Protein AF-A0ABD6SUE3-F1 (afdb_monomer)

Organism: Bacillus thuringiensis (NCBI:txid1428)

Sequence (486 aa):
MTHPQEFLNETQSTTYQSIGAGEVFKVENDGVVKVLKDMLFDKDTLKSIASLGGDTLKQVYKDAYHSNDFSGTLRTVVLGAVALIPYGGAFISQILGAVCPNNVEDNQMKYVQDQINHLDKKIEDLSAATLKSHYETLLKELESFERSVNSLDTTDVYYSTGNVYENRRWHARHINQKFKELIRDCNKEILQAKELPMYTTVATAYLLFLKFIEKNGKGPKIKFDNASFNEEFMHDIQTAAKEYKIHIEYTYNAEAHRLREEMIAIAQKARSVTHAYLTGNESSFDDAVVRALKKMEDKYNELLKNFMRDGAASVLSGQNTIMNNLGKDIDNYRNKLNEQNKYYNRTWGNQAFRVIARIDTWVQESGKWYYYDHDMLLVNHIFYSGGKWYYLSPEKTDKLEKGQMATGWLSLPSNKMGVVMMFMYSKNVGGKYSNELPKIMELMKKSANTKFWLYFSPNGELVHNTKKTIGGKEYEFDKYGICLNP

Solvent-accessible surface area (backbone atoms only — not comparable to full-atom values): 27174 Å² total; per-residue (Å²): 144,81,85,85,83,83,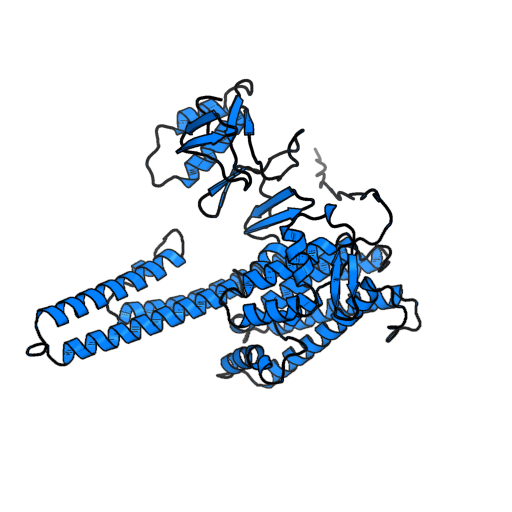79,83,81,78,78,77,77,76,77,75,77,81,83,67,98,62,77,54,57,48,70,46,99,71,46,34,52,46,70,68,50,56,92,83,49,56,76,66,55,50,53,18,33,49,36,70,14,42,68,51,28,55,48,50,44,53,50,25,70,78,41,98,44,40,28,62,46,47,25,36,40,48,52,16,30,59,70,31,29,92,78,53,40,61,59,45,40,58,56,49,31,70,72,58,57,94,83,57,67,88,79,62,54,47,58,54,47,46,55,50,56,68,50,48,85,78,54,67,74,68,58,57,57,51,51,52,51,54,49,56,50,44,41,54,51,39,49,53,43,25,48,46,60,60,63,75,53,80,80,83,68,85,85,54,103,59,55,75,37,55,46,43,45,49,42,53,52,51,50,54,51,46,47,53,52,49,51,52,62,37,54,41,84,95,38,33,66,82,31,34,46,58,37,39,42,52,51,33,28,45,52,49,45,42,53,39,41,73,71,32,32,66,31,95,77,28,56,42,54,73,65,66,43,46,75,76,40,46,65,54,67,74,41,44,55,60,54,50,47,54,52,42,47,54,42,45,53,56,48,52,49,55,55,47,54,55,46,51,53,44,39,42,72,62,74,56,54,62,73,71,70,75,70,50,98,61,98,51,72,69,58,45,57,52,50,51,53,50,46,45,50,52,50,50,52,50,54,52,51,52,53,68,71,68,39,95,85,72,70,54,75,65,58,61,50,51,51,55,52,44,52,53,45,50,52,53,42,52,52,51,52,49,51,50,52,52,51,35,33,43,33,70,56,16,46,31,36,24,52,76,55,31,34,67,29,74,46,77,56,95,93,40,44,33,39,20,36,81,86,52,42,77,41,32,48,67,47,78,54,98,94,38,42,37,42,18,29,74,48,68,55,103,88,37,50,57,24,27,54,43,52,43,80,45,77,34,31,29,31,59,44,17,51,48,48,50,54,56,50,67,75,63,64,83,80,82,63,86,82,48,54,65,58,36,55,49,30,46,70,42,69,64,83,48,70,44,42,34,42,19,39,94,88,21,41,54,46,44,62,43,74,48,73,58,96,88,44,78,36,43,21,39,83,83,14,44,44,79,62,123

Radius of gyration: 27.29 Å; Cα contacts (8 Å, |Δi|>4): 609; chains: 1; bounding box: 72×65×83 Å

InterPro domains:
  IPR005639 Pesticidal crystal protein, domain I [PF03945] (77-260)
  IPR036716 Pesticidal crystal protein, N-terminal domain superfamily [G3DSA:1.20.190.10] (60-275)
  IPR036716 Pesticidal crystal protein, N-terminal domain superfamily [SSF56849] (71-260)
  IPR038979 Pesticidal crystal protein [PTHR37003] (66-262)

Foldseek 3Di:
DDDDDDDDPPPPPPPPDPPDPDQQWAQDPQRAIGGPCCVQDDPLLVQLLRCLGHVSVVVLLVCLVPDLCVLVSLQSVLSNQVSCLLRQQQRLLSLLCSQPPPDDPPVVCVVLVVLVVVVVPDDDPVLSVVLVVLSVVLSVLSVLLRCLRRVVDQPSPDDDPDGSLVVNLVSLLVNLVSLVVNLVSLCPPSRVLSSQLVNLSSLLSNLSSLSSCVNPCCHPRRNDDPVSSCVRRVVCNPPSLVVQLVSLVVSLVVVLVVLLVVLVVLLVVLVQDDPCQQVDPDPDNVVSLVVSLVSLVVVLVVLVVVDVVVDPPPDPPVSVVSSVSSVVSSVVSVVSVSVSSSSCCSTVVNLSSCASSQEQDWYADSNWIWHAYNVRDTDAAWDDDPNFIWHAHCDDDPVHHRRTTDAFKDKFFLLNLLVLVVNVVVVPPPPDPPPCNVVSVVSNVDDRPDIWMWHAHPVRTTDEPDWDQDPNDIWHHYRSRTTPPD

Mean predicted aligned error: 11.0 Å

pLDDT: mean 79.01, std 18.77, range [23.45, 98.38]

Nearest PDB structures (foldseek):
  7ear-assembly1_A  TM=6.941E-01  e=1.439E-02  Bacillus thuringiensis
  6lfp-assembly1_A  TM=6.863E-01  e=1.319E-02  Bacillus thuringiensis
  1ji6-assembly1_A  TM=7.637E-01  e=3.443E-02  Bacillus thuringiensis
  6owk-assembly1_A  TM=7.141E-01  e=7.549E-02  Bacillus thuringiensis

Secondary structure (DSSP, 8-state):
------------------S--S-SEEE-TTS-EEES-GGGS-HHHHHHHHTTSHHHHHHHHHHHHHSTTHHHHHHHHHHHHHHHGGGT----HHHHHTTS-TTS-TTSTHHHHHHHHHHTTSS-HHHHHHHHHHHHHHHHHHHHHHHHHHH--TT---S-SS-HHHHHHHHHHHHHHHHHHHHHHTT-TTTHHHHHHHHHHHHHHHHHHHHHHHHHTTSTTT---HHHHIIIIIHHHHHHHHHHHHHHHHHHHHHHHHHHHHHHHHHHHTT---HHHHSS--S-HHHHHHHHHHHHHHHHHHHHHHHHHH-TTS--HHHHHHHHHHHHHHHHHHHHHHHHHHHHHHTTT-HHHHHHHTSSEEEEETTEEEEE-TTSPBP-SEEEETTEEEEB-SS--SS--TTPBP-EEEEEEHHHHHHHHHHHHHHT-SS--TTTHHHHHHHHHS-TTSEEEEEE-TT-PBP-SEEEEETTEEEEE-TT--BS--

Structure (mmCIF, N/CA/C/O backbone):
data_AF-A0ABD6SUE3-F1
#
_entry.id   AF-A0ABD6SUE3-F1
#
loop_
_atom_site.group_PDB
_atom_site.id
_atom_site.type_symbol
_atom_site.label_atom_id
_atom_site.label_alt_id
_atom_site.label_comp_id
_atom_site.label_asym_id
_atom_site.label_entity_id
_atom_site.label_seq_id
_atom_site.pdbx_PDB_ins_code
_atom_site.Cartn_x
_atom_site.Cartn_y
_atom_site.Cartn_z
_atom_site.occupancy
_atom_site.B_iso_or_equiv
_atom_site.auth_seq_id
_atom_site.auth_comp_id
_atom_site.auth_asym_id
_atom_site.auth_atom_id
_atom_site.pdbx_PDB_model_num
ATOM 1 N N . MET A 1 1 ? -20.257 44.514 4.979 1.00 36.84 1 MET A N 1
ATOM 2 C CA . MET A 1 1 ? -19.131 43.847 4.295 1.00 36.84 1 MET A CA 1
ATOM 3 C C . MET A 1 1 ? -18.197 43.317 5.359 1.00 36.84 1 MET A C 1
ATOM 5 O O . MET A 1 1 ? -17.418 44.095 5.882 1.00 36.84 1 MET A O 1
ATOM 9 N N . THR A 1 2 ? -18.339 42.040 5.698 1.00 25.61 2 THR A N 1
ATOM 10 C CA . THR A 1 2 ? -17.380 41.231 6.468 1.00 25.61 2 THR A CA 1
ATOM 11 C C . THR A 1 2 ? -17.921 39.802 6.426 1.00 25.61 2 THR A C 1
ATOM 13 O O . THR A 1 2 ? -18.958 39.503 7.010 1.00 25.61 2 THR A O 1
ATOM 16 N N . HIS A 1 3 ? -17.281 38.959 5.620 1.00 23.61 3 HIS A N 1
ATOM 17 C CA . HIS A 1 3 ? -17.587 37.536 5.487 1.00 23.61 3 HIS A CA 1
ATOM 18 C C . HIS A 1 3 ? -17.015 36.760 6.684 1.00 23.61 3 HIS A C 1
ATOM 20 O O . HIS A 1 3 ? -15.846 36.973 7.007 1.00 23.61 3 HIS A O 1
ATOM 26 N N . PRO A 1 4 ? -17.755 35.819 7.292 1.00 25.62 4 PRO A N 1
ATOM 27 C CA . PRO A 1 4 ? -17.166 34.758 8.097 1.00 25.62 4 PRO A CA 1
ATOM 28 C C . PRO A 1 4 ? -16.775 33.582 7.188 1.00 25.62 4 PRO A C 1
ATOM 30 O O . PRO A 1 4 ? -17.612 33.039 6.468 1.00 25.62 4 PRO A O 1
ATOM 33 N N . GLN A 1 5 ? -15.496 33.203 7.210 1.00 26.00 5 GLN A N 1
ATOM 34 C CA . GLN A 1 5 ? -15.019 31.921 6.691 1.00 26.00 5 GLN A CA 1
ATOM 35 C C . GLN A 1 5 ? -15.351 30.828 7.714 1.00 26.00 5 GLN A C 1
ATOM 37 O O . GLN A 1 5 ? -14.713 30.735 8.762 1.00 26.00 5 GLN A O 1
ATOM 42 N N . GLU A 1 6 ? -16.352 30.007 7.410 1.00 23.50 6 GLU A N 1
ATOM 43 C CA . GLU A 1 6 ? -16.596 28.738 8.094 1.00 23.50 6 GLU A CA 1
ATOM 44 C C . GLU A 1 6 ? -15.540 27.718 7.645 1.00 23.50 6 GLU A C 1
ATOM 46 O O . GLU A 1 6 ? -15.581 27.196 6.531 1.00 23.50 6 GLU A O 1
ATOM 51 N N . PHE A 1 7 ? -14.573 27.432 8.517 1.00 25.19 7 PHE A N 1
ATOM 52 C CA . PHE A 1 7 ? -13.779 26.213 8.422 1.00 25.19 7 PHE A CA 1
ATOM 53 C C . PHE A 1 7 ? -14.638 25.049 8.926 1.00 25.19 7 PHE A C 1
ATOM 55 O O . PHE A 1 7 ? -14.961 24.963 10.111 1.00 25.19 7 PHE A O 1
ATOM 62 N N . LEU A 1 8 ? -15.026 24.166 8.006 1.00 25.22 8 LEU A N 1
ATOM 63 C CA . LEU A 1 8 ? -15.705 22.904 8.289 1.00 25.22 8 LEU A CA 1
ATOM 64 C C . LEU A 1 8 ? -14.786 21.988 9.113 1.00 25.22 8 LEU A C 1
ATOM 66 O O . LEU A 1 8 ? -13.951 21.263 8.578 1.00 25.22 8 LEU A O 1
ATOM 70 N N . ASN A 1 9 ? -14.972 22.020 10.432 1.00 25.52 9 ASN A N 1
ATOM 71 C CA . ASN A 1 9 ? -14.599 20.943 11.342 1.00 25.52 9 ASN A CA 1
ATOM 72 C C . ASN A 1 9 ? -15.571 19.769 11.130 1.00 25.52 9 ASN A C 1
ATOM 74 O O . ASN A 1 9 ? -16.585 19.667 11.816 1.00 25.52 9 ASN A O 1
ATOM 78 N N . GLU A 1 10 ? -15.266 18.861 10.205 1.00 24.80 10 GLU A N 1
ATOM 79 C CA . GLU A 1 10 ? -15.857 17.517 10.214 1.00 24.80 10 GLU A CA 1
ATOM 80 C C . GLU A 1 10 ? -14.955 16.568 11.015 1.00 24.80 10 GLU A C 1
ATOM 82 O O . GLU A 1 10 ? -14.333 15.648 10.490 1.00 24.80 10 GLU A O 1
ATOM 87 N N . THR A 1 11 ? -14.907 16.759 12.334 1.00 27.31 11 THR A N 1
ATOM 88 C CA . THR A 1 11 ? -14.618 15.655 13.251 1.00 27.31 11 THR A CA 1
ATOM 89 C C . THR A 1 11 ? -15.831 14.728 13.246 1.00 27.31 11 THR A C 1
ATOM 91 O O . THR A 1 11 ? -16.710 14.809 14.105 1.00 27.31 11 THR A O 1
ATOM 94 N N . GLN A 1 12 ? -15.900 13.821 12.267 1.00 26.08 12 GLN A N 1
ATOM 95 C CA . GLN A 1 12 ? -16.783 12.664 12.370 1.00 26.08 12 GLN A CA 1
ATOM 96 C C . GLN A 1 12 ? -16.265 11.763 13.494 1.00 26.08 12 GLN A C 1
ATOM 98 O O . GLN A 1 12 ? -15.496 10.825 13.296 1.00 26.08 12 GLN A O 1
ATOM 103 N N . SER A 1 13 ? -16.719 12.065 14.709 1.00 27.89 13 SER A N 1
ATOM 104 C CA . SER A 1 13 ? -16.814 11.107 15.798 1.00 27.89 13 SER A CA 1
ATOM 105 C C . SER A 1 13 ? -17.780 10.012 15.350 1.00 27.89 13 SER A C 1
ATOM 107 O O . SER A 1 13 ? -18.985 10.075 15.589 1.00 27.89 13 SER A O 1
ATOM 109 N N . THR A 1 14 ? -17.270 9.008 14.634 1.00 25.92 14 THR A N 1
ATOM 110 C CA . THR A 1 14 ? -17.989 7.749 14.456 1.00 25.92 14 THR A CA 1
ATOM 111 C C . THR A 1 14 ? -18.058 7.095 15.827 1.00 25.92 14 THR A C 1
ATOM 113 O O . THR A 1 14 ? -17.123 6.424 16.270 1.00 25.92 14 THR A O 1
ATOM 116 N N . THR A 1 15 ? -19.161 7.338 16.522 1.00 23.45 15 THR A N 1
ATOM 117 C CA . THR A 1 15 ? -19.600 6.537 17.655 1.00 23.45 15 THR A CA 1
ATOM 118 C C . THR A 1 15 ? -19.884 5.147 17.097 1.00 23.45 15 THR A C 1
ATOM 120 O O . THR A 1 15 ? -20.938 4.889 16.522 1.00 23.45 15 THR A O 1
ATOM 123 N N . TYR A 1 16 ? -18.901 4.252 17.195 1.00 33.72 16 TYR A N 1
ATOM 124 C CA . TYR A 1 16 ? -19.132 2.836 16.955 1.00 33.72 16 TYR A CA 1
ATOM 125 C C . TYR A 1 16 ? -20.057 2.354 18.068 1.00 33.72 16 TYR A C 1
ATOM 127 O O . TYR A 1 16 ? -19.640 2.208 19.217 1.00 33.72 16 TYR A O 1
ATOM 135 N N . GLN A 1 17 ? -21.331 2.157 17.731 1.00 27.08 17 GLN A N 1
ATOM 136 C CA . GLN A 1 17 ? -22.236 1.374 18.558 1.00 27.08 17 GLN A CA 1
ATOM 137 C C . GLN A 1 17 ? -21.578 0.016 18.815 1.00 27.08 17 GLN A C 1
ATOM 139 O O . GLN A 1 17 ? -21.188 -0.690 17.883 1.00 27.08 17 GLN A O 1
ATOM 144 N N . SER A 1 18 ? -21.421 -0.322 20.094 1.00 32.59 18 SER A N 1
ATOM 145 C CA . SER A 1 18 ? -20.913 -1.608 20.548 1.00 32.59 18 SER A CA 1
ATOM 146 C C . SER A 1 18 ? -21.906 -2.710 20.181 1.00 32.59 18 SER A C 1
ATOM 148 O O . SER A 1 18 ? -22.800 -3.070 20.944 1.00 32.59 18 SER A O 1
ATOM 150 N N . ILE A 1 19 ? -21.751 -3.292 18.995 1.00 30.81 19 ILE A N 1
ATOM 151 C CA . ILE A 1 19 ? -22.424 -4.548 18.674 1.00 30.81 19 ILE A CA 1
ATOM 152 C C . ILE A 1 19 ? -21.622 -5.669 19.355 1.00 30.81 19 ILE A C 1
ATOM 154 O O . ILE A 1 19 ? -20.614 -6.146 18.839 1.00 30.81 19 ILE A O 1
ATOM 158 N N . GLY A 1 20 ? -22.060 -6.045 20.562 1.00 32.91 20 GLY A N 1
ATOM 159 C CA . GLY A 1 20 ? -21.667 -7.266 21.278 1.00 32.91 20 GLY A CA 1
ATOM 160 C C . GLY A 1 20 ? -20.274 -7.238 21.913 1.00 32.91 20 GLY A C 1
ATOM 161 O O . GLY A 1 20 ? -19.293 -7.662 21.299 1.00 32.91 20 GLY A O 1
ATOM 162 N N . ALA A 1 21 ? -20.213 -6.802 23.173 1.00 38.44 21 ALA A N 1
ATOM 163 C CA . ALA A 1 21 ? -19.044 -6.794 24.054 1.00 38.44 21 ALA A CA 1
ATOM 164 C C . ALA A 1 21 ? -18.431 -8.198 24.253 1.00 38.44 21 ALA A C 1
ATOM 166 O O . ALA A 1 21 ? -18.716 -8.896 25.219 1.00 38.44 21 ALA A O 1
ATOM 167 N N . GLY A 1 22 ? -17.583 -8.612 23.317 1.00 60.19 22 GLY A N 1
ATOM 168 C CA . GLY A 1 22 ? -16.773 -9.821 23.400 1.00 60.19 22 GLY A CA 1
ATOM 169 C C . GLY A 1 22 ? -15.509 -9.644 22.570 1.00 60.19 22 GLY A C 1
ATOM 170 O O . GLY A 1 22 ? -15.545 -8.924 21.565 1.00 60.19 22 GLY A O 1
ATOM 171 N N . GLU A 1 23 ? -14.418 -10.275 23.002 1.00 78.94 23 GLU A N 1
ATOM 172 C CA . GLU A 1 23 ? -13.126 -10.251 22.312 1.00 78.94 23 GLU A CA 1
ATOM 173 C C . GLU A 1 23 ? -13.285 -10.633 20.830 1.00 78.94 23 GLU A C 1
ATOM 175 O O . GLU A 1 23 ? -14.013 -11.562 20.480 1.00 78.94 23 GLU A O 1
ATOM 180 N N . VAL A 1 24 ? -12.649 -9.862 19.942 1.00 86.69 24 VAL A N 1
ATOM 181 C CA . VAL A 1 24 ? -12.699 -10.073 18.480 1.00 86.69 24 VAL A CA 1
ATOM 182 C C . VAL A 1 24 ? -11.587 -11.007 18.018 1.00 86.69 24 VAL A C 1
ATOM 184 O O . VAL A 1 24 ? -11.763 -11.764 17.064 1.00 86.69 24 VAL A O 1
ATOM 187 N N . PHE A 1 25 ? -10.456 -10.978 18.713 1.00 90.38 25 PHE A N 1
ATOM 188 C CA . PHE A 1 25 ? -9.297 -11.818 18.468 1.00 90.38 25 PHE A CA 1
ATOM 189 C C . PHE A 1 25 ? -8.641 -12.178 19.804 1.00 90.38 25 PHE A C 1
ATOM 191 O O . PHE A 1 25 ? -8.851 -11.492 20.804 1.00 90.38 25 PHE A O 1
ATOM 198 N N . LYS A 1 26 ? -7.824 -13.229 19.792 1.00 88.00 26 LYS A N 1
ATOM 199 C CA . LYS A 1 26 ? -6.935 -13.627 20.884 1.00 88.00 26 LYS A CA 1
ATOM 200 C C . LYS A 1 26 ? -5.528 -13.842 20.331 1.00 88.00 26 LYS A C 1
ATOM 202 O O . LYS A 1 26 ? -5.383 -14.327 19.212 1.00 88.00 26 LYS A O 1
ATOM 207 N N . VAL A 1 27 ? -4.514 -13.494 21.117 1.00 84.75 27 VAL A N 1
ATOM 208 C CA . VAL A 1 27 ? -3.111 -13.818 20.826 1.00 84.75 27 VAL A CA 1
ATOM 209 C C . VAL A 1 27 ? -2.715 -15.024 21.674 1.00 84.75 27 VAL A C 1
ATOM 211 O O . VAL A 1 27 ? -2.949 -15.030 22.884 1.00 84.75 27 VAL A O 1
ATOM 214 N N . GLU A 1 28 ? -2.197 -16.069 21.038 1.00 83.38 28 GLU A N 1
ATOM 215 C CA . GLU A 1 28 ? -1.688 -17.265 21.713 1.00 83.38 28 GLU A CA 1
ATOM 216 C C . GLU A 1 28 ? -0.237 -17.059 22.183 1.00 83.38 28 GLU A C 1
ATOM 218 O O . GLU A 1 28 ? 0.421 -16.085 21.817 1.00 83.38 28 GLU A O 1
ATOM 223 N N . ASN A 1 29 ? 0.269 -17.954 23.037 1.00 75.31 29 ASN A N 1
ATOM 224 C CA . ASN A 1 29 ? 1.594 -17.804 23.660 1.00 75.31 29 ASN A CA 1
ATOM 225 C C . ASN A 1 29 ? 2.750 -17.815 22.644 1.00 75.31 29 ASN A C 1
ATOM 227 O O . ASN A 1 29 ? 3.823 -17.289 22.924 1.00 75.31 29 ASN A O 1
ATOM 231 N N . ASP A 1 30 ? 2.536 -18.417 21.477 1.00 71.31 30 ASP A N 1
ATOM 232 C CA . ASP A 1 30 ? 3.466 -18.454 20.345 1.00 71.31 30 ASP A CA 1
ATOM 233 C C . ASP A 1 30 ? 3.318 -17.238 19.401 1.00 71.31 30 ASP A C 1
ATOM 235 O O . ASP A 1 30 ? 3.968 -17.165 18.356 1.00 71.31 30 ASP A O 1
ATOM 239 N N . GLY A 1 31 ? 2.461 -16.278 19.763 1.00 76.69 31 GLY A N 1
ATOM 240 C CA . GLY A 1 31 ? 2.162 -15.074 18.997 1.00 76.69 31 GLY A CA 1
ATOM 241 C C . GLY A 1 31 ? 1.092 -15.255 17.919 1.00 76.69 31 GLY A C 1
ATOM 242 O O . GLY A 1 31 ? 0.761 -14.275 17.253 1.00 76.69 31 GLY A O 1
ATOM 243 N N . VAL A 1 32 ? 0.534 -16.458 17.723 1.00 84.50 32 VAL A N 1
ATOM 244 C CA . VAL A 1 32 ? -0.517 -16.697 16.721 1.00 84.50 32 VAL A CA 1
ATOM 245 C C . VAL A 1 32 ? -1.768 -15.883 17.047 1.00 84.50 32 VAL A C 1
ATOM 247 O O . VAL A 1 32 ? -2.253 -15.861 18.179 1.00 84.50 32 VAL A O 1
ATOM 250 N N . VAL A 1 33 ? -2.319 -15.217 16.028 1.00 88.56 33 VAL A N 1
ATOM 251 C CA . VAL A 1 33 ? -3.540 -14.416 16.154 1.00 88.56 33 VAL A CA 1
ATOM 252 C C . VAL A 1 33 ? -4.750 -15.241 15.730 1.00 88.56 33 VAL A C 1
ATOM 254 O O . VAL A 1 33 ? -4.948 -15.529 14.549 1.00 88.56 33 VAL A O 1
ATOM 257 N N . LYS A 1 34 ? -5.599 -15.588 16.697 1.00 89.12 34 LYS A N 1
ATOM 258 C CA . LYS A 1 34 ? -6.854 -16.305 16.469 1.00 89.12 34 LYS A CA 1
ATOM 259 C C . LYS A 1 34 ? -8.022 -15.330 16.400 1.00 89.12 34 LYS A C 1
ATOM 261 O O . LYS A 1 34 ? -8.345 -14.668 17.385 1.00 89.12 34 LYS A O 1
ATOM 266 N N . VAL A 1 35 ? -8.690 -15.270 15.251 1.00 90.06 35 VAL A N 1
ATOM 267 C CA . VAL A 1 35 ? -9.914 -14.475 15.079 1.00 90.06 35 VAL A CA 1
ATOM 268 C C . VAL A 1 35 ? -11.095 -15.219 15.705 1.00 90.06 35 VAL A C 1
ATOM 270 O O . VAL A 1 35 ? -11.355 -16.372 15.374 1.00 90.06 35 VAL A O 1
ATOM 273 N N . LEU A 1 36 ? -11.800 -14.562 16.626 1.00 90.31 36 LEU A N 1
ATOM 274 C CA . LEU A 1 36 ? -12.956 -15.116 17.343 1.00 90.31 36 LEU A CA 1
ATOM 275 C C . LEU A 1 36 ? -14.289 -14.750 16.673 1.00 90.31 36 LEU A C 1
ATOM 277 O O . LEU A 1 36 ? -15.295 -15.416 16.900 1.00 90.31 36 LEU A O 1
ATOM 281 N N . LYS A 1 37 ? -14.297 -13.687 15.860 1.00 88.56 37 LYS A N 1
ATOM 282 C CA . LYS A 1 37 ? -15.464 -13.190 15.115 1.00 88.56 37 LYS A CA 1
ATOM 283 C C . LYS A 1 37 ? -15.102 -12.991 13.643 1.00 88.56 37 LYS A C 1
ATOM 285 O O . LYS A 1 37 ? -14.932 -11.865 13.180 1.00 88.56 37 LYS A O 1
ATOM 290 N N . ASP A 1 38 ? -14.945 -14.095 12.925 1.00 85.69 38 ASP A N 1
ATOM 291 C CA . ASP A 1 38 ? -14.528 -14.127 11.518 1.00 85.69 38 ASP A CA 1
ATOM 292 C C . ASP A 1 38 ? -15.489 -13.383 10.580 1.00 85.69 38 ASP A C 1
ATOM 294 O O . ASP A 1 38 ? -15.036 -12.696 9.674 1.00 85.69 38 ASP A O 1
ATOM 298 N N . MET A 1 39 ? -16.794 -13.415 10.862 1.00 83.75 39 MET A N 1
ATOM 299 C CA . MET A 1 39 ? -17.847 -12.707 10.120 1.00 83.75 39 MET A CA 1
ATOM 300 C C . MET A 1 39 ? -17.665 -11.181 10.022 1.00 83.75 39 MET A C 1
ATOM 302 O O . MET A 1 39 ? -18.360 -10.535 9.240 1.00 83.75 39 MET A O 1
ATOM 306 N N . LEU A 1 40 ? -16.771 -10.591 10.825 1.00 83.69 40 LEU A N 1
ATOM 307 C CA . LEU A 1 40 ? -16.424 -9.168 10.750 1.00 83.69 40 LEU A CA 1
ATOM 308 C C . LEU A 1 40 ? -15.428 -8.852 9.627 1.00 83.69 40 LEU A C 1
ATOM 310 O O . LEU A 1 40 ? -15.246 -7.684 9.286 1.00 83.69 40 LEU A O 1
ATOM 314 N N . PHE A 1 41 ? -14.781 -9.873 9.068 1.00 86.44 41 PHE A N 1
ATOM 315 C CA . PHE A 1 41 ? -13.684 -9.739 8.125 1.00 86.44 41 PHE A CA 1
ATOM 316 C C . PHE A 1 41 ? -13.982 -10.526 6.851 1.00 86.44 41 PHE A C 1
ATOM 318 O O . PHE A 1 41 ? -14.541 -11.621 6.879 1.00 86.44 41 PHE A O 1
ATOM 325 N N . ASP A 1 42 ? -13.575 -9.986 5.707 1.00 85.25 42 ASP A N 1
ATOM 326 C CA . ASP A 1 42 ? -13.559 -10.776 4.482 1.00 85.25 42 ASP A CA 1
ATOM 327 C C . ASP A 1 42 ? -12.390 -11.775 4.471 1.00 85.25 42 ASP A C 1
ATOM 329 O O . ASP A 1 42 ? -11.466 -11.738 5.289 1.00 85.25 42 ASP A O 1
ATOM 333 N N . LYS A 1 43 ? -12.432 -12.685 3.496 1.00 86.75 43 LYS A N 1
ATOM 334 C CA . LYS A 1 43 ? -11.460 -13.770 3.347 1.00 86.75 43 LYS A CA 1
ATOM 335 C C . LYS A 1 43 ? -10.017 -13.280 3.208 1.00 86.75 43 LYS A C 1
ATOM 337 O O . LYS A 1 43 ? -9.114 -13.957 3.694 1.00 86.75 43 LYS A O 1
ATOM 342 N N . ASP A 1 44 ? -9.781 -12.171 2.517 1.00 85.62 44 ASP A N 1
ATOM 343 C CA . ASP A 1 44 ? -8.421 -11.690 2.278 1.00 85.62 44 ASP A CA 1
ATOM 344 C C . ASP A 1 44 ? -7.879 -10.978 3.516 1.00 85.62 44 ASP A C 1
ATOM 346 O O . ASP A 1 44 ? -6.750 -11.245 3.925 1.00 85.62 44 ASP A O 1
ATOM 350 N N . THR A 1 45 ? -8.725 -10.215 4.207 1.00 87.38 45 THR A N 1
ATOM 351 C CA . THR A 1 45 ? -8.414 -9.646 5.520 1.00 87.38 45 THR A CA 1
ATOM 352 C C . THR A 1 45 ? -8.086 -10.737 6.546 1.00 87.38 45 THR A C 1
ATOM 354 O O . THR A 1 45 ? -7.105 -10.612 7.278 1.00 87.38 45 THR A O 1
ATOM 357 N N . LEU A 1 46 ? -8.830 -11.851 6.570 1.00 88.62 46 LEU A N 1
ATOM 358 C CA . LEU A 1 46 ? -8.534 -12.988 7.453 1.00 88.62 46 LEU A CA 1
ATOM 359 C C . LEU A 1 46 ? -7.164 -13.620 7.165 1.00 88.62 46 LEU A C 1
ATOM 361 O O . LEU A 1 46 ? -6.436 -13.945 8.103 1.00 88.62 46 LEU A O 1
ATOM 365 N N . LYS A 1 47 ? -6.776 -13.764 5.889 1.00 88.88 47 LYS A N 1
ATOM 366 C CA . LYS A 1 47 ? -5.427 -14.240 5.528 1.00 88.88 47 LYS A CA 1
ATOM 367 C C . LYS A 1 47 ? -4.350 -13.266 5.996 1.00 88.88 47 LYS A C 1
ATOM 369 O O . LYS A 1 47 ? -3.327 -13.697 6.518 1.00 88.88 47 LYS A O 1
ATOM 374 N N . SER A 1 48 ? -4.584 -11.965 5.825 1.00 89.62 48 SER A N 1
ATOM 375 C CA . SER A 1 48 ? -3.665 -10.934 6.303 1.00 89.62 48 SER A CA 1
ATOM 376 C C . SER A 1 48 ? -3.510 -10.974 7.824 1.00 89.62 48 SER A C 1
ATOM 378 O O . SER A 1 48 ? -2.389 -10.926 8.317 1.00 89.62 48 SER A O 1
ATOM 380 N N . ILE A 1 49 ? -4.596 -11.150 8.581 1.00 89.81 49 ILE A N 1
ATOM 381 C CA . ILE A 1 49 ? -4.533 -11.323 10.042 1.00 89.81 49 ILE A CA 1
ATOM 382 C C . ILE A 1 49 ? -3.750 -12.585 10.426 1.00 89.81 49 ILE A C 1
ATOM 384 O O . ILE A 1 49 ? -2.893 -12.526 11.305 1.00 89.81 49 ILE A O 1
ATOM 388 N N . ALA A 1 50 ? -3.986 -13.710 9.745 1.00 87.81 50 ALA A N 1
ATOM 389 C CA . ALA A 1 50 ? -3.265 -14.957 10.004 1.00 87.81 50 ALA A CA 1
ATOM 390 C C . ALA A 1 50 ? -1.747 -14.830 9.773 1.00 87.81 50 ALA A C 1
ATOM 392 O O . ALA A 1 50 ? -0.971 -15.598 10.340 1.00 87.81 50 ALA A O 1
ATOM 393 N N . SER A 1 51 ? -1.315 -13.852 8.968 1.00 87.31 51 SER A N 1
ATOM 394 C CA . SER A 1 51 ? 0.105 -13.594 8.721 1.00 87.31 51 SER A CA 1
ATOM 395 C C . SER A 1 51 ? 0.840 -12.952 9.899 1.00 87.31 51 SER A C 1
ATOM 397 O O . SER A 1 51 ? 2.060 -12.984 9.896 1.00 87.31 51 SER A O 1
ATOM 399 N N . LEU A 1 52 ? 0.139 -12.408 10.905 1.00 86.62 52 LEU A N 1
ATOM 400 C CA . LEU A 1 52 ? 0.718 -11.593 11.986 1.00 86.62 52 LEU A CA 1
ATOM 401 C C . LEU A 1 52 ? 1.469 -12.364 13.083 1.00 86.62 52 LEU A C 1
ATOM 403 O O . LEU A 1 52 ? 2.047 -11.725 13.960 1.00 86.62 52 LEU A O 1
ATOM 407 N N . GLY A 1 53 ? 1.444 -13.699 13.089 1.00 78.94 53 GLY A N 1
ATOM 408 C CA . GLY A 1 53 ? 1.962 -14.477 14.215 1.00 78.94 53 GLY A CA 1
ATOM 409 C C . GLY A 1 53 ? 2.471 -15.872 13.870 1.00 78.94 53 GLY A C 1
ATOM 410 O O . GLY A 1 53 ? 2.214 -16.402 12.786 1.00 78.94 53 GLY A O 1
ATO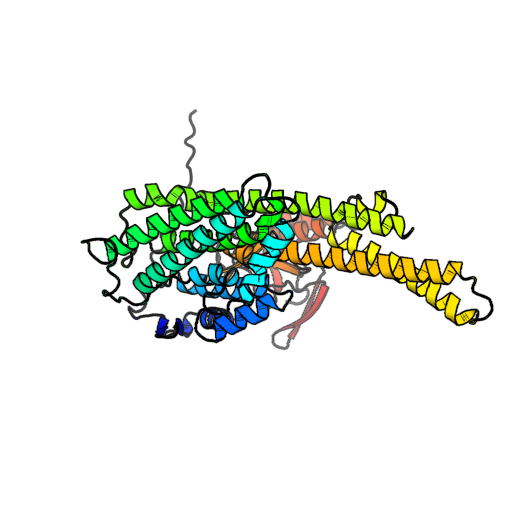M 411 N N . GLY A 1 54 ? 3.189 -16.468 14.826 1.00 74.44 54 GLY A N 1
ATOM 412 C CA . GLY A 1 54 ? 3.690 -17.840 14.762 1.00 74.44 54 GLY A CA 1
ATOM 413 C C . GLY A 1 54 ? 4.642 -18.117 13.595 1.00 74.44 54 GLY A C 1
ATOM 414 O O . GLY A 1 54 ? 5.390 -17.252 13.134 1.00 74.44 54 GLY A O 1
ATOM 415 N N . ASP A 1 55 ? 4.619 -19.357 13.106 1.00 75.19 55 ASP A N 1
ATOM 416 C CA . ASP A 1 55 ? 5.479 -19.797 12.002 1.00 75.19 55 ASP A CA 1
ATOM 417 C C . ASP A 1 55 ? 5.073 -19.208 10.647 1.00 75.19 55 ASP A C 1
ATOM 419 O O . ASP A 1 55 ? 5.933 -19.029 9.783 1.00 75.19 55 ASP A O 1
ATOM 423 N N . THR A 1 56 ? 3.802 -18.829 10.474 1.00 76.56 56 THR A N 1
ATOM 424 C CA . THR A 1 56 ? 3.329 -18.131 9.270 1.00 76.56 56 THR A CA 1
ATOM 425 C C . THR A 1 56 ? 4.097 -16.832 9.075 1.00 76.56 56 THR A C 1
ATOM 427 O O . THR A 1 56 ? 4.622 -16.596 7.993 1.00 76.56 56 THR A O 1
ATOM 430 N N . LEU A 1 57 ? 4.234 -16.022 10.128 1.00 78.06 57 LEU A N 1
ATOM 431 C CA . LEU A 1 57 ? 4.988 -14.771 10.078 1.00 78.06 57 LEU A CA 1
ATOM 432 C C . LEU A 1 57 ? 6.466 -15.002 9.722 1.00 78.06 57 LEU A C 1
ATOM 434 O O . LEU A 1 57 ? 7.026 -14.313 8.869 1.00 78.06 57 LEU A O 1
ATOM 438 N N . LYS A 1 58 ? 7.097 -16.012 10.336 1.00 74.75 58 LYS A N 1
ATOM 439 C CA . LYS A 1 58 ? 8.490 -16.377 10.027 1.00 74.75 58 LYS A CA 1
ATOM 440 C C . LYS A 1 58 ? 8.650 -16.781 8.564 1.00 74.75 58 LYS A C 1
ATOM 442 O O . LYS A 1 58 ? 9.622 -16.386 7.926 1.00 74.75 58 LYS A O 1
ATOM 447 N N . GLN A 1 59 ? 7.714 -17.566 8.034 1.00 73.00 59 GLN A N 1
ATOM 448 C CA . GLN A 1 59 ? 7.732 -17.998 6.639 1.00 73.00 59 GLN A CA 1
ATOM 449 C C . GLN A 1 59 ? 7.525 -16.819 5.683 1.00 73.00 59 GLN A C 1
ATOM 451 O O . GLN A 1 59 ? 8.295 -16.652 4.744 1.00 73.00 59 GLN A O 1
ATOM 456 N N . VAL A 1 60 ? 6.563 -15.949 5.993 1.00 71.00 60 VAL A N 1
ATOM 457 C CA . VAL A 1 60 ? 6.290 -14.692 5.287 1.00 71.00 60 VAL A CA 1
ATOM 458 C C . VAL A 1 60 ? 7.569 -13.841 5.186 1.00 71.00 60 VAL A C 1
ATOM 460 O O . VAL A 1 60 ? 7.915 -13.381 4.097 1.00 71.00 60 VAL A O 1
ATOM 463 N N . TYR A 1 61 ? 8.354 -13.713 6.261 1.00 72.06 61 TYR A N 1
ATOM 464 C CA . TYR A 1 61 ? 9.644 -13.009 6.208 1.00 72.06 61 TYR A CA 1
ATOM 465 C C . TYR A 1 61 ? 10.737 -13.734 5.425 1.00 72.06 61 TYR A C 1
ATOM 467 O O . TYR A 1 61 ? 11.462 -13.088 4.667 1.00 72.06 61 TYR A O 1
ATOM 475 N N . LYS A 1 62 ? 10.846 -15.061 5.545 1.00 70.12 62 LYS A N 1
ATOM 476 C CA . LYS A 1 62 ? 11.791 -15.845 4.730 1.00 70.12 62 LYS A CA 1
ATOM 477 C C . LYS A 1 62 ? 11.502 -15.685 3.237 1.00 70.12 62 LYS A C 1
ATOM 479 O O . LYS A 1 62 ? 12.422 -15.450 2.453 1.00 70.12 62 LYS A O 1
ATOM 484 N N . ASP A 1 63 ? 10.233 -15.737 2.852 1.00 66.19 63 ASP A N 1
ATOM 485 C CA . ASP A 1 63 ? 9.810 -15.584 1.461 1.00 66.19 63 ASP A CA 1
ATOM 486 C C . ASP A 1 63 ? 10.066 -14.160 0.955 1.00 66.19 63 ASP A C 1
ATOM 488 O O . ASP A 1 63 ? 10.557 -13.977 -0.159 1.00 66.19 63 ASP A O 1
ATOM 492 N N . ALA A 1 64 ? 9.831 -13.138 1.782 1.00 65.50 64 ALA A N 1
ATOM 493 C CA . ALA A 1 64 ? 10.150 -11.743 1.465 1.00 65.50 64 ALA A CA 1
ATOM 494 C C . ALA A 1 64 ? 11.651 -11.492 1.250 1.00 65.50 64 ALA A C 1
ATOM 496 O O . ALA A 1 64 ? 12.025 -10.641 0.442 1.00 65.50 64 ALA A O 1
ATOM 497 N N . TYR A 1 65 ? 12.506 -12.218 1.972 1.00 60.94 65 TYR A N 1
ATOM 498 C CA . TYR A 1 65 ? 13.958 -12.102 1.865 1.00 60.94 65 TYR A CA 1
ATOM 499 C C . TYR A 1 65 ? 14.498 -12.719 0.567 1.00 60.94 65 TYR A C 1
ATOM 501 O O . TYR A 1 65 ? 15.357 -12.132 -0.094 1.00 60.94 65 TYR A O 1
ATOM 509 N N . HIS A 1 66 ? 13.979 -13.886 0.179 1.00 60.22 66 HIS A N 1
ATOM 510 C CA . HIS A 1 66 ? 14.450 -14.616 -1.000 1.00 60.22 66 HIS A CA 1
ATOM 511 C C . HIS A 1 66 ? 13.740 -14.230 -2.306 1.00 60.22 66 HIS A C 1
ATOM 513 O O . HIS A 1 66 ? 14.239 -14.546 -3.388 1.00 60.22 66 HIS A O 1
ATOM 519 N N . SER A 1 67 ? 12.602 -13.539 -2.229 1.00 57.38 67 SER A N 1
ATOM 520 C CA . SER A 1 67 ? 11.824 -13.115 -3.395 1.00 57.38 67 SER A CA 1
ATOM 521 C C . SER A 1 67 ? 11.994 -11.626 -3.714 1.00 57.38 67 SER A C 1
ATOM 523 O O . SER A 1 67 ? 12.414 -10.808 -2.896 1.00 57.38 67 SER A O 1
ATOM 525 N N . ASN A 1 68 ? 11.610 -11.241 -4.932 1.00 62.28 68 ASN A N 1
ATOM 526 C CA . ASN A 1 68 ? 11.475 -9.832 -5.311 1.00 62.28 68 ASN A CA 1
ATOM 527 C C . ASN A 1 68 ? 10.195 -9.177 -4.733 1.00 62.28 68 ASN A C 1
ATOM 529 O O . ASN A 1 68 ? 9.919 -8.025 -5.065 1.00 62.28 68 ASN A O 1
ATOM 533 N N . ASP A 1 69 ? 9.430 -9.877 -3.879 1.00 70.81 69 ASP A N 1
ATOM 534 C CA . ASP A 1 69 ? 8.098 -9.475 -3.394 1.00 70.81 69 ASP A CA 1
ATOM 535 C C . ASP A 1 69 ? 8.079 -8.984 -1.930 1.00 70.81 69 ASP A C 1
ATOM 537 O O . ASP A 1 69 ? 7.045 -8.975 -1.265 1.00 70.81 69 ASP A O 1
ATOM 541 N N . PHE A 1 70 ? 9.221 -8.516 -1.409 1.00 75.56 70 PHE A N 1
ATOM 542 C CA . PHE A 1 70 ? 9.320 -7.929 -0.060 1.00 75.56 70 PHE A CA 1
ATOM 543 C C . PHE A 1 70 ? 8.181 -6.938 0.249 1.00 75.56 70 PHE A C 1
ATOM 545 O O . PHE A 1 70 ? 7.582 -6.963 1.324 1.00 75.56 70 PHE A O 1
ATOM 552 N N . SER A 1 71 ? 7.853 -6.086 -0.723 1.00 79.81 71 SER A N 1
ATOM 553 C CA . SER A 1 71 ? 6.786 -5.096 -0.602 1.00 79.81 71 SER A CA 1
ATOM 554 C C . SER A 1 71 ? 5.387 -5.708 -0.478 1.00 79.81 71 SER A C 1
ATOM 556 O O . SER A 1 71 ? 4.573 -5.179 0.282 1.00 79.81 71 SER A O 1
ATOM 558 N N . GLY A 1 72 ? 5.069 -6.753 -1.248 1.00 84.06 72 GLY A N 1
ATOM 559 C CA . GLY A 1 72 ? 3.757 -7.405 -1.219 1.00 84.06 72 GLY A CA 1
ATOM 560 C C . GLY A 1 72 ? 3.546 -8.179 0.080 1.00 84.06 72 GLY A C 1
ATOM 561 O O . GLY A 1 72 ? 2.481 -8.099 0.704 1.00 84.06 72 GLY A O 1
ATOM 562 N N . THR A 1 73 ? 4.604 -8.828 0.563 1.00 82.25 73 THR A N 1
ATOM 563 C CA . THR A 1 73 ? 4.634 -9.445 1.888 1.00 82.25 73 THR A CA 1
ATOM 564 C C . THR A 1 73 ? 4.371 -8.418 2.988 1.00 82.25 73 THR A C 1
ATOM 566 O O . THR A 1 73 ? 3.436 -8.586 3.774 1.00 82.25 73 THR A O 1
ATOM 569 N N . LEU A 1 74 ? 5.139 -7.325 3.034 1.00 85.44 74 LEU A N 1
ATOM 570 C CA . LEU A 1 74 ? 4.987 -6.319 4.085 1.00 85.44 74 LEU A CA 1
ATOM 571 C C . LEU A 1 74 ? 3.597 -5.668 4.053 1.00 85.44 74 LEU A C 1
ATOM 573 O O . LEU A 1 74 ? 3.002 -5.414 5.100 1.00 85.44 74 LEU A O 1
ATOM 577 N N . ARG A 1 75 ? 3.033 -5.464 2.854 1.00 89.62 75 ARG A N 1
ATOM 578 C CA . ARG A 1 75 ? 1.650 -5.002 2.680 1.00 89.62 75 ARG A CA 1
ATOM 579 C C . ARG A 1 75 ? 0.659 -5.943 3.361 1.00 89.62 75 ARG A C 1
ATOM 581 O O . ARG A 1 75 ? -0.259 -5.467 4.021 1.00 89.62 75 ARG A O 1
ATOM 588 N N . THR A 1 76 ? 0.833 -7.253 3.212 1.00 89.25 76 THR A N 1
ATOM 589 C CA . THR A 1 76 ? -0.051 -8.259 3.822 1.00 89.25 76 THR A CA 1
ATOM 590 C C . THR A 1 76 ? -0.037 -8.157 5.348 1.00 89.25 76 THR A C 1
ATOM 592 O O . THR A 1 76 ? -1.106 -8.149 5.959 1.00 89.25 76 THR A O 1
ATOM 595 N N . VAL A 1 77 ? 1.145 -7.974 5.946 1.00 89.44 77 VAL A N 1
ATOM 596 C CA . VAL A 1 77 ? 1.299 -7.766 7.396 1.00 89.44 77 VAL A CA 1
ATOM 597 C C . VAL A 1 77 ? 0.641 -6.447 7.831 1.00 89.44 77 VAL A C 1
ATOM 599 O O . VAL A 1 77 ? -0.157 -6.442 8.768 1.00 89.44 77 VAL A O 1
ATOM 602 N N . VAL A 1 78 ? 0.874 -5.335 7.115 1.00 92.12 78 VAL A N 1
ATOM 603 C CA . VAL A 1 78 ? 0.235 -4.033 7.413 1.00 92.12 78 VAL A CA 1
ATOM 604 C C . VAL A 1 78 ? -1.289 -4.122 7.346 1.00 92.12 78 VAL A C 1
ATOM 606 O O . VAL A 1 78 ? -1.964 -3.598 8.229 1.00 92.12 78 VAL A O 1
ATOM 609 N N . LEU A 1 79 ? -1.848 -4.784 6.331 1.00 90.56 79 LEU A N 1
ATOM 610 C CA . LEU A 1 79 ? -3.298 -4.951 6.196 1.00 90.56 79 LEU A CA 1
ATOM 611 C C . LEU A 1 79 ? -3.888 -5.726 7.377 1.00 90.56 79 LEU A C 1
ATOM 613 O O . LEU A 1 79 ? -4.913 -5.316 7.922 1.00 90.56 79 LEU A O 1
ATOM 617 N N . GLY A 1 80 ? -3.214 -6.796 7.807 1.00 90.25 80 GLY A N 1
ATOM 618 C CA . GLY A 1 80 ? -3.615 -7.564 8.982 1.00 90.25 80 GLY A CA 1
ATOM 619 C C . GLY A 1 80 ? -3.616 -6.697 10.239 1.00 90.25 80 GLY A C 1
ATOM 620 O O . GLY A 1 80 ? -4.601 -6.672 10.976 1.00 90.25 80 GLY A O 1
ATOM 621 N N . ALA A 1 81 ? -2.539 -5.939 10.460 1.00 92.19 81 ALA A N 1
ATOM 622 C CA . ALA A 1 81 ? -2.412 -5.070 11.624 1.00 92.19 81 ALA A CA 1
ATOM 623 C C . ALA A 1 81 ? -3.488 -3.971 11.625 1.00 92.19 81 ALA A C 1
ATOM 625 O O . ALA A 1 81 ? -4.169 -3.772 12.631 1.00 92.19 81 ALA A O 1
ATOM 626 N N . VAL A 1 82 ? -3.707 -3.304 10.484 1.00 92.19 82 VAL A N 1
ATOM 627 C CA . VAL A 1 82 ? -4.732 -2.258 10.327 1.00 92.19 82 VAL A CA 1
ATOM 628 C C . VAL A 1 82 ? -6.136 -2.787 10.614 1.00 92.19 82 VAL A C 1
ATOM 630 O O . VAL A 1 82 ? -6.915 -2.087 11.263 1.00 92.19 82 VAL A O 1
ATOM 633 N N . ALA A 1 83 ? -6.458 -4.009 10.184 1.00 90.12 83 ALA A N 1
ATOM 634 C CA . ALA A 1 83 ? -7.765 -4.619 10.424 1.00 90.12 83 ALA A CA 1
ATOM 635 C C . ALA A 1 83 ? -8.070 -4.814 11.920 1.00 90.12 83 ALA A C 1
ATOM 637 O O . ALA A 1 83 ? -9.232 -4.759 12.327 1.00 90.12 83 ALA A O 1
ATOM 638 N N . LEU A 1 84 ? -7.040 -4.995 12.753 1.00 91.00 84 LEU A N 1
ATOM 639 C CA . LEU A 1 84 ? -7.188 -5.211 14.193 1.00 91.00 84 LEU A CA 1
ATOM 640 C C . LEU A 1 84 ? -7.135 -3.920 15.025 1.00 91.00 84 LEU A C 1
ATOM 642 O O . LEU A 1 84 ? -7.572 -3.932 16.180 1.00 91.00 84 LEU A O 1
ATOM 646 N N . ILE A 1 85 ? -6.692 -2.794 14.449 1.00 92.19 85 ILE A N 1
ATOM 647 C CA . ILE A 1 85 ? -6.624 -1.493 15.140 1.00 92.19 85 ILE A CA 1
ATOM 648 C C . ILE A 1 85 ? -7.965 -1.093 15.783 1.00 92.19 85 ILE A C 1
ATOM 650 O O . ILE A 1 85 ? -7.949 -0.744 16.965 1.00 92.19 85 ILE A O 1
ATOM 654 N N . PRO A 1 86 ? -9.134 -1.153 15.106 1.00 89.88 86 PRO A N 1
ATOM 655 C CA . PRO A 1 86 ? -10.412 -0.767 15.717 1.00 89.88 86 PRO A CA 1
ATOM 656 C C . PRO A 1 86 ? -10.802 -1.597 16.946 1.00 89.88 86 PRO A C 1
ATOM 658 O O . PRO A 1 86 ? -11.610 -1.148 17.755 1.00 89.88 86 PRO A O 1
ATOM 661 N N . TYR A 1 87 ? -10.224 -2.789 17.086 1.00 87.94 87 TYR A N 1
ATOM 662 C CA . TYR A 1 87 ? -10.474 -3.726 18.180 1.00 87.94 87 TYR A CA 1
ATOM 663 C C . TYR A 1 87 ? -9.366 -3.687 19.243 1.00 87.94 87 TYR A C 1
ATOM 665 O O . TYR A 1 87 ? -9.309 -4.533 20.136 1.00 87.94 87 TYR A O 1
ATOM 673 N N . GLY A 1 88 ? -8.483 -2.687 19.161 1.00 85.31 88 GLY A N 1
ATOM 674 C CA . GLY A 1 88 ? -7.382 -2.484 20.089 1.00 85.31 88 GLY A CA 1
ATOM 675 C C . GLY A 1 88 ? -6.253 -3.498 19.931 1.00 85.31 88 GLY A C 1
ATOM 676 O O . GLY A 1 88 ? -5.602 -3.785 20.934 1.00 85.31 88 GLY A O 1
ATOM 677 N N . GLY A 1 89 ? -6.066 -4.060 18.731 1.00 88.25 89 GLY A N 1
ATOM 678 C CA . GLY A 1 89 ? -4.900 -4.866 18.374 1.00 88.25 89 GLY A CA 1
ATOM 679 C C . GLY A 1 89 ? -3.732 -3.995 17.926 1.00 88.25 89 GLY A C 1
ATOM 680 O O . GLY A 1 89 ? -3.862 -3.247 16.957 1.00 88.25 89 GLY A O 1
ATOM 681 N N . ALA A 1 90 ? -2.608 -4.096 18.633 1.00 89.50 90 ALA A N 1
ATOM 682 C CA . ALA A 1 90 ? -1.342 -3.462 18.268 1.00 89.50 90 ALA A CA 1
ATOM 683 C C . ALA A 1 90 ? -0.365 -4.541 17.767 1.00 89.50 90 ALA A C 1
ATOM 685 O O . ALA A 1 90 ? -0.000 -5.423 18.535 1.00 89.50 90 ALA A O 1
ATOM 686 N N . PHE A 1 91 ? 0.007 -4.500 16.484 1.00 88.88 91 PHE A N 1
ATOM 687 C CA . PHE A 1 91 ? 0.902 -5.473 15.825 1.00 88.88 91 PHE A CA 1
ATOM 688 C C . PHE A 1 91 ? 1.899 -4.745 14.908 1.00 88.88 91 PHE A C 1
ATOM 690 O O . PHE A 1 91 ? 1.956 -4.962 13.700 1.00 88.88 91 PHE A O 1
ATOM 697 N N . ILE A 1 92 ? 2.616 -3.785 15.477 1.00 90.69 92 ILE A N 1
ATOM 698 C CA . ILE A 1 92 ? 3.529 -2.858 14.804 1.00 90.69 92 ILE A CA 1
ATOM 699 C C . ILE A 1 92 ? 4.952 -3.428 14.763 1.00 90.69 92 ILE A C 1
ATOM 701 O O . ILE A 1 92 ? 5.632 -3.277 13.748 1.00 90.69 92 ILE A O 1
ATOM 705 N N . SER A 1 93 ? 5.379 -4.114 15.828 1.00 85.88 93 SER A N 1
ATOM 706 C CA . SER A 1 93 ? 6.674 -4.790 15.972 1.00 85.88 93 SER A CA 1
ATOM 707 C C . SER A 1 93 ? 6.968 -5.700 14.784 1.00 85.88 93 SER A C 1
ATOM 709 O O . SER A 1 93 ? 8.100 -5.754 14.312 1.00 85.88 93 SER A O 1
ATOM 711 N N . GLN A 1 94 ? 5.926 -6.312 14.218 1.00 83.31 94 GLN A N 1
ATOM 712 C CA . GLN A 1 94 ? 6.029 -7.161 13.041 1.00 83.31 94 GLN A CA 1
ATOM 713 C C . GLN A 1 94 ? 6.581 -6.389 11.834 1.00 83.31 94 GLN A C 1
ATOM 715 O O . GLN A 1 94 ? 7.553 -6.812 11.219 1.00 83.31 94 GLN A O 1
ATOM 720 N N . ILE A 1 95 ? 6.080 -5.187 11.552 1.00 81.88 95 ILE A N 1
ATOM 721 C CA . ILE A 1 95 ? 6.582 -4.378 10.429 1.00 81.88 95 ILE A CA 1
ATOM 722 C C . ILE A 1 95 ? 8.067 -4.069 10.576 1.00 81.88 95 ILE A C 1
ATOM 724 O O . ILE A 1 95 ? 8.803 -4.119 9.590 1.00 81.88 95 ILE A O 1
ATOM 728 N N . LEU A 1 96 ? 8.514 -3.787 11.802 1.00 77.50 96 LEU A N 1
ATOM 729 C CA . LEU A 1 96 ? 9.934 -3.629 12.052 1.00 77.50 96 LEU A CA 1
ATOM 730 C C . LEU A 1 96 ? 10.648 -4.959 11.851 1.00 77.50 96 LEU A C 1
ATOM 732 O O . LEU A 1 96 ? 11.551 -4.974 11.024 1.00 77.50 96 LEU A O 1
ATOM 736 N N . GLY A 1 97 ? 10.233 -6.055 12.489 1.00 67.50 97 GLY A N 1
ATOM 737 C CA . GLY A 1 97 ? 10.885 -7.370 12.427 1.00 67.50 97 GLY A CA 1
ATOM 738 C C . GLY A 1 97 ? 11.151 -7.922 11.016 1.00 67.50 97 GLY A C 1
ATOM 739 O O . GLY A 1 97 ? 12.031 -8.759 10.845 1.00 67.50 97 GLY A O 1
ATOM 740 N N . ALA A 1 98 ? 10.476 -7.412 9.981 1.00 65.19 98 ALA A N 1
ATOM 741 C CA . ALA A 1 98 ? 10.816 -7.676 8.579 1.00 65.19 98 ALA A CA 1
ATOM 742 C C . ALA A 1 98 ? 12.216 -7.164 8.157 1.00 65.19 98 ALA A C 1
ATOM 744 O O . ALA A 1 98 ? 12.812 -7.686 7.216 1.00 65.19 98 ALA A O 1
ATOM 745 N N . VAL A 1 99 ? 12.729 -6.125 8.823 1.00 59.91 99 VAL A N 1
ATOM 746 C CA . VAL A 1 99 ? 14.059 -5.525 8.612 1.00 59.91 99 VAL A CA 1
ATOM 747 C C . VAL A 1 99 ? 15.131 -6.253 9.428 1.00 59.91 99 VAL A C 1
ATOM 749 O O . VAL A 1 99 ? 16.213 -6.495 8.902 1.00 59.91 99 VAL A O 1
ATOM 752 N N . CYS A 1 100 ? 14.818 -6.651 10.667 1.00 55.03 100 CYS A N 1
ATOM 753 C CA . CYS A 1 100 ? 15.676 -7.453 11.548 1.00 55.03 100 CYS A CA 1
ATOM 754 C C . CYS A 1 100 ? 14.827 -8.536 12.240 1.00 55.03 100 CYS A C 1
ATOM 756 O O . CYS A 1 100 ? 14.189 -8.250 13.257 1.00 55.03 100 CYS A O 1
ATOM 758 N N . PRO A 1 101 ? 14.778 -9.773 11.728 1.00 51.25 101 PRO A N 1
ATOM 759 C CA . PRO A 1 101 ? 13.950 -10.803 12.338 1.00 51.25 101 PRO A CA 1
ATOM 760 C C . PRO A 1 101 ? 14.571 -11.277 13.659 1.00 51.25 101 PRO A C 1
ATOM 762 O O . PRO A 1 101 ? 15.679 -11.805 13.682 1.00 51.25 101 PRO A O 1
ATOM 765 N N . ASN A 1 102 ? 13.825 -11.143 14.759 1.00 40.53 102 ASN A N 1
ATOM 766 C CA . ASN A 1 102 ? 14.281 -11.415 16.132 1.00 40.53 102 ASN A CA 1
ATOM 767 C C . ASN A 1 102 ? 14.647 -12.878 16.452 1.00 40.53 102 ASN A C 1
ATOM 769 O O . ASN A 1 102 ? 14.945 -13.173 17.601 1.00 40.53 102 ASN A O 1
ATOM 773 N N . ASN A 1 103 ? 14.614 -13.809 15.492 1.00 43.69 103 ASN A N 1
ATOM 774 C CA . ASN A 1 103 ? 14.812 -15.243 15.748 1.00 43.69 103 ASN A CA 1
ATOM 775 C C . ASN A 1 103 ? 15.338 -16.019 14.531 1.00 43.69 103 ASN A C 1
ATOM 777 O O . ASN A 1 103 ? 14.890 -17.134 14.252 1.00 43.69 103 ASN A O 1
ATOM 781 N N . VAL A 1 104 ? 16.280 -15.451 13.784 1.00 40.09 104 VAL A N 1
ATOM 782 C CA . VAL A 1 104 ? 17.044 -16.251 12.824 1.00 40.09 104 VAL A CA 1
ATOM 783 C C . VAL A 1 104 ? 18.518 -16.074 13.137 1.00 40.09 104 VAL A C 1
ATOM 785 O O . VAL A 1 104 ? 18.950 -14.956 13.399 1.00 40.09 104 VAL A O 1
ATOM 788 N N . GLU A 1 105 ? 19.228 -17.201 13.215 1.00 38.00 105 GLU A N 1
ATOM 789 C CA . GLU A 1 105 ? 20.646 -17.320 13.568 1.00 38.00 105 GLU A CA 1
ATOM 790 C C . GLU A 1 105 ? 21.491 -16.173 12.984 1.00 38.00 105 GLU A C 1
ATOM 792 O O . GLU A 1 105 ? 21.177 -15.657 11.912 1.00 38.00 105 GLU A O 1
ATOM 797 N N . ASP A 1 106 ? 22.583 -15.808 13.671 1.00 41.50 106 ASP A N 1
ATOM 798 C CA . ASP A 1 106 ? 23.520 -14.696 13.386 1.00 41.50 106 ASP A CA 1
ATOM 799 C C . ASP A 1 106 ? 23.873 -14.453 11.896 1.00 41.50 106 ASP A C 1
ATOM 801 O O . ASP A 1 106 ? 24.310 -13.368 11.511 1.00 41.50 106 ASP A O 1
ATOM 805 N N . ASN A 1 107 ? 23.654 -15.438 11.026 1.00 40.94 107 ASN A N 1
ATOM 806 C CA . ASN A 1 107 ? 23.822 -15.382 9.578 1.00 40.94 107 ASN A CA 1
ATOM 807 C C . ASN A 1 107 ? 22.702 -14.645 8.795 1.00 40.94 107 ASN A C 1
ATOM 809 O O . ASN A 1 107 ? 22.891 -14.399 7.603 1.00 40.94 107 ASN A O 1
ATOM 813 N N . GLN A 1 108 ? 21.580 -14.247 9.414 1.00 41.41 108 GLN A N 1
ATOM 814 C CA . GLN A 1 108 ? 20.457 -13.544 8.750 1.00 41.41 108 GLN A CA 1
ATOM 815 C C . GLN A 1 108 ? 20.408 -12.032 8.981 1.00 41.41 108 GLN A C 1
ATOM 817 O O . GLN A 1 108 ? 19.747 -11.310 8.232 1.00 41.41 108 GLN A O 1
ATOM 822 N N . MET A 1 109 ? 21.228 -11.522 9.903 1.00 38.78 109 MET A N 1
ATOM 823 C CA . MET A 1 109 ? 21.557 -10.094 9.970 1.00 38.78 109 MET A CA 1
ATOM 824 C C . MET A 1 109 ? 22.299 -9.617 8.721 1.00 38.78 109 MET A C 1
ATOM 826 O O . MET A 1 109 ? 22.453 -8.417 8.530 1.00 38.78 109 MET A O 1
ATOM 830 N N . LYS A 1 110 ? 22.696 -10.538 7.833 1.00 43.28 110 LYS A N 1
ATOM 831 C CA . LYS A 1 110 ? 23.388 -10.267 6.579 1.00 43.28 110 LYS A CA 1
ATOM 832 C C . LYS A 1 110 ? 22.642 -9.315 5.648 1.00 43.28 110 LYS A C 1
ATOM 834 O O . LYS A 1 110 ? 23.293 -8.729 4.821 1.00 43.28 110 LYS A O 1
ATOM 839 N N . TYR A 1 111 ? 21.329 -9.090 5.757 1.00 44.44 111 TYR A N 1
ATOM 840 C CA . TYR A 1 111 ? 20.660 -8.059 4.941 1.00 44.44 111 TYR A CA 1
ATOM 841 C C . TYR A 1 111 ? 20.932 -6.640 5.438 1.00 44.44 111 TYR A C 1
ATOM 843 O O . TYR A 1 111 ? 21.313 -5.776 4.658 1.00 44.44 111 TYR A O 1
ATOM 851 N N . VAL A 1 112 ? 20.752 -6.410 6.739 1.00 45.41 112 VAL A N 1
ATOM 852 C CA . VAL A 1 112 ? 21.100 -5.141 7.384 1.00 45.41 112 VAL A CA 1
ATOM 853 C C . VAL A 1 112 ? 22.605 -4.954 7.301 1.00 45.41 112 VAL A C 1
ATOM 855 O O . VAL A 1 112 ? 23.047 -3.911 6.845 1.00 45.41 112 VAL A O 1
ATOM 858 N N . GLN A 1 113 ? 23.376 -6.007 7.576 1.00 43.59 113 GLN A N 1
ATOM 859 C CA . GLN A 1 113 ? 24.818 -6.048 7.391 1.00 43.59 113 GLN A CA 1
ATOM 860 C C . GLN A 1 113 ? 25.221 -5.869 5.922 1.00 43.59 113 GLN A C 1
ATOM 862 O O . GLN A 1 113 ? 26.173 -5.167 5.712 1.00 43.59 113 GLN A O 1
ATOM 867 N N . ASP A 1 114 ? 24.543 -6.401 4.899 1.00 50.91 114 ASP A N 1
ATOM 868 C CA . ASP A 1 114 ? 24.911 -6.221 3.476 1.00 50.91 114 ASP A CA 1
ATOM 869 C C . ASP A 1 114 ? 24.469 -4.854 2.946 1.00 50.91 114 ASP A C 1
ATOM 871 O O . ASP A 1 114 ? 25.157 -4.291 2.102 1.00 50.91 114 ASP A O 1
ATOM 875 N N . GLN A 1 115 ? 23.371 -4.278 3.447 1.00 49.69 115 GLN A N 1
ATOM 876 C CA . GLN A 1 115 ? 23.023 -2.876 3.197 1.00 49.69 115 GLN A CA 1
ATOM 877 C C . GLN A 1 115 ? 24.080 -1.958 3.834 1.00 49.69 115 GLN A C 1
ATOM 879 O O . GLN A 1 115 ? 24.611 -1.082 3.153 1.00 49.69 115 GLN A O 1
ATOM 884 N N . ILE A 1 116 ? 24.467 -2.233 5.087 1.00 43.56 116 ILE A N 1
ATOM 885 C CA . ILE A 1 116 ? 25.573 -1.596 5.828 1.00 43.56 116 ILE A CA 1
ATOM 886 C C . ILE A 1 116 ? 26.947 -1.860 5.162 1.00 43.56 116 ILE A C 1
ATOM 888 O O . ILE A 1 116 ? 27.779 -0.964 5.084 1.00 43.56 116 ILE A O 1
ATOM 892 N N . ASN A 1 117 ? 27.176 -3.039 4.585 1.00 42.59 117 ASN A N 1
ATOM 893 C CA . ASN A 1 117 ? 28.439 -3.437 3.954 1.00 42.59 117 ASN A CA 1
ATOM 894 C C . ASN A 1 117 ? 28.522 -2.923 2.493 1.00 42.59 117 ASN A C 1
ATOM 896 O O . ASN A 1 117 ? 29.601 -2.781 1.923 1.00 42.59 117 ASN A O 1
ATOM 900 N N . HIS A 1 118 ? 27.394 -2.616 1.835 1.00 44.34 118 HIS A N 1
ATOM 901 C CA . HIS A 1 118 ? 27.370 -1.852 0.576 1.00 44.34 118 HIS A CA 1
ATOM 902 C C . HIS A 1 118 ? 27.520 -0.340 0.818 1.00 44.34 118 HIS A C 1
ATOM 904 O O . HIS A 1 118 ? 28.025 0.395 -0.040 1.00 44.34 118 HIS A O 1
ATOM 910 N N . LEU A 1 119 ? 27.106 0.125 1.996 1.00 43.41 119 LEU A N 1
ATOM 911 C CA . LEU A 1 119 ? 27.363 1.454 2.551 1.00 43.41 119 LEU A CA 1
ATOM 912 C C . LEU A 1 119 ? 28.867 1.692 2.837 1.00 43.41 119 LEU A C 1
ATOM 914 O O . LEU A 1 119 ? 29.358 2.805 2.621 1.00 43.41 119 LEU A O 1
ATOM 918 N N . ASP A 1 120 ? 29.579 0.615 3.169 1.00 37.56 120 ASP A N 1
ATOM 919 C CA . ASP A 1 120 ? 30.972 0.462 3.638 1.00 37.56 120 ASP A CA 1
ATOM 920 C C . ASP A 1 120 ? 32.077 1.012 2.730 1.00 37.56 120 ASP A C 1
ATOM 922 O O . ASP A 1 120 ? 33.185 1.313 3.163 1.00 37.56 120 ASP A O 1
ATOM 926 N N . LYS A 1 121 ? 31.810 1.244 1.439 1.00 46.53 121 LYS A N 1
ATOM 927 C CA . LYS A 1 121 ? 32.867 1.787 0.571 1.00 46.53 121 LYS A CA 1
ATOM 928 C C . LYS A 1 121 ? 33.230 3.250 0.850 1.00 46.53 121 LYS A C 1
ATOM 930 O O . LYS A 1 121 ? 34.103 3.744 0.135 1.00 46.53 121 LYS A O 1
ATOM 935 N N . LYS A 1 122 ? 32.600 3.942 1.826 1.00 44.47 122 LYS A N 1
ATOM 936 C CA . LYS A 1 122 ? 33.025 5.293 2.273 1.00 44.47 122 LYS A CA 1
ATOM 937 C C . LYS A 1 122 ? 32.388 5.906 3.549 1.00 44.47 122 LYS A C 1
ATOM 939 O O . LYS A 1 122 ? 32.571 7.107 3.728 1.00 44.47 122 LYS A O 1
ATOM 944 N N . ILE A 1 123 ? 31.655 5.187 4.414 1.00 45.28 123 ILE A N 1
ATOM 945 C CA . ILE A 1 123 ? 31.028 5.789 5.622 1.00 45.28 123 ILE A CA 1
ATOM 946 C C . ILE A 1 123 ? 31.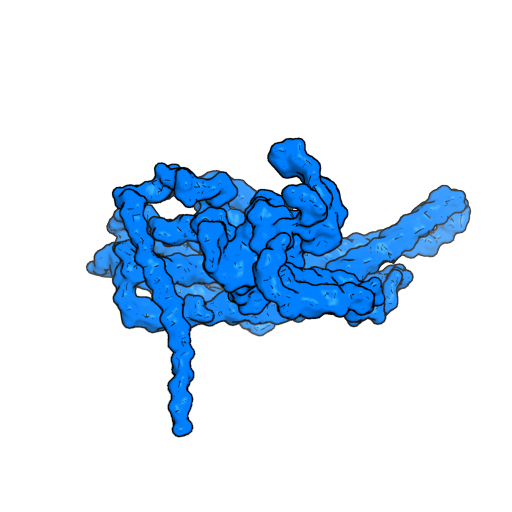295 4.926 6.866 1.00 45.28 123 ILE A C 1
ATOM 948 O O . ILE A 1 123 ? 31.110 3.720 6.817 1.00 45.28 123 ILE A O 1
ATOM 952 N N . GLU A 1 124 ? 31.754 5.568 7.947 1.00 55.22 124 GLU A N 1
ATOM 953 C CA . GLU A 1 124 ? 32.294 4.986 9.187 1.00 55.22 124 GLU A CA 1
ATOM 954 C C . GLU A 1 124 ? 31.354 3.979 9.888 1.00 55.22 124 GLU A C 1
ATOM 956 O O . GLU A 1 124 ? 30.210 4.310 10.229 1.00 55.22 124 GLU A O 1
ATOM 961 N N . ASP A 1 125 ? 31.896 2.791 10.195 1.00 54.09 125 ASP A N 1
ATOM 962 C CA . ASP A 1 125 ? 31.304 1.649 10.926 1.00 54.09 125 ASP A CA 1
ATOM 963 C C . ASP A 1 125 ? 30.461 2.015 12.169 1.00 54.09 125 ASP A C 1
ATOM 965 O O . ASP A 1 125 ? 29.548 1.289 12.572 1.00 54.09 125 ASP A O 1
ATOM 969 N N . LEU A 1 126 ? 30.737 3.166 12.789 1.00 48.62 126 LEU A N 1
ATOM 970 C CA . LEU A 1 126 ? 30.076 3.652 14.002 1.00 48.62 126 LEU A CA 1
ATOM 971 C C . LEU A 1 126 ? 28.596 4.034 13.787 1.00 48.62 126 LEU A C 1
ATOM 973 O O . LEU A 1 126 ? 27.765 3.870 14.687 1.00 48.62 126 LEU A O 1
ATOM 977 N N . SER A 1 127 ? 28.252 4.535 12.598 1.00 60.41 127 SER A N 1
ATOM 978 C CA . SER A 1 127 ? 26.887 4.976 12.263 1.00 60.41 127 SER A CA 1
ATOM 979 C C . SER A 1 127 ? 25.907 3.799 12.181 1.00 60.41 127 SER A C 1
ATOM 981 O O . SER A 1 127 ? 24.823 3.836 12.767 1.00 60.41 127 SER A O 1
ATOM 983 N N . ALA A 1 128 ? 26.345 2.708 11.557 1.00 60.75 128 ALA A N 1
ATOM 984 C CA . ALA A 1 128 ? 25.588 1.480 11.382 1.00 60.75 128 ALA A CA 1
ATOM 985 C C . ALA A 1 128 ? 25.302 0.747 12.706 1.00 60.75 128 ALA A C 1
ATOM 987 O O . ALA A 1 128 ? 24.175 0.311 12.950 1.00 60.75 128 ALA A O 1
ATOM 988 N N . ALA A 1 129 ? 26.297 0.660 13.597 1.00 66.06 129 ALA A N 1
ATOM 989 C CA . ALA A 1 129 ? 26.125 0.060 14.922 1.00 66.06 129 ALA A CA 1
ATOM 990 C C . ALA A 1 129 ? 25.121 0.845 15.790 1.00 66.06 129 ALA A C 1
ATOM 992 O O . ALA A 1 129 ? 24.302 0.253 16.496 1.00 66.06 129 ALA A O 1
ATOM 993 N N . THR A 1 130 ? 25.146 2.178 15.694 1.00 71.25 130 THR A N 1
ATOM 994 C CA . THR A 1 130 ? 24.211 3.060 16.411 1.00 71.25 130 THR A CA 1
ATOM 995 C C . THR A 1 130 ? 22.777 2.877 15.911 1.00 71.25 130 THR A C 1
ATOM 997 O O . THR A 1 130 ? 21.863 2.692 16.715 1.00 71.25 130 THR A O 1
ATOM 1000 N N . LEU A 1 131 ? 22.579 2.850 14.588 1.00 72.25 131 LEU A N 1
ATOM 1001 C CA . LEU A 1 131 ? 21.272 2.610 13.966 1.00 72.25 131 LEU A CA 1
ATOM 1002 C C . LEU A 1 131 ? 20.689 1.251 14.363 1.00 72.25 131 LEU A C 1
ATOM 1004 O O . LEU A 1 131 ? 19.522 1.177 14.749 1.00 72.25 131 LEU A O 1
ATOM 1008 N N . LYS A 1 132 ? 21.513 0.196 14.346 1.00 73.88 132 LYS A N 1
ATOM 1009 C CA . LYS A 1 132 ? 21.116 -1.142 14.802 1.00 73.88 132 LYS A CA 1
ATOM 1010 C C . LYS A 1 132 ? 20.652 -1.125 16.263 1.00 73.88 132 LYS A C 1
ATOM 1012 O O . LYS A 1 132 ? 19.585 -1.646 16.566 1.00 73.88 132 LYS A O 1
ATOM 1017 N N . SER A 1 133 ? 21.408 -0.478 17.149 1.00 77.00 133 SER A N 1
ATOM 1018 C CA . SER A 1 133 ? 21.062 -0.368 18.573 1.00 77.00 133 SER A CA 1
ATOM 1019 C C . SER A 1 133 ? 19.739 0.379 18.813 1.00 77.00 133 SER A C 1
ATOM 1021 O O . SER A 1 133 ? 18.871 -0.099 19.552 1.00 77.00 133 SER A O 1
ATOM 1023 N N . HIS A 1 134 ? 19.536 1.529 18.156 1.00 81.06 134 HIS A N 1
ATOM 1024 C CA . HIS A 1 134 ? 18.279 2.286 18.242 1.00 81.06 134 HIS A CA 1
ATOM 1025 C C . HIS A 1 134 ? 17.086 1.472 17.741 1.00 81.06 134 HIS A C 1
ATOM 1027 O O . HIS A 1 134 ? 16.024 1.469 18.367 1.00 81.06 134 HIS A O 1
ATOM 1033 N N . TYR A 1 135 ? 17.281 0.745 16.646 1.00 80.62 135 TYR A N 1
ATOM 1034 C CA . TYR A 1 135 ? 16.272 -0.123 16.071 1.00 80.62 135 TYR A CA 1
ATOM 1035 C C . TYR A 1 135 ? 15.901 -1.289 17.014 1.00 80.62 135 TYR A C 1
ATOM 1037 O O . TYR A 1 135 ? 14.720 -1.504 17.280 1.00 80.62 135 TYR A O 1
ATOM 1045 N N . GLU A 1 136 ? 16.881 -2.017 17.566 1.00 79.31 136 GLU A N 1
ATOM 1046 C CA . GLU A 1 136 ? 16.633 -3.146 18.483 1.00 79.31 136 GLU A CA 1
ATOM 1047 C C . GLU A 1 136 ? 15.917 -2.688 19.757 1.00 79.31 136 GLU A C 1
ATOM 1049 O O . GLU A 1 136 ? 15.035 -3.377 20.273 1.00 79.31 136 GLU A O 1
ATOM 1054 N N . THR A 1 137 ? 16.278 -1.500 20.246 1.00 85.38 137 THR A N 1
ATOM 1055 C CA . THR A 1 137 ? 15.621 -0.866 21.391 1.00 85.38 137 THR A CA 1
ATOM 1056 C C . THR A 1 137 ? 14.153 -0.584 21.082 1.00 85.38 137 THR A C 1
ATOM 1058 O O . THR A 1 137 ? 13.276 -0.994 21.838 1.00 85.38 137 THR A O 1
ATOM 1061 N N . LEU A 1 138 ? 13.867 0.060 19.947 1.00 88.94 138 LEU A N 1
ATOM 1062 C CA . LEU A 1 138 ? 12.499 0.360 19.522 1.00 88.94 138 LEU A CA 1
ATOM 1063 C C . LEU A 1 138 ? 11.651 -0.910 19.355 1.00 88.94 138 LEU A C 1
ATOM 1065 O O . LEU A 1 138 ? 10.489 -0.930 19.756 1.00 88.94 138 LEU A O 1
ATOM 1069 N N . LEU A 1 139 ? 12.225 -1.973 18.789 1.00 85.62 139 LEU A N 1
ATOM 1070 C CA . LEU A 1 139 ? 11.525 -3.237 18.587 1.00 85.62 139 LEU A CA 1
ATOM 1071 C C . LEU A 1 139 ? 11.114 -3.884 19.919 1.00 85.62 139 LEU A C 1
ATOM 1073 O O . LEU A 1 139 ? 9.952 -4.249 20.078 1.00 85.62 139 LEU A O 1
ATOM 1077 N N . LYS A 1 140 ? 12.020 -3.945 20.903 1.00 84.75 140 LYS A N 1
ATOM 1078 C CA . LYS A 1 140 ? 11.716 -4.474 22.248 1.00 84.75 140 LYS A CA 1
ATOM 1079 C C . LYS A 1 140 ? 10.648 -3.656 22.978 1.00 84.75 140 LYS A C 1
ATOM 1081 O O . LYS A 1 140 ? 9.782 -4.220 23.652 1.00 84.75 140 LYS A O 1
ATOM 1086 N N . GLU A 1 141 ? 10.695 -2.333 22.839 1.00 89.19 141 GLU A N 1
ATOM 1087 C CA . GLU A 1 141 ? 9.688 -1.434 23.413 1.00 89.19 141 GLU A CA 1
ATOM 1088 C C . GLU A 1 141 ? 8.305 -1.667 22.795 1.00 89.19 141 GLU A C 1
ATOM 1090 O O . GLU A 1 141 ? 7.312 -1.768 23.518 1.00 89.19 141 GLU A O 1
ATOM 1095 N N . LEU A 1 142 ? 8.234 -1.829 21.470 1.00 91.25 142 LEU A N 1
ATOM 1096 C CA . LEU A 1 142 ? 6.995 -2.172 20.773 1.00 91.25 142 LEU A CA 1
ATOM 1097 C C . LEU A 1 142 ? 6.452 -3.532 21.207 1.00 91.25 142 LEU A C 1
ATOM 1099 O O . LEU A 1 142 ? 5.276 -3.622 21.538 1.00 91.25 142 LEU A O 1
ATOM 1103 N N . GLU A 1 143 ? 7.282 -4.574 21.259 1.00 86.75 143 GLU A N 1
ATOM 1104 C CA . GLU A 1 143 ? 6.855 -5.909 21.703 1.00 86.75 143 GLU A CA 1
ATOM 1105 C C . GLU A 1 143 ? 6.268 -5.877 23.122 1.00 86.75 143 GLU A C 1
ATOM 1107 O O . GLU A 1 143 ? 5.222 -6.477 23.386 1.00 86.75 143 GLU A O 1
ATOM 1112 N N . SER A 1 144 ? 6.902 -5.127 24.027 1.00 86.06 144 SER A N 1
ATOM 1113 C CA . SER A 1 144 ? 6.439 -4.959 25.411 1.00 86.06 144 SER A CA 1
ATOM 1114 C C . SER A 1 144 ? 5.107 -4.204 25.472 1.00 86.06 144 SER A C 1
ATOM 1116 O O . SER A 1 144 ? 4.161 -4.627 26.145 1.00 86.06 144 SER A O 1
ATOM 1118 N N . PHE A 1 145 ? 4.990 -3.113 24.711 1.00 90.25 145 PHE A N 1
ATOM 1119 C CA . PHE A 1 145 ? 3.754 -2.347 24.587 1.00 90.25 145 PHE A CA 1
ATOM 1120 C C . PHE A 1 145 ? 2.605 -3.184 24.019 1.00 90.25 145 PHE A C 1
ATOM 1122 O O . PHE A 1 145 ? 1.498 -3.176 24.561 1.00 90.25 145 PHE A O 1
ATOM 1129 N N . GLU A 1 146 ? 2.862 -3.928 22.948 1.00 89.44 146 GLU A N 1
ATOM 1130 C CA . GLU A 1 146 ? 1.881 -4.765 22.264 1.00 89.44 146 GLU A CA 1
ATOM 1131 C C . GLU A 1 146 ? 1.402 -5.901 23.145 1.00 89.44 146 GLU A C 1
ATOM 1133 O O . GLU A 1 146 ? 0.193 -6.116 23.237 1.00 89.44 146 GLU A O 1
ATOM 1138 N N . ARG A 1 147 ? 2.315 -6.583 23.849 1.00 84.31 147 ARG A N 1
ATOM 1139 C CA . ARG A 1 147 ? 1.937 -7.605 24.826 1.00 84.31 147 ARG A CA 1
ATOM 1140 C C . ARG A 1 147 ? 1.027 -6.993 25.884 1.00 84.31 147 ARG A C 1
ATOM 1142 O O . ARG A 1 147 ? -0.100 -7.453 26.049 1.00 84.31 147 ARG A O 1
ATOM 1149 N N . SER A 1 148 ? 1.440 -5.876 26.489 1.00 85.25 148 SER A N 1
ATOM 1150 C CA . SER A 1 148 ? 0.626 -5.180 27.488 1.00 85.25 148 SER A CA 1
ATOM 1151 C C . SER A 1 148 ? -0.766 -4.824 26.956 1.00 85.25 148 SER A C 1
ATOM 1153 O O . SER A 1 148 ? -1.762 -5.060 27.636 1.00 85.25 148 SER A O 1
ATOM 1155 N N . VAL A 1 149 ? -0.877 -4.266 25.749 1.00 87.12 149 VAL A N 1
ATOM 1156 C CA . VAL A 1 149 ? -2.149 -3.837 25.138 1.00 87.12 149 VAL A CA 1
ATOM 1157 C C . VAL A 1 149 ? -3.038 -5.017 24.719 1.00 87.12 149 VAL A C 1
ATOM 1159 O O . VAL A 1 149 ? -4.271 -4.929 24.828 1.00 87.12 149 VAL A O 1
ATOM 1162 N N . ASN A 1 150 ? -2.445 -6.105 24.225 1.00 85.06 150 ASN A N 1
ATOM 1163 C CA . ASN A 1 150 ? -3.168 -7.216 23.613 1.00 85.06 150 ASN A CA 1
ATOM 1164 C C . ASN A 1 150 ? -3.565 -8.313 24.608 1.00 85.06 150 ASN A C 1
ATOM 1166 O O . ASN A 1 150 ? -4.639 -8.879 24.427 1.00 85.06 150 ASN A O 1
ATOM 1170 N N . SER A 1 151 ? -2.769 -8.610 25.644 1.00 68.75 151 SER A N 1
ATOM 1171 C CA . SER A 1 151 ? -2.999 -9.791 26.497 1.00 68.75 151 SER A CA 1
ATOM 1172 C C . SER A 1 151 ? -3.645 -9.524 27.864 1.00 68.75 151 SER A C 1
ATOM 1174 O O . SER A 1 151 ? -3.869 -10.477 28.600 1.00 68.75 151 SER A O 1
ATOM 1176 N N . LEU A 1 152 ? -3.981 -8.276 28.231 1.00 53.34 152 LEU A N 1
ATOM 1177 C CA . LEU A 1 152 ? -4.459 -7.908 29.588 1.00 53.34 152 LEU A CA 1
ATOM 1178 C C . LEU A 1 152 ? -3.554 -8.410 30.736 1.00 53.34 152 LEU A C 1
ATOM 1180 O O . LEU A 1 152 ? -3.949 -8.325 31.898 1.00 53.34 152 LEU A O 1
ATOM 1184 N N . ASP A 1 153 ? -2.348 -8.891 30.433 1.00 53.00 153 ASP A N 1
ATOM 1185 C CA . ASP A 1 153 ? -1.455 -9.464 31.424 1.00 53.00 153 ASP A CA 1
ATOM 1186 C C . ASP A 1 153 ? -0.820 -8.331 32.237 1.00 53.00 153 ASP A C 1
ATOM 1188 O O . ASP A 1 153 ? -0.168 -7.427 31.707 1.00 53.00 153 ASP A O 1
ATOM 1192 N N . THR A 1 154 ? -1.097 -8.328 33.538 1.00 50.69 154 THR A N 1
ATOM 1193 C CA . THR A 1 154 ? -0.666 -7.292 34.484 1.00 50.69 154 THR A CA 1
ATOM 1194 C C . THR A 1 154 ? 0.728 -7.558 35.045 1.00 50.69 154 THR A C 1
ATOM 1196 O O . THR A 1 154 ? 1.144 -6.860 35.963 1.00 50.69 154 THR A O 1
ATOM 1199 N N . THR A 1 155 ? 1.425 -8.586 34.556 1.00 52.88 155 THR A N 1
ATOM 1200 C CA . THR A 1 155 ? 2.741 -9.003 35.060 1.00 52.88 155 THR A CA 1
ATOM 1201 C C . THR A 1 155 ? 3.904 -8.181 34.487 1.00 52.88 155 THR A C 1
ATOM 1203 O O . THR A 1 155 ? 4.921 -8.038 35.162 1.00 52.88 155 THR A O 1
ATOM 1206 N N . ASP A 1 156 ? 3.733 -7.538 33.324 1.00 49.72 156 ASP A N 1
ATOM 1207 C CA . ASP A 1 156 ? 4.725 -6.637 32.708 1.00 49.72 156 ASP A CA 1
ATOM 1208 C C . ASP A 1 156 ? 4.618 -5.198 33.276 1.00 49.72 156 ASP A C 1
ATOM 1210 O O . ASP A 1 156 ? 4.251 -4.240 32.588 1.00 49.72 156 ASP A O 1
ATOM 1214 N N . VAL A 1 157 ? 4.913 -5.023 34.570 1.00 49.97 157 VAL A N 1
ATOM 1215 C CA . VAL A 1 157 ? 5.075 -3.702 35.219 1.00 49.97 157 VAL A CA 1
ATOM 1216 C C . VAL A 1 157 ? 6.564 -3.455 35.441 1.00 49.97 157 VAL A C 1
ATOM 1218 O O . VAL A 1 157 ? 7.072 -3.668 36.536 1.00 49.97 157 VAL A O 1
ATOM 1221 N N . TYR A 1 158 ? 7.290 -3.051 34.396 1.00 51.69 158 TYR A N 1
ATOM 1222 C CA . TYR A 1 158 ? 8.749 -2.913 34.504 1.00 51.69 158 TYR A CA 1
ATOM 1223 C C . TYR A 1 158 ? 9.274 -1.495 34.754 1.00 51.69 158 TYR A C 1
ATOM 1225 O O . TYR A 1 158 ? 10.444 -1.367 35.102 1.00 51.69 158 TYR A O 1
ATOM 1233 N N . TYR A 1 159 ? 8.453 -0.437 34.669 1.00 49.78 159 TYR A N 1
ATOM 1234 C CA . TYR A 1 159 ? 9.015 0.926 34.699 1.00 49.78 159 TYR A CA 1
ATOM 1235 C C . TYR A 1 159 ? 8.273 1.984 35.524 1.00 49.78 159 TYR A C 1
ATOM 1237 O O . TYR A 1 159 ? 8.869 3.022 35.809 1.00 49.78 159 TYR A O 1
ATOM 1245 N N . SER A 1 160 ? 7.035 1.760 35.982 1.00 48.88 160 SER A N 1
ATOM 1246 C CA . SER A 1 160 ? 6.371 2.717 36.879 1.00 48.88 160 SER A CA 1
ATOM 1247 C C . SER A 1 160 ? 5.707 2.042 38.073 1.00 48.88 160 SER A C 1
ATOM 1249 O O . SER A 1 160 ? 5.137 0.961 37.971 1.00 48.88 160 SER A O 1
ATOM 1251 N N . THR A 1 161 ? 5.731 2.728 39.213 1.00 53.44 161 THR A N 1
ATOM 1252 C CA . THR A 1 161 ? 4.938 2.423 40.415 1.00 53.44 161 THR A CA 1
ATOM 1253 C C . THR A 1 161 ? 3.427 2.649 40.204 1.00 53.44 161 THR A C 1
ATOM 1255 O O . THR A 1 161 ? 2.661 2.655 41.167 1.00 53.44 161 THR A O 1
ATOM 1258 N N . GLY A 1 162 ? 2.997 2.869 38.955 1.00 60.28 162 GLY A N 1
ATOM 1259 C CA . GLY A 1 162 ? 1.638 3.198 38.549 1.00 60.28 162 GLY A CA 1
ATOM 1260 C C . GLY A 1 162 ? 0.829 1.996 38.060 1.00 60.28 162 GLY A C 1
ATOM 1261 O O . GLY A 1 162 ? 1.285 0.855 38.021 1.00 60.28 162 GLY A O 1
ATOM 1262 N N . ASN A 1 163 ? -0.421 2.250 37.672 1.00 78.81 163 ASN A N 1
ATOM 1263 C CA . ASN A 1 163 ? -1.288 1.207 37.118 1.00 78.81 163 ASN A CA 1
ATOM 1264 C C . ASN A 1 163 ? -0.924 0.871 35.656 1.00 78.81 163 ASN A C 1
ATOM 1266 O O . ASN A 1 163 ? -0.271 1.649 34.962 1.00 78.81 163 ASN A O 1
ATOM 1270 N N . VAL A 1 164 ? -1.420 -0.264 35.151 1.00 82.12 164 VAL A N 1
ATOM 1271 C CA . VAL A 1 164 ? -1.162 -0.751 33.778 1.00 82.12 164 VAL A CA 1
ATOM 1272 C C . VAL A 1 164 ? -1.395 0.303 32.681 1.00 82.12 164 VAL A C 1
ATOM 1274 O O . VAL A 1 164 ? -0.704 0.312 31.665 1.00 82.12 164 VAL A O 1
ATOM 1277 N N . TYR A 1 165 ? -2.340 1.229 32.875 1.00 87.12 165 TYR A N 1
ATOM 1278 C CA . TYR A 1 165 ? -2.626 2.284 31.902 1.00 87.12 165 TYR A CA 1
ATOM 1279 C C . TYR A 1 165 ? -1.521 3.340 31.870 1.00 87.12 165 TYR A C 1
ATOM 1281 O O . TYR A 1 165 ? -1.178 3.836 30.803 1.00 87.12 165 TYR A O 1
ATOM 1289 N N . GLU A 1 166 ? -0.969 3.692 33.030 1.00 86.19 166 GLU A N 1
ATOM 1290 C CA . GLU A 1 166 ? 0.169 4.601 33.121 1.00 86.19 166 GLU A CA 1
ATOM 1291 C C . GLU A 1 166 ? 1.402 4.018 32.438 1.00 86.19 166 GLU A C 1
ATOM 1293 O O . GLU A 1 166 ? 2.026 4.719 31.643 1.00 86.19 166 GLU A O 1
ATOM 1298 N N . ASN A 1 167 ? 1.667 2.724 32.641 1.00 85.69 167 ASN A N 1
ATOM 1299 C CA . ASN A 1 167 ? 2.750 2.037 31.945 1.00 85.69 167 ASN A CA 1
ATOM 1300 C C . ASN A 1 167 ? 2.550 2.060 30.414 1.00 85.69 167 ASN A C 1
ATOM 1302 O O . ASN A 1 167 ? 3.430 2.473 29.665 1.00 85.69 167 ASN A O 1
ATOM 1306 N N . ARG A 1 168 ? 1.344 1.736 29.922 1.00 89.88 168 ARG A N 1
ATOM 1307 C CA . ARG A 1 168 ? 1.032 1.804 28.478 1.00 89.88 168 ARG A CA 1
ATOM 1308 C C . ARG A 1 168 ? 1.195 3.210 27.897 1.00 89.88 168 ARG A C 1
ATOM 1310 O O . ARG A 1 168 ? 1.687 3.347 26.780 1.00 89.88 168 ARG A O 1
ATOM 1317 N N . ARG A 1 169 ? 0.794 4.258 28.628 1.00 92.62 169 ARG A N 1
ATOM 1318 C CA . ARG A 1 169 ? 1.024 5.650 28.201 1.00 92.62 169 ARG A CA 1
ATOM 1319 C C . ARG A 1 169 ? 2.511 5.981 28.162 1.00 92.62 169 ARG A C 1
ATOM 1321 O O . ARG A 1 169 ? 2.935 6.656 27.233 1.00 92.62 169 ARG A O 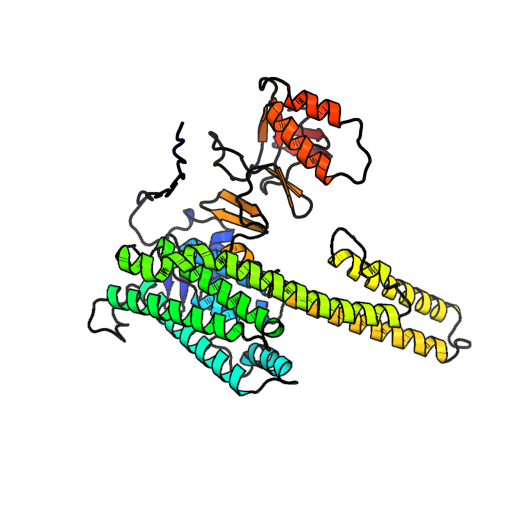1
ATOM 1328 N N . TRP A 1 170 ? 3.288 5.522 29.142 1.00 90.62 170 TRP A N 1
ATOM 1329 C CA . TRP A 1 170 ? 4.738 5.708 29.159 1.00 90.62 170 TRP A CA 1
ATOM 1330 C C . TRP A 1 170 ? 5.402 5.047 27.946 1.00 90.62 170 TRP A C 1
ATOM 1332 O O . TRP A 1 170 ? 6.079 5.743 27.193 1.00 90.62 170 TRP A O 1
ATOM 1342 N N . HIS A 1 171 ? 5.106 3.769 27.679 1.00 91.75 171 HIS A N 1
ATOM 1343 C CA . HIS A 1 171 ? 5.607 3.080 26.486 1.00 91.75 171 HIS A CA 1
ATOM 1344 C C . HIS A 1 171 ? 5.216 3.818 25.206 1.00 91.75 171 HIS A C 1
ATOM 1346 O O . HIS A 1 171 ? 6.066 4.045 24.356 1.00 91.75 171 HIS A O 1
ATOM 1352 N N . ALA A 1 172 ? 3.960 4.261 25.072 1.00 95.44 172 ALA A N 1
ATOM 1353 C CA . ALA A 1 172 ? 3.528 4.998 23.886 1.00 95.44 172 ALA A CA 1
ATOM 1354 C C . ALA A 1 172 ? 4.348 6.284 23.659 1.00 95.44 172 ALA A C 1
ATOM 1356 O O . ALA A 1 172 ? 4.764 6.540 22.532 1.00 95.44 172 ALA A O 1
ATOM 1357 N N . ARG A 1 173 ? 4.637 7.066 24.710 1.00 95.62 173 ARG A N 1
ATOM 1358 C CA . ARG A 1 173 ? 5.515 8.249 24.601 1.00 95.62 173 ARG A CA 1
ATOM 1359 C C . ARG A 1 173 ? 6.939 7.861 24.218 1.00 95.62 173 ARG A C 1
ATOM 1361 O O . ARG A 1 173 ? 7.533 8.455 23.323 1.00 95.62 173 ARG A O 1
ATOM 1368 N N . HIS A 1 174 ? 7.479 6.833 24.866 1.00 94.12 174 HIS A N 1
ATOM 1369 C CA . HIS A 1 174 ? 8.846 6.401 24.613 1.00 94.12 174 HIS A CA 1
ATOM 1370 C C . HIS A 1 174 ? 9.024 5.872 23.183 1.00 94.12 174 HIS A C 1
ATOM 1372 O O . HIS A 1 174 ? 9.958 6.263 22.488 1.00 94.12 174 HIS A O 1
ATOM 1378 N N . ILE A 1 175 ? 8.075 5.069 22.699 1.00 96.44 175 ILE A N 1
ATOM 1379 C CA . ILE A 1 175 ? 8.012 4.577 21.319 1.00 96.44 175 ILE A CA 1
ATOM 1380 C C . ILE A 1 175 ? 7.928 5.744 20.329 1.00 96.44 175 ILE A C 1
ATOM 1382 O O . ILE A 1 175 ? 8.677 5.763 19.354 1.00 96.44 175 ILE A O 1
ATOM 1386 N N . ASN A 1 176 ? 7.072 6.739 20.592 1.00 97.25 176 ASN A N 1
ATOM 1387 C CA . ASN A 1 176 ? 6.955 7.952 19.774 1.00 97.25 176 ASN A CA 1
ATOM 1388 C C . ASN A 1 176 ? 8.314 8.645 19.605 1.00 97.25 176 ASN A C 1
ATOM 1390 O O . ASN A 1 176 ? 8.755 8.930 18.492 1.00 97.25 176 ASN A O 1
ATOM 1394 N N . GLN A 1 177 ? 9.015 8.856 20.721 1.00 95.50 177 GLN A N 1
ATOM 1395 C CA . GLN A 1 177 ? 10.344 9.452 20.727 1.00 95.50 177 GLN A CA 1
ATOM 1396 C C . GLN A 1 177 ? 11.363 8.587 19.970 1.00 95.50 177 GLN A C 1
ATOM 1398 O O . GLN A 1 177 ? 12.122 9.108 19.154 1.00 95.50 177 GLN A O 1
ATOM 1403 N N . LYS A 1 178 ? 11.368 7.269 20.192 1.00 93.94 178 LYS A N 1
ATOM 1404 C CA . LYS A 1 178 ? 12.310 6.342 19.548 1.00 93.94 178 LYS A CA 1
ATOM 1405 C C . LYS A 1 178 ? 12.117 6.260 18.036 1.00 93.94 178 LYS A C 1
ATOM 1407 O O . LYS A 1 178 ? 13.105 6.223 17.304 1.00 93.94 178 LYS A O 1
ATOM 1412 N N . PHE A 1 179 ? 10.878 6.318 17.550 1.00 95.19 179 PHE A N 1
ATOM 1413 C CA . PHE A 1 179 ? 10.610 6.456 16.119 1.00 95.19 179 PHE A CA 1
ATOM 1414 C C . PHE A 1 179 ? 11.194 7.753 15.554 1.00 95.19 179 PHE A C 1
ATOM 1416 O O . PHE A 1 179 ? 11.884 7.711 14.536 1.00 95.19 179 PHE A O 1
ATOM 1423 N N . LYS A 1 180 ? 10.976 8.892 16.225 1.00 93.38 180 LYS A N 1
ATOM 1424 C CA . LYS A 1 180 ? 11.524 10.194 15.803 1.00 93.38 180 LYS A CA 1
ATOM 1425 C C . LYS A 1 180 ? 13.054 10.189 15.770 1.00 93.38 180 LYS A C 1
ATOM 1427 O O . LYS A 1 180 ? 13.646 10.683 14.812 1.00 93.38 180 LYS A O 1
ATOM 1432 N N . GLU A 1 181 ? 13.693 9.608 16.785 1.00 89.56 181 GLU A N 1
ATOM 1433 C CA . GLU A 1 181 ? 15.150 9.439 16.849 1.00 89.56 181 GLU A CA 1
ATOM 1434 C C . GLU A 1 181 ? 15.667 8.609 15.668 1.00 89.56 181 GLU A C 1
ATOM 1436 O O . GLU A 1 181 ? 16.567 9.057 14.956 1.00 89.56 181 GLU A O 1
ATOM 1441 N N . LEU A 1 182 ? 15.050 7.452 15.407 1.00 86.19 182 LEU A N 1
ATOM 1442 C CA . LEU A 1 182 ? 15.470 6.546 14.340 1.00 86.19 182 LEU A CA 1
ATOM 1443 C C . LEU A 1 182 ? 15.249 7.145 12.943 1.00 86.19 182 LEU A C 1
ATOM 1445 O O . LEU A 1 182 ? 16.146 7.078 12.107 1.00 86.19 182 LEU A O 1
ATOM 1449 N N . ILE A 1 183 ? 14.100 7.784 12.697 1.00 89.00 183 ILE A N 1
ATOM 1450 C CA . ILE A 1 183 ? 13.814 8.500 11.442 1.00 89.00 183 ILE A CA 1
ATOM 1451 C C . ILE A 1 183 ? 14.834 9.616 11.200 1.00 89.00 183 ILE A C 1
ATOM 1453 O O . ILE A 1 183 ? 15.321 9.774 10.080 1.00 89.00 183 ILE A O 1
ATOM 1457 N N . ARG A 1 184 ? 15.188 10.377 12.243 1.00 86.44 184 ARG A N 1
ATOM 1458 C CA . ARG A 1 184 ? 16.212 11.425 12.155 1.00 86.44 184 ARG A CA 1
ATOM 1459 C C . ARG A 1 184 ? 17.582 10.840 11.825 1.00 86.44 184 ARG A C 1
ATOM 1461 O O . ARG A 1 184 ? 18.290 11.404 10.995 1.00 86.44 184 ARG A O 1
ATOM 1468 N N . ASP A 1 185 ? 17.957 9.732 12.459 1.00 78.81 185 ASP A N 1
ATOM 1469 C CA . ASP A 1 185 ? 19.249 9.093 12.213 1.00 78.81 185 ASP A CA 1
ATOM 1470 C C . ASP A 1 185 ? 19.348 8.508 10.798 1.00 78.81 185 ASP A C 1
ATOM 1472 O O . ASP A 1 185 ? 20.397 8.671 10.180 1.00 78.81 185 ASP A O 1
ATOM 1476 N N . CYS A 1 186 ? 18.249 7.959 10.260 1.00 74.56 186 CYS A N 1
ATOM 1477 C CA . CYS A 1 186 ? 18.147 7.490 8.869 1.00 74.56 186 CYS A CA 1
ATOM 1478 C C . CYS A 1 186 ? 18.244 8.620 7.822 1.00 74.56 186 CYS A C 1
ATOM 1480 O O . CYS A 1 186 ? 18.400 8.369 6.629 1.00 74.56 186 CYS A O 1
ATOM 1482 N N . ASN A 1 187 ? 18.059 9.876 8.242 1.00 74.12 187 ASN A N 1
ATOM 1483 C CA . ASN A 1 187 ? 17.973 11.041 7.358 1.00 74.12 187 ASN A CA 1
ATOM 1484 C C . ASN A 1 187 ? 19.261 11.892 7.354 1.00 74.12 187 ASN A C 1
ATOM 1486 O O . ASN A 1 187 ? 19.270 13.029 6.875 1.00 74.12 187 ASN A O 1
ATOM 1490 N N . LYS A 1 188 ? 20.370 11.379 7.900 1.00 73.31 188 LYS A N 1
ATOM 1491 C CA . LYS A 1 188 ? 21.663 12.078 7.859 1.00 73.31 188 LYS A CA 1
ATOM 1492 C C . LYS A 1 188 ? 22.149 12.177 6.408 1.00 73.31 188 LYS A C 1
ATOM 1494 O O . LYS A 1 188 ? 22.185 11.181 5.696 1.00 73.31 188 LYS A O 1
ATOM 1499 N N . GLU A 1 189 ? 22.531 13.381 5.976 1.00 62.00 189 GLU A N 1
ATOM 1500 C CA . GLU A 1 189 ? 22.742 13.785 4.568 1.00 62.00 189 GLU A CA 1
ATOM 1501 C C . GLU A 1 189 ? 23.608 12.821 3.734 1.00 62.00 189 GLU A C 1
ATOM 1503 O O . GLU A 1 189 ? 23.308 12.543 2.577 1.00 62.00 189 GLU A O 1
ATOM 1508 N N . ILE A 1 190 ? 24.641 12.235 4.341 1.00 59.06 190 ILE A N 1
ATOM 1509 C CA . ILE A 1 190 ? 25.586 11.320 3.675 1.00 59.06 190 ILE A CA 1
ATOM 1510 C C . ILE A 1 190 ? 24.932 9.958 3.334 1.00 59.06 190 ILE A C 1
ATOM 1512 O O . ILE A 1 190 ? 25.407 9.220 2.469 1.00 59.06 190 ILE A O 1
ATOM 1516 N N . LEU A 1 191 ? 23.829 9.618 4.003 1.00 61.44 191 LEU A N 1
ATOM 1517 C CA . LEU A 1 191 ? 23.237 8.282 4.037 1.00 61.44 191 LEU A CA 1
ATOM 1518 C C . LEU A 1 191 ? 21.830 8.204 3.425 1.00 61.44 191 LEU A C 1
ATOM 1520 O O . LEU A 1 191 ? 21.384 7.104 3.104 1.00 61.44 191 LEU A O 1
ATOM 1524 N N . GLN A 1 192 ? 21.171 9.341 3.174 1.00 69.50 192 GLN A N 1
ATOM 1525 C CA . GLN A 1 192 ? 19.747 9.428 2.800 1.00 69.50 192 GLN A CA 1
ATOM 1526 C C . GLN A 1 192 ? 19.330 8.467 1.677 1.00 69.50 192 GLN A C 1
ATOM 1528 O O . GLN A 1 192 ? 18.368 7.718 1.827 1.00 69.50 192 GLN A O 1
ATOM 1533 N N . ALA A 1 193 ? 20.065 8.433 0.559 1.00 71.12 193 ALA A N 1
ATOM 1534 C CA . ALA A 1 193 ? 19.728 7.555 -0.565 1.00 71.12 193 ALA A CA 1
ATOM 1535 C C . ALA A 1 193 ? 19.892 6.065 -0.225 1.00 71.12 193 ALA A C 1
ATOM 1537 O O . ALA A 1 193 ? 19.061 5.240 -0.602 1.00 71.12 193 ALA A O 1
ATOM 1538 N N . LYS A 1 194 ? 20.949 5.712 0.506 1.00 72.62 194 LYS A N 1
ATOM 1539 C CA . LYS A 1 194 ? 21.283 4.320 0.827 1.00 72.62 194 LYS A CA 1
ATOM 1540 C C . LYS A 1 194 ? 20.410 3.762 1.953 1.00 72.62 194 LYS A C 1
ATOM 1542 O O . LYS A 1 194 ? 20.051 2.589 1.923 1.00 72.62 194 LYS A O 1
ATOM 1547 N N . GLU A 1 195 ? 20.023 4.604 2.905 1.00 75.06 195 GLU A N 1
ATOM 1548 C CA . GLU A 1 195 ? 19.179 4.238 4.046 1.00 75.06 195 GLU A CA 1
ATOM 1549 C C . GLU A 1 195 ? 17.682 4.382 3.761 1.00 75.06 195 GLU A C 1
ATOM 1551 O O . GLU A 1 195 ? 16.859 3.943 4.566 1.00 75.06 195 GLU A O 1
ATOM 1556 N N . LEU A 1 196 ? 17.304 4.903 2.587 1.00 83.12 196 LEU A N 1
ATOM 1557 C CA . LEU A 1 196 ? 15.906 5.090 2.201 1.00 83.12 196 LEU A CA 1
ATOM 1558 C C . LEU A 1 196 ? 15.021 3.837 2.364 1.00 83.12 196 LEU A C 1
ATOM 1560 O O . LEU A 1 196 ? 13.881 3.982 2.812 1.00 83.12 196 LEU A O 1
ATOM 1564 N N . PRO A 1 197 ? 15.478 2.603 2.052 1.00 83.50 197 PRO A N 1
ATOM 1565 C CA . PRO A 1 197 ? 14.686 1.396 2.309 1.00 83.50 197 PRO A CA 1
ATOM 1566 C C . PRO A 1 197 ? 14.366 1.181 3.797 1.00 83.50 197 PRO A C 1
ATOM 1568 O O . PRO A 1 197 ? 13.243 0.809 4.152 1.00 83.50 197 PRO A O 1
ATOM 1571 N N . MET A 1 198 ? 15.341 1.435 4.675 1.00 80.31 198 MET A N 1
ATOM 1572 C CA . MET A 1 198 ? 15.159 1.327 6.123 1.00 80.31 198 MET A CA 1
ATOM 1573 C C . MET A 1 198 ? 14.252 2.447 6.622 1.00 80.31 198 MET A C 1
ATOM 1575 O O . MET A 1 198 ? 13.259 2.163 7.288 1.00 80.31 198 MET A O 1
ATOM 1579 N N . TYR A 1 199 ? 14.520 3.687 6.201 1.00 87.12 199 TYR A N 1
ATOM 1580 C CA . TYR A 1 199 ? 13.672 4.845 6.470 1.00 87.12 199 TYR A CA 1
ATOM 1581 C C . TYR A 1 199 ? 12.210 4.556 6.116 1.00 87.12 199 TYR A C 1
ATOM 1583 O O . TYR A 1 199 ? 11.324 4.748 6.939 1.00 87.12 199 TYR A O 1
ATOM 1591 N N . THR A 1 200 ? 11.952 4.034 4.913 1.00 90.62 200 THR A N 1
ATOM 1592 C CA . THR A 1 200 ? 10.597 3.733 4.423 1.00 90.62 200 THR A CA 1
ATOM 1593 C C . THR A 1 200 ? 9.895 2.710 5.315 1.00 90.62 200 THR A C 1
ATOM 1595 O O . THR A 1 200 ? 8.706 2.843 5.609 1.00 90.62 200 THR A O 1
ATOM 1598 N N . THR A 1 201 ? 10.623 1.699 5.787 1.00 87.00 201 THR A N 1
ATOM 1599 C CA . THR A 1 201 ? 10.051 0.667 6.660 1.00 87.00 201 THR A CA 1
ATOM 1600 C C . THR A 1 201 ? 9.775 1.202 8.066 1.00 87.00 201 THR A C 1
ATOM 1602 O O . THR A 1 201 ? 8.692 0.971 8.604 1.00 87.00 201 THR A O 1
ATOM 1605 N N . VAL A 1 202 ? 10.694 1.991 8.631 1.00 90.19 202 VAL A N 1
ATOM 1606 C CA . VAL A 1 202 ? 10.503 2.664 9.927 1.00 90.19 202 VAL A CA 1
ATOM 1607 C C . VAL A 1 202 ? 9.340 3.656 9.855 1.00 90.19 202 VAL A C 1
ATOM 1609 O O . VAL A 1 202 ? 8.485 3.653 10.736 1.00 90.19 202 VAL A O 1
ATOM 1612 N N . ALA A 1 203 ? 9.243 4.439 8.778 1.00 94.94 203 ALA A N 1
ATOM 1613 C CA . ALA A 1 203 ? 8.136 5.358 8.528 1.00 94.94 203 ALA A CA 1
ATOM 1614 C C . ALA A 1 203 ? 6.802 4.606 8.434 1.00 94.94 203 ALA A C 1
ATOM 1616 O O . ALA A 1 203 ? 5.812 5.023 9.029 1.00 94.94 203 ALA A O 1
ATOM 1617 N N . THR A 1 204 ? 6.777 3.458 7.752 1.00 95.12 204 THR A N 1
ATOM 1618 C CA . THR A 1 204 ? 5.588 2.593 7.669 1.00 95.12 204 THR A CA 1
ATOM 1619 C C . THR A 1 204 ? 5.141 2.124 9.056 1.00 95.12 204 THR A C 1
ATOM 1621 O O . THR A 1 204 ? 3.963 2.246 9.395 1.00 95.12 204 THR A O 1
ATOM 1624 N N . ALA A 1 205 ? 6.072 1.624 9.875 1.00 95.00 205 ALA A N 1
ATOM 1625 C CA . ALA A 1 205 ? 5.785 1.184 11.239 1.00 95.00 205 ALA A CA 1
ATOM 1626 C C . ALA A 1 205 ? 5.325 2.345 12.134 1.00 95.00 205 ALA A C 1
ATOM 1628 O O . ALA A 1 205 ? 4.377 2.189 12.904 1.00 95.00 205 ALA A O 1
ATOM 1629 N N . TYR A 1 206 ? 5.933 3.524 11.997 1.00 97.75 206 TYR A N 1
ATOM 1630 C CA . TYR A 1 206 ? 5.553 4.693 12.779 1.00 97.75 206 TYR A CA 1
ATOM 1631 C C . TYR A 1 206 ? 4.160 5.208 12.408 1.00 97.75 206 TYR A C 1
ATOM 1633 O O . TYR A 1 206 ? 3.350 5.458 13.293 1.00 97.75 206 TYR A O 1
ATOM 1641 N N . LEU A 1 207 ? 3.819 5.281 11.117 1.00 97.88 207 LEU A N 1
ATOM 1642 C CA . LEU A 1 207 ? 2.462 5.637 10.686 1.00 97.88 207 LEU A CA 1
ATOM 1643 C C . LEU A 1 207 ? 1.423 4.627 11.188 1.00 97.88 207 LEU A C 1
ATOM 1645 O O . LEU A 1 207 ? 0.323 5.013 11.584 1.00 97.88 207 LEU A O 1
ATOM 1649 N N . LEU A 1 208 ? 1.772 3.338 11.222 1.00 96.56 208 LEU A N 1
ATOM 1650 C CA . LEU A 1 208 ? 0.916 2.305 11.802 1.00 96.56 208 LEU A CA 1
ATOM 1651 C C . LEU A 1 208 ? 0.729 2.506 13.315 1.00 96.56 208 LEU A C 1
ATOM 1653 O O . LEU A 1 208 ? -0.398 2.410 13.807 1.00 96.56 208 LEU A O 1
ATOM 1657 N N . PHE A 1 209 ? 1.802 2.837 14.036 1.00 98.06 209 PHE A N 1
ATOM 1658 C CA . PHE A 1 209 ? 1.755 3.200 15.452 1.00 98.06 209 PHE A CA 1
ATOM 1659 C C . PHE A 1 209 ? 0.884 4.437 15.698 1.00 98.06 209 PHE A C 1
ATOM 1661 O O . PHE A 1 209 ? -0.027 4.383 16.523 1.00 98.06 209 PHE A O 1
ATOM 1668 N N . LEU A 1 210 ? 1.091 5.522 14.949 1.00 98.38 210 LEU A N 1
ATOM 1669 C CA . LEU A 1 210 ? 0.298 6.748 15.060 1.00 98.38 210 LEU A CA 1
ATOM 1670 C C . LEU A 1 210 ? -1.181 6.481 14.783 1.00 98.38 210 LEU A C 1
ATOM 1672 O O . LEU A 1 210 ? -2.025 6.932 15.548 1.00 98.38 210 LEU A O 1
ATOM 1676 N N . LYS A 1 211 ? -1.510 5.672 13.768 1.00 96.69 211 LYS A N 1
ATOM 1677 C CA . LYS A 1 211 ? -2.892 5.261 13.478 1.00 96.69 211 LYS A CA 1
ATOM 1678 C C . LYS A 1 211 ? -3.504 4.443 14.617 1.00 96.69 211 LYS A C 1
ATOM 1680 O O . LYS A 1 211 ? -4.679 4.609 14.954 1.00 96.69 211 LYS A O 1
ATOM 1685 N N . PHE A 1 212 ? -2.722 3.557 15.233 1.00 96.69 212 PHE A N 1
ATOM 1686 C CA . PHE A 1 212 ? -3.160 2.814 16.410 1.00 96.69 212 PHE A CA 1
ATOM 1687 C C . PHE A 1 212 ? -3.436 3.751 17.597 1.00 96.69 212 PHE A C 1
ATOM 1689 O O . PHE A 1 212 ? -4.490 3.632 18.230 1.00 96.69 212 PHE A O 1
ATOM 1696 N N . ILE A 1 213 ? -2.533 4.698 17.873 1.00 97.75 213 ILE A N 1
ATOM 1697 C CA . ILE A 1 213 ? -2.679 5.691 18.944 1.00 97.75 213 ILE A CA 1
ATOM 1698 C C . ILE A 1 213 ? -3.847 6.638 18.672 1.00 97.75 213 ILE A C 1
ATOM 1700 O O . ILE A 1 213 ? -4.649 6.865 19.573 1.00 97.75 213 ILE A O 1
ATOM 1704 N N . GLU A 1 214 ? -4.020 7.127 17.447 1.00 97.12 214 GLU A N 1
ATOM 1705 C CA . GLU A 1 214 ? -5.161 7.954 17.048 1.00 97.12 214 GLU A CA 1
ATOM 1706 C C . GLU A 1 214 ? -6.486 7.264 17.384 1.00 97.12 214 GLU A C 1
ATOM 1708 O O . GLU A 1 214 ? -7.380 7.856 17.993 1.00 97.12 214 GLU A O 1
ATOM 1713 N N . LYS A 1 215 ? -6.585 5.973 17.052 1.00 95.38 215 LYS A N 1
ATOM 1714 C CA . LYS A 1 215 ? -7.802 5.194 17.266 1.00 95.38 215 LYS A CA 1
ATOM 1715 C C . LYS A 1 215 ? -8.023 4.789 18.726 1.00 95.38 215 LYS A C 1
ATOM 1717 O O . LYS A 1 215 ? -9.169 4.768 19.174 1.00 95.38 215 LYS A O 1
ATOM 1722 N N . ASN A 1 216 ? -6.964 4.430 19.455 1.00 94.88 216 ASN A N 1
ATOM 1723 C CA . ASN A 1 216 ? -7.067 3.733 20.747 1.00 94.88 216 ASN A CA 1
ATOM 1724 C C . ASN A 1 216 ? -6.432 4.467 21.935 1.00 94.88 216 ASN A C 1
ATOM 1726 O O . ASN A 1 216 ? -6.657 4.064 23.077 1.00 94.88 216 ASN A O 1
ATOM 1730 N N . GLY A 1 217 ? -5.671 5.537 21.709 1.00 94.62 217 GLY A N 1
ATOM 1731 C CA . GLY A 1 217 ? -4.911 6.265 22.731 1.00 94.62 217 GLY A CA 1
ATOM 1732 C C . GLY A 1 217 ? -5.790 6.805 23.857 1.00 94.62 217 GLY A C 1
ATOM 1733 O O . GLY A 1 217 ? -5.479 6.638 25.035 1.00 94.62 217 GLY A O 1
ATOM 1734 N N . LYS A 1 218 ? -6.948 7.371 23.507 1.00 94.44 218 LYS A N 1
ATOM 1735 C CA . LYS A 1 218 ? -7.972 7.829 24.468 1.00 94.44 218 LYS A CA 1
ATOM 1736 C C . LYS A 1 218 ? -8.942 6.717 24.888 1.00 94.44 218 LYS A C 1
ATOM 1738 O O . LYS A 1 218 ? -9.807 6.922 25.734 1.00 94.44 218 LYS A O 1
ATOM 1743 N N . GLY A 1 219 ? -8.818 5.539 24.279 1.00 90.19 219 GLY A N 1
ATOM 1744 C CA . GLY A 1 219 ? -9.670 4.384 24.522 1.00 90.19 219 GLY A CA 1
ATOM 1745 C C . GLY A 1 219 ? -9.388 3.696 25.863 1.00 90.19 219 GLY A C 1
ATOM 1746 O O . GLY A 1 219 ? -8.420 4.016 26.560 1.00 90.19 219 GLY A O 1
ATOM 1747 N N . PRO A 1 220 ? -10.202 2.688 26.224 1.00 87.25 220 PRO A N 1
ATOM 1748 C CA . PRO A 1 220 ? -10.173 2.061 27.546 1.00 87.25 220 PRO A CA 1
ATOM 1749 C C . PRO A 1 220 ? -8.860 1.332 27.858 1.00 87.25 220 PRO A C 1
ATOM 1751 O O . PRO A 1 220 ? -8.557 1.124 29.031 1.00 87.25 220 PRO A O 1
ATOM 1754 N N . LYS A 1 221 ? -8.075 0.957 26.838 1.00 86.25 221 LYS A N 1
ATOM 1755 C CA . LYS A 1 221 ? -6.799 0.254 27.009 1.00 86.25 221 LYS A CA 1
ATOM 1756 C C . LYS A 1 221 ? -5.630 1.177 27.377 1.00 86.25 221 LYS A C 1
ATOM 1758 O O . LYS A 1 221 ? -4.718 0.705 28.044 1.00 86.25 221 LYS A O 1
ATOM 1763 N N . ILE A 1 222 ? -5.637 2.454 26.985 1.00 90.81 222 ILE A N 1
ATOM 1764 C CA . ILE A 1 222 ? -4.473 3.356 27.142 1.00 90.81 222 ILE A CA 1
ATOM 1765 C C . ILE A 1 222 ? -4.822 4.578 28.005 1.00 90.81 222 ILE A C 1
ATOM 1767 O O . ILE A 1 222 ? -4.054 4.956 28.893 1.00 90.81 222 ILE A O 1
ATOM 1771 N N . LYS A 1 223 ? -6.029 5.131 27.831 1.00 92.25 223 LYS A N 1
ATOM 1772 C CA . LYS A 1 223 ? -6.591 6.206 28.662 1.00 92.25 223 LYS A CA 1
ATOM 1773 C C . LYS A 1 223 ? -5.726 7.473 28.723 1.00 92.25 223 LYS A C 1
ATOM 1775 O O . LYS A 1 223 ? -5.512 8.012 29.807 1.00 92.25 223 LYS A O 1
ATOM 1780 N N . PHE A 1 224 ? -5.204 7.946 27.593 1.00 95.06 224 PHE A N 1
ATOM 1781 C CA . PHE A 1 224 ? -4.702 9.320 27.525 1.00 95.06 224 PHE A CA 1
ATOM 1782 C C . PHE A 1 224 ? -5.844 10.318 27.745 1.00 95.06 224 PHE A C 1
ATOM 1784 O O . PHE A 1 224 ? -6.930 10.159 27.183 1.00 95.06 224 PHE A O 1
ATOM 1791 N N . ASP A 1 225 ? -5.587 11.362 28.531 1.00 95.75 225 ASP A N 1
ATOM 1792 C CA . ASP A 1 225 ? -6.428 12.553 28.541 1.00 95.75 225 ASP A CA 1
ATOM 1793 C C . ASP A 1 225 ? -6.220 13.374 27.254 1.00 95.75 225 ASP A C 1
ATOM 1795 O O . ASP A 1 225 ? -5.275 13.159 26.491 1.00 95.75 225 ASP A O 1
ATOM 1799 N N . ASN A 1 226 ? -7.123 14.321 26.996 1.00 95.81 226 ASN A N 1
ATOM 1800 C CA . ASN A 1 226 ? -7.078 15.122 25.775 1.00 95.81 226 ASN A CA 1
ATOM 1801 C C . ASN A 1 226 ? -5.821 15.993 25.663 1.00 95.81 226 ASN A C 1
ATOM 1803 O O . ASN A 1 226 ? -5.323 16.140 24.550 1.00 95.81 226 ASN A O 1
ATOM 1807 N N . ALA A 1 227 ? -5.332 16.569 26.765 1.00 96.75 227 ALA A N 1
ATOM 1808 C CA . ALA A 1 227 ? -4.192 17.478 26.732 1.00 96.75 227 ALA A CA 1
ATOM 1809 C C . ALA A 1 227 ? -2.906 16.701 26.435 1.00 96.75 227 ALA A C 1
ATOM 1811 O O . ALA A 1 227 ? -2.267 16.972 25.421 1.00 96.75 227 ALA A O 1
ATOM 1812 N N . SER A 1 228 ? -2.622 15.655 27.221 1.00 95.38 228 SER A N 1
ATOM 1813 C CA . SER A 1 228 ? -1.448 14.796 27.017 1.00 95.38 228 SER A CA 1
ATOM 1814 C C . SER A 1 228 ? -1.443 14.141 25.635 1.00 95.38 228 SER A C 1
ATOM 1816 O O . SER A 1 228 ? -0.400 14.034 25.003 1.00 95.38 228 SER A O 1
ATOM 1818 N N . PHE A 1 229 ? -2.604 13.681 25.149 1.00 97.44 229 PHE A N 1
ATOM 1819 C CA . PHE A 1 229 ? -2.703 13.100 23.809 1.00 97.44 229 PHE A CA 1
ATOM 1820 C C . PHE A 1 229 ? -2.351 14.119 22.723 1.00 97.44 229 PHE A C 1
ATOM 1822 O O . PHE A 1 229 ? -1.623 13.801 21.783 1.00 97.44 229 PHE A O 1
ATOM 1829 N N . ASN A 1 230 ? -2.920 15.324 22.823 1.00 96.50 230 ASN A N 1
ATOM 1830 C CA . ASN A 1 230 ? -2.758 16.331 21.787 1.00 96.50 230 ASN A CA 1
ATOM 1831 C C . ASN A 1 230 ? -1.317 16.850 21.738 1.00 96.50 230 ASN A C 1
ATOM 1833 O O . ASN A 1 230 ? -0.779 17.011 20.648 1.00 96.50 230 ASN A O 1
ATOM 1837 N N . GLU A 1 231 ? -0.711 17.079 22.904 1.00 96.06 231 GLU A N 1
ATOM 1838 C CA . GLU A 1 231 ? 0.682 17.509 23.039 1.00 96.06 231 GLU A CA 1
ATOM 1839 C C . GLU A 1 231 ? 1.656 16.491 22.434 1.00 96.06 231 GLU A C 1
ATOM 1841 O O . GLU A 1 231 ? 2.576 16.865 21.713 1.00 96.06 231 GLU A O 1
ATOM 1846 N N . GLU A 1 232 ? 1.423 15.203 22.681 1.00 96.38 232 GLU A N 1
ATOM 1847 C CA . GLU A 1 232 ? 2.378 14.153 22.333 1.00 96.38 232 GLU A CA 1
ATOM 1848 C C . GLU A 1 232 ? 2.274 13.673 20.874 1.00 96.38 232 GLU A C 1
ATOM 1850 O O . GLU A 1 232 ? 3.295 13.368 20.254 1.00 96.38 232 GLU A O 1
ATOM 1855 N N . PHE A 1 233 ? 1.054 13.569 20.325 1.00 98.00 233 PHE A N 1
ATOM 1856 C CA . PHE A 1 233 ? 0.817 12.836 19.070 1.00 98.00 233 PHE A CA 1
ATOM 1857 C C . PHE A 1 233 ? 0.117 13.634 17.970 1.00 98.00 233 PHE A C 1
ATOM 1859 O O . PHE A 1 233 ? 0.206 13.245 16.807 1.00 98.00 233 PHE A O 1
ATOM 1866 N N . MET A 1 234 ? -0.618 14.708 18.288 1.00 96.69 234 MET A N 1
ATOM 1867 C CA . MET A 1 234 ? -1.518 15.330 17.301 1.00 96.69 234 MET A CA 1
ATOM 1868 C C . MET A 1 234 ? -0.767 15.886 16.094 1.00 96.69 234 MET A C 1
ATOM 1870 O O . MET A 1 234 ? -1.240 15.746 14.970 1.00 96.69 234 MET A O 1
ATOM 1874 N N . HIS A 1 235 ? 0.396 16.496 16.324 1.00 97.19 235 HIS A N 1
ATOM 1875 C CA . HIS A 1 235 ? 1.222 17.018 15.243 1.00 97.19 235 HIS A CA 1
ATOM 1876 C C . HIS A 1 235 ? 1.634 15.900 14.279 1.00 97.19 235 HIS A C 1
ATOM 1878 O O . HIS A 1 235 ? 1.326 15.972 13.093 1.00 97.19 235 HIS A O 1
ATOM 1884 N N . ASP A 1 236 ? 2.225 14.824 14.803 1.00 97.94 236 ASP A N 1
ATOM 1885 C CA . ASP A 1 236 ? 2.696 13.703 13.991 1.00 97.94 236 ASP A CA 1
ATOM 1886 C C . ASP A 1 236 ? 1.551 12.992 13.257 1.00 97.94 236 ASP A C 1
ATOM 1888 O O . ASP A 1 236 ? 1.678 12.680 12.075 1.00 97.94 236 ASP A O 1
ATOM 1892 N N . ILE A 1 237 ? 0.404 12.785 13.918 1.00 97.56 237 ILE A N 1
ATOM 1893 C CA . ILE A 1 237 ? -0.800 12.210 13.291 1.00 97.56 237 ILE A CA 1
ATOM 1894 C C . ILE A 1 237 ? -1.227 13.038 12.068 1.00 97.56 237 ILE A C 1
ATOM 1896 O O . ILE A 1 237 ? -1.660 12.477 11.062 1.00 97.56 237 ILE A O 1
ATOM 1900 N N . GLN A 1 238 ? -1.095 14.365 12.135 1.00 96.00 238 GLN A N 1
ATOM 1901 C CA . GLN A 1 238 ? -1.523 15.271 11.070 1.00 96.00 238 GLN A CA 1
ATOM 1902 C C . GLN A 1 238 ? -0.495 15.434 9.947 1.00 96.00 238 GLN A C 1
ATOM 1904 O O . GLN A 1 238 ? -0.892 15.662 8.802 1.00 96.00 238 GLN A O 1
ATOM 1909 N N . THR A 1 239 ? 0.807 15.356 10.241 1.00 96.94 239 THR A N 1
ATOM 1910 C CA . THR A 1 239 ? 1.848 15.760 9.280 1.00 96.94 239 THR A CA 1
ATOM 1911 C C . THR A 1 239 ? 2.740 14.624 8.793 1.00 96.94 239 THR A C 1
ATOM 1913 O O . THR A 1 239 ? 3.159 14.660 7.631 1.00 96.94 239 THR A O 1
ATOM 1916 N N . ALA A 1 240 ? 2.974 13.582 9.600 1.00 97.50 240 ALA A N 1
ATOM 1917 C CA . ALA A 1 240 ? 4.024 12.594 9.344 1.00 97.50 240 ALA A CA 1
ATOM 1918 C C . ALA A 1 240 ? 3.881 11.903 7.980 1.00 97.50 240 ALA A C 1
ATOM 1920 O O . ALA A 1 240 ? 4.852 11.778 7.239 1.00 97.50 240 ALA A O 1
ATOM 1921 N N . ALA A 1 241 ? 2.664 11.509 7.586 1.00 97.19 241 ALA A N 1
ATOM 1922 C CA . ALA A 1 241 ? 2.446 10.823 6.309 1.00 97.19 241 ALA A CA 1
ATOM 1923 C C . ALA A 1 241 ? 2.858 11.688 5.104 1.00 97.19 241 ALA A C 1
ATOM 1925 O O . ALA A 1 241 ? 3.488 11.194 4.167 1.00 97.19 241 ALA A O 1
ATOM 1926 N N . LYS A 1 242 ? 2.551 12.989 5.151 1.00 96.88 242 LYS A N 1
ATOM 1927 C CA . LYS A 1 242 ? 2.904 13.943 4.096 1.00 96.88 242 LYS A CA 1
ATOM 1928 C C . LYS A 1 242 ? 4.405 14.228 4.083 1.00 96.88 242 LYS A C 1
ATOM 1930 O O . LYS A 1 242 ? 5.005 14.264 3.013 1.00 96.88 242 LYS A O 1
ATOM 1935 N N . GLU A 1 243 ? 5.009 14.412 5.252 1.00 96.25 243 GLU A N 1
ATOM 1936 C CA . GLU A 1 243 ? 6.453 14.633 5.385 1.00 96.25 243 GLU A CA 1
ATOM 1937 C C . GLU A 1 243 ? 7.251 13.438 4.852 1.00 96.25 243 GLU A C 1
ATOM 1939 O O . GLU A 1 243 ? 8.172 13.610 4.050 1.00 96.25 243 GLU A O 1
ATOM 1944 N N . TYR A 1 244 ? 6.843 12.219 5.211 1.00 96.62 244 TYR A N 1
ATOM 1945 C CA . TYR A 1 244 ? 7.488 10.992 4.748 1.00 96.62 244 TYR A CA 1
ATOM 1946 C C . TYR A 1 244 ? 7.272 10.754 3.264 1.00 96.62 244 TYR A C 1
ATOM 1948 O O . TYR A 1 244 ? 8.222 10.362 2.590 1.00 96.62 244 TYR A O 1
ATOM 1956 N N . LYS A 1 245 ? 6.080 11.051 2.725 1.00 96.25 245 LYS A N 1
ATOM 1957 C CA . LYS A 1 245 ? 5.853 11.038 1.274 1.00 96.25 245 LYS A CA 1
ATOM 1958 C C . LYS A 1 245 ? 6.891 11.911 0.571 1.00 96.25 245 LYS A C 1
ATOM 1960 O O . LYS A 1 245 ? 7.596 11.416 -0.302 1.00 96.25 245 LYS A O 1
ATOM 1965 N N . ILE A 1 246 ? 6.975 13.186 0.959 1.00 94.62 246 ILE A N 1
ATOM 1966 C CA . ILE A 1 246 ? 7.851 14.174 0.315 1.00 94.62 246 ILE A CA 1
ATOM 1967 C C . ILE A 1 246 ? 9.305 13.708 0.372 1.00 94.62 246 ILE A C 1
ATOM 1969 O O . ILE A 1 246 ? 9.988 13.710 -0.651 1.00 94.62 246 ILE A O 1
ATOM 1973 N N . HIS A 1 247 ? 9.770 13.279 1.547 1.00 94.06 247 HIS A N 1
ATOM 1974 C CA . HIS A 1 247 ? 11.142 12.815 1.709 1.00 94.06 247 HIS A CA 1
ATOM 1975 C C . HIS A 1 247 ? 11.432 11.560 0.874 1.00 94.06 247 HIS A C 1
ATOM 1977 O O . HIS A 1 247 ? 12.425 11.525 0.149 1.00 94.06 247 HIS A O 1
ATOM 1983 N N . ILE A 1 248 ? 10.565 10.543 0.933 1.00 94.31 248 ILE A N 1
ATOM 1984 C CA . ILE A 1 248 ? 10.774 9.276 0.220 1.00 94.31 248 ILE A CA 1
ATOM 1985 C C . ILE A 1 248 ? 10.755 9.486 -1.290 1.00 94.31 248 ILE A C 1
ATOM 1987 O O . ILE A 1 248 ? 11.624 8.971 -1.990 1.00 94.31 248 ILE A O 1
ATOM 1991 N N . GLU A 1 249 ? 9.800 10.263 -1.791 1.00 93.62 249 GLU A N 1
ATOM 1992 C CA . GLU A 1 249 ? 9.683 10.572 -3.212 1.00 93.62 249 GLU A CA 1
ATOM 1993 C C . GLU A 1 249 ? 10.903 11.340 -3.731 1.00 93.62 249 GLU A C 1
ATOM 1995 O O . GLU A 1 249 ? 11.496 10.958 -4.741 1.00 93.62 249 GLU A O 1
ATOM 2000 N N . TYR A 1 250 ? 11.306 12.401 -3.027 1.00 90.88 250 TYR A N 1
ATOM 2001 C CA . TYR A 1 250 ? 12.451 13.221 -3.413 1.00 90.88 250 TYR A CA 1
ATOM 2002 C C . TYR A 1 250 ? 13.746 12.401 -3.446 1.00 90.88 250 TYR A C 1
ATOM 2004 O O . TYR A 1 250 ? 14.442 12.373 -4.465 1.00 90.88 250 TYR A O 1
ATOM 2012 N N . THR A 1 251 ? 14.042 11.688 -2.357 1.00 89.88 251 THR A N 1
ATOM 2013 C CA . THR A 1 251 ? 15.268 10.895 -2.225 1.00 89.88 251 THR A CA 1
ATOM 2014 C C . THR A 1 251 ? 15.298 9.750 -3.241 1.00 89.88 251 THR A C 1
ATOM 2016 O O . THR A 1 251 ? 16.329 9.524 -3.880 1.00 89.88 251 THR A O 1
ATOM 2019 N N . TYR A 1 252 ? 14.161 9.080 -3.476 1.00 90.44 252 TYR A N 1
ATOM 2020 C CA . TYR A 1 252 ? 14.055 8.054 -4.515 1.00 90.44 252 TYR A CA 1
ATOM 2021 C C . TYR A 1 252 ? 14.348 8.627 -5.902 1.00 90.44 252 TYR A C 1
ATOM 2023 O O . TYR A 1 252 ? 15.129 8.046 -6.651 1.00 90.44 252 TYR A O 1
ATOM 2031 N N . ASN A 1 253 ? 13.746 9.767 -6.253 1.00 87.25 253 ASN A N 1
ATOM 2032 C CA . ASN A 1 253 ? 13.907 10.363 -7.577 1.00 87.25 253 ASN A CA 1
ATOM 2033 C C . ASN A 1 253 ? 15.361 10.771 -7.860 1.00 87.25 253 ASN A C 1
ATOM 2035 O O . ASN A 1 253 ? 15.829 10.596 -8.991 1.00 87.25 253 ASN A O 1
ATOM 2039 N N . ALA A 1 254 ? 16.082 11.256 -6.844 1.00 85.12 254 ALA A N 1
ATOM 2040 C CA . ALA A 1 254 ? 17.504 11.576 -6.942 1.00 85.12 254 ALA A CA 1
ATOM 2041 C C . ALA A 1 254 ? 18.361 10.324 -7.217 1.00 85.12 254 ALA A C 1
ATOM 2043 O O . ALA A 1 254 ? 19.154 10.310 -8.161 1.00 85.12 254 ALA A O 1
ATOM 2044 N N . GLU A 1 255 ? 18.163 9.240 -6.462 1.00 82.88 255 GLU A N 1
ATOM 2045 C CA . GLU A 1 255 ? 18.923 7.997 -6.656 1.00 82.88 255 GLU A CA 1
ATOM 2046 C C . GLU A 1 255 ? 18.533 7.271 -7.953 1.00 82.88 255 GLU A C 1
ATOM 2048 O O . GLU A 1 255 ? 19.391 6.792 -8.697 1.00 82.88 255 GLU A O 1
ATOM 2053 N N . ALA A 1 256 ? 17.244 7.267 -8.302 1.00 83.19 256 ALA A N 1
ATOM 2054 C CA . ALA A 1 256 ? 16.759 6.749 -9.576 1.00 83.19 256 ALA A CA 1
ATOM 2055 C C . ALA A 1 256 ? 17.379 7.505 -10.760 1.00 83.19 256 ALA A C 1
ATOM 2057 O O . ALA A 1 256 ? 17.706 6.891 -11.773 1.00 83.19 256 ALA A O 1
ATOM 2058 N N . HIS A 1 257 ? 17.589 8.822 -10.643 1.00 82.12 257 HIS A N 1
ATOM 2059 C CA . HIS A 1 257 ? 18.330 9.595 -11.640 1.00 82.12 257 HIS A CA 1
ATOM 2060 C C . HIS A 1 257 ? 19.793 9.150 -11.753 1.00 82.12 257 HIS A C 1
ATOM 2062 O O . HIS A 1 257 ? 20.297 8.978 -12.859 1.00 82.12 257 HIS A O 1
ATOM 2068 N N . ARG A 1 258 ? 20.476 8.901 -10.635 1.00 82.56 258 ARG A N 1
ATOM 2069 C CA . ARG A 1 258 ? 21.859 8.404 -10.649 1.00 82.56 258 ARG A CA 1
ATOM 2070 C C . ARG A 1 258 ? 21.976 7.039 -11.343 1.00 82.56 258 ARG A C 1
ATOM 2072 O O . ARG A 1 258 ? 22.822 6.866 -12.217 1.00 82.56 258 ARG A O 1
ATOM 2079 N N . LEU A 1 259 ? 21.096 6.092 -11.001 1.00 82.50 259 LEU A N 1
ATOM 2080 C CA . LEU A 1 259 ? 21.042 4.762 -11.626 1.00 82.50 259 LEU A CA 1
ATOM 2081 C C . LEU A 1 259 ? 20.692 4.835 -13.121 1.00 82.50 259 LEU A C 1
ATOM 2083 O O . LEU A 1 259 ? 21.234 4.072 -13.924 1.00 82.50 259 LEU A O 1
ATOM 2087 N N . ARG A 1 260 ? 19.828 5.783 -13.512 1.00 79.12 260 ARG A N 1
ATOM 2088 C CA . ARG A 1 260 ? 19.520 6.075 -14.919 1.00 79.12 260 ARG A CA 1
ATOM 2089 C C . ARG A 1 260 ? 20.766 6.425 -15.720 1.00 79.12 260 ARG A C 1
ATOM 2091 O O . ARG A 1 260 ? 20.983 5.827 -16.771 1.00 79.12 260 ARG A O 1
ATOM 2098 N N . GLU A 1 261 ? 21.582 7.352 -15.230 1.00 81.56 261 GLU A N 1
ATOM 2099 C CA . GLU A 1 261 ? 22.795 7.783 -15.932 1.00 81.56 261 GLU A CA 1
ATOM 2100 C C . GLU A 1 261 ? 23.790 6.626 -16.131 1.00 81.56 261 GLU A C 1
ATOM 2102 O O . GLU A 1 261 ? 24.385 6.494 -17.203 1.00 81.56 261 GLU A O 1
ATOM 2107 N N . GLU A 1 262 ? 23.909 5.714 -15.159 1.00 85.75 262 GLU A N 1
ATOM 2108 C CA . GLU A 1 262 ? 24.724 4.498 -15.310 1.00 85.75 262 GLU A CA 1
ATOM 2109 C C . GLU A 1 262 ? 24.203 3.584 -16.431 1.00 85.75 262 GLU A C 1
ATOM 2111 O O . GLU A 1 262 ? 24.975 3.116 -17.271 1.00 85.75 262 GLU A O 1
ATOM 2116 N N . MET A 1 263 ? 22.889 3.347 -16.484 1.00 85.62 263 MET A N 1
ATOM 2117 C CA . MET A 1 263 ? 22.271 2.535 -17.537 1.00 85.62 263 MET A CA 1
ATOM 2118 C C . MET A 1 263 ? 22.389 3.190 -18.918 1.00 85.62 263 MET A C 1
ATOM 2120 O O . MET A 1 263 ? 22.666 2.504 -19.906 1.00 85.62 263 MET A O 1
ATOM 2124 N N . ILE A 1 264 ? 22.233 4.515 -18.999 1.00 79.94 264 ILE A N 1
ATOM 2125 C CA . ILE A 1 264 ? 22.447 5.292 -20.226 1.00 79.94 264 ILE A CA 1
ATOM 2126 C C . ILE A 1 264 ? 23.883 5.095 -20.727 1.00 79.94 264 ILE A C 1
ATOM 2128 O O . ILE A 1 264 ? 24.077 4.800 -21.908 1.00 79.94 264 ILE A O 1
ATOM 2132 N N . ALA A 1 265 ? 24.882 5.186 -19.845 1.00 83.94 265 ALA A N 1
ATOM 2133 C CA . ALA A 1 265 ? 26.283 4.983 -20.206 1.00 83.94 265 ALA A CA 1
ATOM 2134 C C . ALA A 1 265 ? 26.548 3.566 -20.757 1.00 83.94 265 ALA A C 1
ATOM 2136 O O . ALA A 1 265 ? 27.257 3.411 -21.757 1.00 83.94 265 ALA A O 1
ATOM 2137 N N . ILE A 1 266 ? 25.930 2.534 -20.168 1.00 86.38 266 ILE A N 1
ATOM 2138 C CA . ILE A 1 266 ? 26.008 1.149 -20.663 1.00 86.38 266 ILE A CA 1
ATOM 2139 C C . ILE A 1 266 ? 25.386 1.034 -22.066 1.00 86.38 266 ILE A C 1
ATOM 2141 O O . ILE A 1 266 ? 26.015 0.503 -22.985 1.00 86.38 266 ILE A O 1
ATOM 2145 N N . ALA A 1 267 ? 24.180 1.575 -22.267 1.00 80.75 267 ALA A N 1
ATOM 2146 C CA . ALA A 1 267 ? 23.482 1.513 -23.555 1.00 80.75 267 ALA A CA 1
ATOM 2147 C C . ALA A 1 267 ? 24.230 2.265 -24.675 1.00 80.75 267 ALA A C 1
ATOM 2149 O O . ALA A 1 267 ? 24.285 1.802 -25.826 1.00 80.75 267 ALA A O 1
ATOM 2150 N N . GLN A 1 268 ? 24.846 3.403 -24.341 1.00 79.25 268 GLN A N 1
ATOM 2151 C CA . GLN A 1 268 ? 25.690 4.176 -25.254 1.00 79.25 268 GLN A CA 1
ATOM 2152 C C . GLN A 1 268 ? 26.961 3.411 -25.634 1.00 79.25 268 GLN A C 1
ATOM 2154 O O . GLN A 1 268 ? 27.284 3.317 -26.821 1.00 79.25 268 GLN A O 1
ATOM 2159 N N . LYS A 1 269 ? 27.646 2.800 -24.658 1.00 80.38 269 LYS A N 1
ATOM 2160 C CA . LYS A 1 269 ? 28.818 1.944 -24.900 1.00 80.38 269 LYS A CA 1
ATOM 2161 C C . LYS A 1 269 ? 28.483 0.777 -25.836 1.00 80.38 269 LYS A C 1
ATOM 2163 O O . LYS A 1 269 ? 29.245 0.496 -26.762 1.00 80.38 269 LYS A O 1
ATOM 2168 N N . ALA A 1 270 ? 27.301 0.183 -25.682 1.00 72.75 270 ALA A N 1
ATOM 2169 C CA . ALA A 1 270 ? 26.787 -0.867 -26.562 1.00 72.75 270 ALA A CA 1
ATOM 2170 C C . ALA A 1 270 ? 26.467 -0.393 -28.007 1.00 72.75 270 ALA A C 1
ATOM 2172 O O . ALA A 1 270 ? 26.088 -1.201 -28.867 1.00 72.75 270 ALA A O 1
ATOM 2173 N N . ARG A 1 271 ? 26.630 0.910 -28.317 1.00 66.69 271 ARG A N 1
ATOM 2174 C CA . ARG A 1 271 ? 26.265 1.572 -29.588 1.00 66.69 271 ARG A CA 1
ATOM 2175 C C . ARG A 1 271 ? 24.830 1.236 -30.013 1.00 66.69 271 ARG A C 1
ATOM 2177 O O . ARG A 1 271 ? 24.611 0.821 -31.154 1.00 66.69 271 ARG A O 1
ATOM 2184 N N . SER A 1 272 ? 23.889 1.291 -29.068 1.00 58.22 272 SER A N 1
ATOM 2185 C CA . SER A 1 272 ? 22.513 0.794 -29.245 1.00 58.22 272 SER A CA 1
ATOM 2186 C C . SER A 1 272 ? 21.427 1.875 -29.124 1.00 58.22 272 SER A C 1
ATOM 2188 O O . SER A 1 272 ? 20.355 1.710 -29.703 1.00 58.22 272 SER A O 1
ATOM 2190 N N . VAL A 1 273 ? 21.690 2.993 -28.427 1.00 57.56 273 VAL A N 1
ATOM 2191 C CA . VAL A 1 273 ? 20.711 4.073 -28.186 1.00 57.56 273 VAL A CA 1
ATOM 2192 C C . VAL A 1 273 ? 21.415 5.439 -28.062 1.00 57.56 273 VAL A C 1
ATOM 2194 O O . VAL A 1 273 ? 22.512 5.521 -27.512 1.00 57.56 273 VAL A O 1
ATOM 2197 N N . THR A 1 274 ? 20.807 6.516 -28.573 1.00 57.28 274 THR A N 1
ATOM 2198 C CA . THR A 1 274 ? 21.279 7.909 -28.418 1.00 57.28 274 THR A CA 1
ATOM 2199 C C . THR A 1 274 ? 20.765 8.545 -27.118 1.00 57.28 274 THR A C 1
ATOM 2201 O O . THR A 1 274 ? 19.656 8.247 -26.682 1.00 57.28 274 THR A O 1
ATOM 2204 N N . HIS A 1 275 ? 21.540 9.461 -26.512 1.00 55.09 275 HIS A N 1
ATOM 2205 C CA . HIS A 1 275 ? 21.210 10.131 -25.234 1.00 55.09 275 HIS A CA 1
ATOM 2206 C C . HIS A 1 275 ? 19.800 10.758 -25.216 1.00 55.09 275 HIS A C 1
ATOM 2208 O O . HIS A 1 275 ? 19.056 10.560 -24.264 1.00 55.09 275 HIS A O 1
ATOM 2214 N N . ALA A 1 276 ? 19.393 11.409 -26.313 1.00 50.22 276 ALA A N 1
ATOM 2215 C CA . ALA A 1 276 ? 18.084 12.057 -26.457 1.00 50.22 276 ALA A CA 1
ATOM 2216 C C . ALA A 1 276 ? 16.871 11.106 -26.355 1.00 50.22 276 ALA A C 1
ATOM 2218 O O . ALA A 1 276 ? 15.758 11.556 -26.104 1.00 50.22 276 ALA A O 1
ATOM 2219 N N . TYR A 1 277 ? 17.065 9.798 -26.563 1.00 54.16 277 TYR A N 1
ATOM 2220 C CA . TYR A 1 277 ? 15.989 8.799 -26.525 1.00 54.16 277 TYR A CA 1
ATOM 2221 C C . TYR A 1 277 ? 15.668 8.325 -25.099 1.00 54.16 277 TYR A C 1
ATOM 2223 O O . TYR A 1 277 ? 14.600 7.776 -24.865 1.00 54.16 277 TYR A O 1
ATOM 2231 N N . LEU A 1 278 ? 16.599 8.515 -24.158 1.00 55.00 278 LEU A N 1
ATOM 2232 C CA . LEU A 1 278 ? 16.457 8.124 -22.749 1.00 55.00 278 LEU A CA 1
ATOM 2233 C C . LEU A 1 278 ? 16.122 9.318 -21.841 1.00 55.00 278 LEU A C 1
ATOM 2235 O O . LEU A 1 278 ? 15.746 9.122 -20.690 1.00 55.00 278 LEU A O 1
ATOM 2239 N N . THR A 1 279 ? 16.231 10.541 -22.369 1.00 50.97 279 THR A N 1
ATOM 2240 C CA . THR A 1 279 ? 15.915 11.806 -21.686 1.00 50.97 279 THR A CA 1
ATOM 2241 C C . THR A 1 279 ? 14.643 12.483 -22.218 1.00 50.97 279 THR A C 1
ATOM 2243 O O . THR A 1 279 ? 14.294 13.574 -21.774 1.00 50.97 279 THR A O 1
ATOM 2246 N N . GLY A 1 280 ? 13.955 11.867 -23.189 1.00 45.38 280 GLY A N 1
ATOM 2247 C CA . GLY A 1 280 ? 12.755 12.421 -23.820 1.00 45.38 280 GLY A CA 1
ATOM 2248 C C . GLY A 1 280 ? 11.513 12.414 -22.918 1.00 45.38 280 GLY A C 1
ATOM 2249 O O . GLY A 1 280 ? 11.398 11.603 -22.003 1.00 45.38 280 GLY A O 1
ATOM 2250 N N . ASN A 1 281 ? 10.553 13.295 -23.232 1.00 44.06 281 ASN A N 1
ATOM 2251 C CA . ASN A 1 281 ? 9.203 13.361 -22.644 1.00 44.06 281 ASN A CA 1
ATOM 2252 C C . ASN A 1 281 ? 8.346 12.129 -23.028 1.00 44.06 281 ASN A C 1
ATOM 2254 O O . ASN A 1 281 ? 7.319 12.256 -23.696 1.00 44.06 281 ASN A O 1
ATOM 2258 N N . GLU A 1 282 ? 8.771 10.923 -22.658 1.00 40.94 282 GLU A N 1
ATOM 2259 C CA . GLU A 1 282 ? 7.941 9.719 -22.751 1.00 40.94 282 GLU A CA 1
ATOM 2260 C C . GLU A 1 282 ? 7.080 9.560 -21.487 1.00 40.94 282 GLU A C 1
ATOM 2262 O O . GLU A 1 282 ? 7.478 9.923 -20.382 1.00 40.94 282 GLU A O 1
ATOM 2267 N N . SER A 1 283 ? 5.863 9.038 -21.658 1.00 45.38 283 SER A N 1
ATOM 2268 C CA . SER A 1 283 ? 4.793 9.034 -20.649 1.00 45.38 283 SER A CA 1
ATOM 2269 C C . SER A 1 283 ? 5.049 8.166 -19.406 1.00 45.38 283 SER A C 1
ATOM 2271 O O . SER A 1 283 ? 4.293 8.280 -18.443 1.00 45.38 283 SER A O 1
ATOM 2273 N N . SER A 1 284 ? 6.083 7.318 -19.396 1.00 54.12 284 SER A N 1
ATOM 2274 C CA . SER A 1 284 ? 6.587 6.648 -18.190 1.00 54.12 284 SER A CA 1
ATOM 2275 C C . SER A 1 284 ? 8.037 6.171 -18.365 1.00 54.12 284 SER A C 1
ATOM 2277 O O . SER A 1 284 ? 8.476 5.801 -19.452 1.00 54.12 284 SER A O 1
ATOM 2279 N N . PHE A 1 285 ? 8.785 6.196 -17.263 1.00 55.97 285 PHE A N 1
ATOM 2280 C CA . PHE A 1 285 ? 10.214 5.889 -17.161 1.00 55.97 285 PHE A CA 1
ATOM 2281 C C . PHE A 1 285 ? 10.575 4.426 -17.500 1.00 55.97 285 PHE A C 1
ATOM 2283 O O . PHE A 1 285 ? 11.562 4.177 -18.197 1.00 55.97 285 PHE A O 1
ATOM 2290 N N . ASP A 1 286 ? 9.755 3.471 -17.056 1.00 62.91 286 ASP A N 1
ATOM 2291 C CA . ASP A 1 286 ? 9.998 2.029 -17.236 1.00 62.91 286 ASP A CA 1
ATOM 2292 C C . ASP A 1 286 ? 10.056 1.637 -18.716 1.00 62.91 286 ASP A C 1
ATOM 2294 O O . ASP A 1 286 ? 10.816 0.773 -19.151 1.00 62.91 286 ASP A O 1
ATOM 2298 N N . ASP A 1 287 ? 9.286 2.356 -19.512 1.00 67.56 287 ASP A N 1
ATOM 2299 C CA . ASP A 1 287 ? 9.054 2.113 -20.917 1.00 67.56 287 ASP A CA 1
ATOM 2300 C C . ASP A 1 287 ? 10.313 2.390 -21.767 1.00 67.56 287 ASP A C 1
ATOM 2302 O O . ASP A 1 287 ? 10.664 1.596 -22.645 1.00 67.56 287 ASP A O 1
ATOM 2306 N N . ALA A 1 288 ? 11.041 3.476 -21.480 1.00 71.06 288 ALA A N 1
ATOM 2307 C CA . ALA A 1 288 ? 12.257 3.864 -22.204 1.00 71.06 288 ALA A CA 1
ATOM 2308 C C . ALA A 1 288 ? 13.435 2.917 -21.916 1.00 71.06 288 ALA A C 1
ATOM 2310 O O . ALA A 1 288 ? 14.155 2.495 -22.828 1.00 71.06 288 ALA A O 1
ATOM 2311 N N . VAL A 1 289 ? 13.603 2.550 -20.643 1.00 74.56 289 VAL A N 1
ATOM 2312 C CA . VAL A 1 289 ? 14.657 1.649 -20.152 1.00 74.56 289 VAL A CA 1
ATOM 2313 C C . VAL A 1 289 ? 14.449 0.230 -20.685 1.00 74.56 289 VAL A C 1
ATOM 2315 O O . VAL A 1 289 ? 15.371 -0.374 -21.238 1.00 74.56 289 VAL A O 1
ATOM 2318 N N . VAL A 1 290 ? 13.214 -0.281 -20.636 1.00 77.31 290 VAL A N 1
ATOM 2319 C CA . VAL A 1 290 ? 12.866 -1.590 -21.211 1.00 77.31 290 VAL A CA 1
ATOM 2320 C C . VAL A 1 290 ? 13.060 -1.599 -22.731 1.00 77.31 290 VAL A C 1
ATOM 2322 O O . VAL A 1 290 ? 13.603 -2.560 -23.281 1.00 77.31 290 VAL A O 1
ATOM 2325 N N . ARG A 1 291 ? 12.690 -0.517 -23.433 1.00 79.06 291 ARG A N 1
ATOM 2326 C CA . ARG A 1 291 ? 12.944 -0.384 -24.878 1.00 79.06 291 ARG A CA 1
ATOM 2327 C C . ARG A 1 291 ? 14.433 -0.397 -25.217 1.00 79.06 291 ARG A C 1
ATOM 2329 O O . ARG A 1 291 ? 14.811 -1.000 -26.222 1.00 79.06 291 ARG A O 1
ATOM 2336 N N . ALA A 1 292 ? 15.274 0.265 -24.426 1.00 81.62 292 ALA A N 1
ATOM 2337 C CA . ALA A 1 292 ? 16.717 0.286 -24.650 1.00 81.62 292 ALA A CA 1
ATOM 2338 C C . ALA A 1 292 ? 17.344 -1.102 -24.483 1.00 81.62 292 ALA A C 1
ATOM 2340 O O . ALA A 1 292 ? 18.081 -1.537 -25.370 1.00 81.62 292 ALA A O 1
ATOM 2341 N N . LEU A 1 293 ? 16.982 -1.823 -23.418 1.00 85.81 293 LEU A N 1
ATOM 2342 C CA . LEU A 1 293 ? 17.407 -3.209 -23.223 1.00 85.81 293 LEU A CA 1
ATOM 2343 C C . LEU A 1 293 ? 16.990 -4.090 -24.407 1.00 85.81 293 LEU A C 1
ATOM 2345 O O . LEU A 1 293 ? 17.827 -4.785 -24.979 1.00 85.81 293 LEU A O 1
ATOM 2349 N N . LYS A 1 294 ? 15.729 -3.988 -24.844 1.00 87.19 294 LYS A N 1
ATOM 2350 C CA . LYS A 1 294 ? 15.228 -4.742 -26.000 1.00 87.19 294 LYS A CA 1
ATOM 2351 C C . LYS A 1 294 ? 16.042 -4.473 -27.270 1.00 87.19 294 LYS A C 1
ATOM 2353 O O . LYS A 1 294 ? 16.409 -5.407 -27.971 1.00 87.19 294 LYS A O 1
ATOM 2358 N N . LYS A 1 295 ? 16.401 -3.213 -27.546 1.00 85.50 295 LYS A N 1
ATOM 2359 C CA . LYS A 1 295 ? 17.261 -2.863 -28.694 1.00 85.50 295 LYS A CA 1
ATOM 2360 C C . LYS A 1 295 ? 18.661 -3.478 -28.590 1.00 85.50 295 LYS A C 1
ATOM 2362 O O . LYS A 1 295 ? 19.221 -3.892 -29.605 1.00 85.50 295 LYS A O 1
ATOM 2367 N N . MET A 1 296 ? 19.240 -3.530 -27.388 1.00 86.88 296 MET A N 1
ATOM 2368 C CA . MET A 1 296 ? 20.526 -4.201 -27.164 1.00 86.88 296 MET A CA 1
ATOM 2369 C C . MET A 1 296 ? 20.422 -5.706 -27.443 1.00 86.88 296 MET A C 1
ATOM 2371 O O . MET A 1 296 ? 21.286 -6.261 -28.124 1.00 86.88 296 MET A O 1
ATOM 2375 N N . GLU A 1 297 ? 19.353 -6.348 -26.970 1.00 89.38 297 GLU A N 1
ATOM 2376 C CA . GLU A 1 297 ? 19.072 -7.772 -27.191 1.00 89.38 297 GLU A CA 1
ATOM 2377 C C . GLU A 1 297 ? 18.824 -8.094 -28.671 1.00 89.38 297 GLU A C 1
ATOM 2379 O O . GLU A 1 297 ? 19.390 -9.055 -29.193 1.00 89.38 297 GLU A O 1
ATOM 2384 N N . ASP A 1 298 ? 18.048 -7.270 -29.378 1.00 88.25 298 ASP A N 1
ATOM 2385 C CA . ASP A 1 298 ? 17.789 -7.425 -30.814 1.00 88.25 298 ASP A CA 1
ATOM 2386 C C . ASP A 1 298 ? 19.097 -7.392 -31.619 1.00 88.25 298 ASP A C 1
ATOM 2388 O O . ASP A 1 298 ? 19.339 -8.260 -32.462 1.00 88.25 298 ASP A O 1
ATOM 2392 N N . LYS A 1 299 ? 19.992 -6.450 -31.295 1.00 84.69 299 LYS A N 1
ATOM 2393 C CA . LYS A 1 299 ? 21.322 -6.344 -31.911 1.00 84.69 299 LYS A CA 1
ATOM 2394 C C . LYS A 1 299 ? 22.205 -7.555 -31.606 1.00 84.69 299 LYS A C 1
ATOM 2396 O O . LYS A 1 299 ? 22.914 -8.038 -32.488 1.00 84.69 299 LYS A O 1
ATOM 2401 N N . TYR A 1 300 ? 22.180 -8.057 -30.372 1.00 86.38 300 TYR A N 1
ATOM 2402 C CA . TYR A 1 300 ? 22.905 -9.275 -30.003 1.00 86.38 300 TYR A CA 1
ATOM 2403 C C . TYR A 1 300 ? 22.409 -10.481 -30.811 1.00 86.38 300 TYR A C 1
ATOM 2405 O O . TYR A 1 300 ? 23.210 -11.218 -31.386 1.00 86.38 300 TYR A O 1
ATOM 2413 N N . ASN A 1 301 ? 21.089 -10.636 -30.929 1.00 87.12 301 ASN A N 1
ATOM 2414 C CA . ASN A 1 301 ? 20.466 -11.709 -31.699 1.00 87.12 301 ASN A CA 1
ATOM 2415 C C . ASN A 1 301 ? 20.784 -11.618 -33.199 1.00 87.12 301 ASN A C 1
ATOM 2417 O O . ASN A 1 301 ? 20.964 -12.646 -33.850 1.00 87.12 301 ASN A O 1
ATOM 2421 N N . GLU A 1 302 ? 20.873 -10.410 -33.760 1.00 84.69 302 GLU A N 1
ATOM 2422 C CA . GLU A 1 302 ? 21.309 -10.195 -35.144 1.00 84.69 302 GLU A CA 1
ATOM 2423 C C . GLU A 1 302 ? 22.759 -10.656 -35.362 1.00 84.69 302 GLU A C 1
ATOM 2425 O O . GLU A 1 302 ? 23.034 -11.416 -36.294 1.00 84.69 302 GLU A O 1
ATOM 2430 N N . LEU A 1 303 ? 23.677 -10.269 -34.467 1.00 80.75 303 LEU A N 1
ATOM 2431 C CA . LEU A 1 303 ? 25.077 -10.704 -34.516 1.00 80.75 303 LEU A CA 1
ATOM 2432 C C . LEU A 1 303 ? 25.206 -12.229 -34.403 1.00 80.75 303 LEU A C 1
ATOM 2434 O O . LEU A 1 303 ? 25.957 -12.838 -35.166 1.00 80.75 303 LEU A O 1
ATOM 2438 N N . LEU A 1 304 ? 24.435 -12.850 -33.507 1.00 82.75 304 LEU A N 1
ATOM 2439 C CA . LEU A 1 304 ? 24.413 -14.302 -33.327 1.00 82.75 304 LEU A CA 1
ATOM 2440 C C . LEU A 1 304 ? 23.905 -15.032 -34.581 1.00 82.75 304 LEU A C 1
ATOM 2442 O O . LEU A 1 304 ? 24.479 -16.042 -34.987 1.00 82.75 304 LEU A O 1
ATOM 2446 N N . LYS A 1 305 ? 22.851 -14.520 -35.230 1.00 84.19 305 LYS A N 1
ATOM 2447 C CA . LYS A 1 305 ? 22.327 -15.092 -36.483 1.00 84.19 305 LYS A CA 1
ATOM 2448 C C . LYS A 1 305 ? 23.355 -15.032 -37.611 1.00 84.19 305 LYS A C 1
ATOM 2450 O O . LYS A 1 305 ? 23.530 -16.027 -38.311 1.00 84.19 305 LYS A O 1
ATOM 2455 N N . ASN A 1 306 ? 24.043 -13.901 -37.765 1.00 77.00 306 ASN A N 1
ATOM 2456 C CA . ASN A 1 306 ? 25.095 -13.749 -38.773 1.00 77.00 306 ASN A CA 1
ATOM 2457 C C . ASN A 1 306 ? 26.258 -14.721 -38.509 1.00 77.00 306 ASN A C 1
ATOM 2459 O O . ASN A 1 306 ? 26.707 -15.399 -39.429 1.00 77.00 306 ASN A O 1
ATOM 2463 N N . PHE A 1 307 ? 26.659 -14.884 -37.243 1.00 72.25 307 PHE A N 1
ATOM 2464 C CA . PHE A 1 307 ? 27.679 -15.856 -36.839 1.00 72.25 307 PHE A CA 1
ATOM 2465 C C . PHE A 1 307 ? 27.311 -17.304 -37.210 1.00 72.25 307 PHE A C 1
ATOM 2467 O O . PHE A 1 307 ? 28.144 -18.038 -37.737 1.00 72.25 307 PHE A O 1
ATOM 2474 N N . MET A 1 308 ? 26.060 -17.718 -36.974 1.00 72.88 308 MET A N 1
ATOM 2475 C CA . MET A 1 308 ? 25.597 -19.070 -37.316 1.00 72.88 308 MET A CA 1
ATOM 2476 C C . MET A 1 308 ? 25.489 -19.308 -38.829 1.00 72.88 308 MET A C 1
ATOM 2478 O O . MET A 1 308 ? 25.668 -20.439 -39.276 1.00 72.88 308 MET A O 1
ATOM 2482 N N . ARG A 1 309 ? 25.186 -18.266 -39.616 1.00 71.81 309 ARG A N 1
ATOM 2483 C CA . ARG A 1 309 ? 25.019 -18.364 -41.073 1.00 71.81 309 ARG A CA 1
ATOM 2484 C C . ARG A 1 309 ? 26.348 -18.475 -41.816 1.00 71.81 309 ARG A C 1
ATOM 2486 O O . ARG A 1 309 ? 26.443 -19.249 -42.763 1.00 71.81 309 ARG A O 1
ATOM 2493 N N . ASP A 1 310 ? 27.351 -17.708 -41.401 1.00 65.69 310 ASP A N 1
ATOM 2494 C CA . ASP A 1 310 ? 28.583 -17.534 -42.180 1.00 65.69 310 ASP A CA 1
ATOM 2495 C C . ASP A 1 310 ? 29.643 -18.625 -41.878 1.00 65.69 310 ASP A C 1
ATOM 2497 O O . ASP A 1 310 ? 30.669 -18.711 -42.550 1.00 65.69 310 ASP A O 1
ATOM 2501 N N . GLY A 1 311 ? 29.366 -19.517 -40.916 1.00 59.81 311 GLY A N 1
ATOM 2502 C CA . GLY A 1 311 ? 30.232 -20.635 -40.537 1.00 59.81 311 GLY A CA 1
ATOM 2503 C C . GLY A 1 311 ? 31.481 -20.204 -39.754 1.00 59.81 311 GLY A C 1
ATOM 2504 O O . GLY A 1 311 ? 32.021 -19.113 -39.920 1.00 59.81 311 GLY A O 1
ATOM 2505 N N . ALA A 1 312 ? 31.990 -21.094 -38.895 1.00 55.03 312 ALA A N 1
ATOM 2506 C CA . ALA A 1 312 ? 33.110 -20.815 -37.983 1.00 55.03 312 ALA A CA 1
ATOM 2507 C C . ALA A 1 312 ? 34.441 -20.421 -38.672 1.00 55.03 312 ALA A C 1
ATOM 2509 O O . ALA A 1 312 ? 35.390 -20.040 -37.990 1.00 55.03 312 ALA A O 1
ATOM 2510 N N . ALA A 1 313 ? 34.530 -20.517 -40.004 1.00 54.25 313 ALA A N 1
ATOM 2511 C CA . ALA A 1 313 ? 35.771 -20.390 -40.765 1.00 54.25 313 ALA A CA 1
ATOM 2512 C C . ALA A 1 313 ? 36.091 -18.970 -41.279 1.00 54.25 313 ALA A C 1
ATOM 2514 O O . ALA A 1 313 ? 37.221 -18.752 -41.711 1.00 54.25 313 ALA A O 1
ATOM 2515 N N . SER A 1 314 ? 35.175 -17.990 -41.223 1.00 50.62 314 SER A N 1
ATOM 2516 C CA . SER A 1 314 ? 35.466 -16.626 -41.723 1.00 50.62 314 SER A CA 1
ATOM 2517 C C . SER A 1 314 ? 35.095 -15.472 -40.791 1.00 50.62 314 SER A C 1
ATOM 2519 O O . SER A 1 314 ? 35.223 -14.308 -41.173 1.00 50.62 314 SER A O 1
ATOM 2521 N N . VAL A 1 315 ? 34.688 -15.745 -39.551 1.00 51.06 315 VAL A N 1
ATOM 2522 C CA . VAL A 1 315 ? 34.370 -14.681 -38.595 1.00 51.06 315 VAL A CA 1
ATOM 2523 C C . VAL A 1 315 ? 35.615 -14.303 -37.787 1.00 51.06 315 VAL A C 1
ATOM 2525 O O . VAL A 1 315 ? 35.955 -14.916 -36.778 1.00 51.06 315 VAL A O 1
ATOM 2528 N N . LEU A 1 316 ? 36.302 -13.271 -38.281 1.00 55.03 316 LEU A N 1
ATOM 2529 C CA . LEU A 1 316 ? 37.402 -12.537 -37.647 1.00 55.03 316 LEU A CA 1
ATOM 2530 C C . LEU A 1 316 ? 37.213 -12.434 -36.119 1.00 55.03 316 LEU A C 1
ATOM 2532 O O . LEU A 1 316 ? 36.149 -12.028 -35.647 1.00 55.03 316 LEU A O 1
ATOM 2536 N N . SER A 1 317 ? 38.269 -12.711 -35.346 1.00 59.56 317 SER A N 1
ATOM 2537 C CA . SER A 1 317 ? 38.332 -12.614 -33.870 1.00 59.56 317 SER A CA 1
ATOM 2538 C C . SER A 1 317 ? 37.687 -11.347 -33.266 1.00 59.56 317 SER A C 1
ATOM 2540 O O . SER A 1 317 ? 37.196 -11.365 -32.132 1.00 59.56 317 SER A O 1
ATOM 2542 N N . GLY A 1 318 ? 37.620 -10.255 -34.036 1.00 61.25 318 GLY A N 1
ATOM 2543 C CA . GLY A 1 318 ? 36.949 -9.005 -33.679 1.00 61.25 318 GLY A CA 1
ATOM 2544 C C . GLY A 1 318 ? 35.426 -9.102 -33.500 1.00 61.25 318 GLY A C 1
ATOM 2545 O O . GLY A 1 318 ? 34.900 -8.485 -32.578 1.00 61.25 318 GLY A O 1
ATOM 2546 N N . GLN A 1 319 ? 34.699 -9.890 -34.302 1.00 64.06 319 GLN A N 1
ATOM 2547 C CA . GLN A 1 319 ? 33.232 -10.000 -34.177 1.00 64.06 319 GLN A CA 1
ATOM 2548 C C . GLN A 1 319 ? 32.816 -10.821 -32.947 1.00 64.06 319 GLN A C 1
ATOM 2550 O O . GLN A 1 319 ? 31.895 -10.426 -32.233 1.00 64.06 319 GLN A O 1
ATOM 2555 N N . ASN A 1 320 ? 33.550 -11.895 -32.632 1.00 69.62 320 ASN A N 1
ATOM 2556 C CA . ASN A 1 320 ? 33.360 -12.656 -31.391 1.00 69.62 320 ASN A CA 1
ATOM 2557 C C . ASN A 1 320 ? 33.602 -11.766 -30.153 1.00 69.62 320 ASN A C 1
ATOM 2559 O O . ASN A 1 320 ? 32.831 -11.770 -29.196 1.00 69.62 320 ASN A O 1
ATOM 2563 N N . THR A 1 321 ? 34.626 -10.909 -30.208 1.00 75.31 321 THR A N 1
ATOM 2564 C CA . THR A 1 321 ? 34.913 -9.928 -29.148 1.00 75.31 321 THR A CA 1
ATOM 2565 C C . THR A 1 321 ? 33.774 -8.915 -28.970 1.00 75.31 321 THR A C 1
ATOM 2567 O O . THR A 1 321 ? 33.383 -8.624 -27.841 1.00 75.31 321 THR A O 1
ATOM 2570 N N . ILE A 1 322 ? 33.194 -8.406 -30.064 1.00 78.50 322 ILE A N 1
ATOM 2571 C CA . ILE A 1 322 ? 32.052 -7.475 -30.021 1.00 78.50 322 ILE A CA 1
ATOM 2572 C C . ILE A 1 322 ? 30.816 -8.145 -29.411 1.00 78.50 322 ILE A C 1
ATOM 2574 O O . ILE A 1 322 ? 30.179 -7.556 -28.540 1.00 78.50 322 ILE A O 1
ATOM 2578 N N . MET A 1 323 ? 30.498 -9.372 -29.831 1.00 77.69 323 MET A N 1
ATOM 2579 C CA . MET A 1 323 ? 29.354 -10.129 -29.317 1.00 77.69 323 MET A CA 1
ATOM 2580 C C . MET A 1 323 ? 29.492 -10.416 -27.815 1.00 77.69 323 MET A C 1
ATOM 2582 O O . MET A 1 323 ? 28.554 -10.171 -27.059 1.00 77.69 323 MET A O 1
ATOM 2586 N N . ASN A 1 324 ? 30.674 -10.848 -27.360 1.00 81.75 324 ASN A N 1
ATOM 2587 C CA . ASN A 1 324 ? 30.935 -11.097 -25.939 1.00 81.75 324 ASN A CA 1
ATOM 2588 C C . ASN A 1 324 ? 30.855 -9.817 -25.096 1.00 81.75 324 ASN A C 1
ATOM 2590 O O . ASN A 1 324 ? 30.317 -9.838 -23.990 1.00 81.75 324 ASN A O 1
ATOM 2594 N N . ASN A 1 325 ? 31.363 -8.693 -25.609 1.00 85.75 325 ASN A N 1
ATOM 2595 C CA . ASN A 1 325 ? 31.267 -7.407 -24.918 1.00 85.75 325 ASN A CA 1
ATOM 2596 C C . ASN A 1 325 ? 29.817 -6.913 -24.833 1.00 85.75 325 ASN A C 1
ATOM 2598 O O . ASN A 1 325 ? 29.404 -6.459 -23.771 1.00 85.75 325 ASN A O 1
ATOM 2602 N N . LEU A 1 326 ? 29.034 -7.060 -25.908 1.00 86.56 326 LEU A N 1
ATOM 2603 C CA . LEU A 1 326 ? 27.614 -6.706 -25.910 1.00 86.56 326 LEU A CA 1
ATOM 2604 C C . LEU A 1 326 ? 26.809 -7.582 -24.942 1.00 86.56 326 LEU A C 1
ATOM 2606 O O . LEU A 1 326 ? 25.981 -7.050 -24.212 1.00 86.56 326 LEU A O 1
ATOM 2610 N N . GLY A 1 327 ? 27.081 -8.891 -24.887 1.00 87.50 327 GLY A N 1
ATOM 2611 C CA . GLY A 1 327 ? 26.470 -9.789 -23.902 1.00 87.50 327 GLY A CA 1
ATOM 2612 C C . GLY A 1 327 ? 26.734 -9.332 -22.463 1.00 87.50 327 GLY A C 1
ATOM 2613 O O . GLY A 1 327 ? 25.797 -9.171 -21.687 1.00 87.50 327 GLY A O 1
ATOM 2614 N N . LYS A 1 328 ? 27.991 -8.997 -22.133 1.00 90.62 328 LYS A N 1
ATOM 2615 C CA . LYS A 1 328 ? 28.350 -8.441 -20.815 1.00 90.62 328 LYS A CA 1
ATOM 2616 C C . LYS A 1 328 ? 27.655 -7.112 -20.521 1.00 90.62 328 LYS A C 1
ATOM 2618 O O . LYS A 1 328 ? 27.221 -6.890 -19.396 1.00 90.62 328 LYS A O 1
ATOM 2623 N N . ASP A 1 329 ? 27.562 -6.220 -21.505 1.00 90.06 329 ASP A N 1
ATOM 2624 C CA . ASP A 1 329 ? 26.876 -4.937 -21.337 1.00 90.06 329 ASP A CA 1
ATOM 2625 C C . ASP A 1 329 ? 25.360 -5.140 -21.122 1.00 90.06 329 ASP A C 1
ATOM 2627 O O . ASP A 1 329 ? 24.783 -4.465 -20.274 1.00 90.06 329 ASP A O 1
ATOM 2631 N N . ILE A 1 330 ? 24.727 -6.107 -21.803 1.00 90.19 330 ILE A N 1
ATOM 2632 C CA . ILE A 1 330 ? 23.327 -6.512 -21.565 1.00 90.19 330 ILE A CA 1
ATOM 2633 C C . ILE A 1 330 ? 23.145 -7.037 -20.137 1.00 90.19 330 ILE A C 1
ATOM 2635 O O . ILE A 1 330 ? 22.226 -6.605 -19.443 1.00 90.19 330 ILE A O 1
ATOM 2639 N N . ASP A 1 331 ? 24.017 -7.931 -19.673 1.00 91.69 331 ASP A N 1
ATOM 2640 C CA . ASP A 1 331 ? 23.917 -8.487 -18.320 1.00 91.69 331 ASP A CA 1
ATOM 2641 C C . ASP A 1 331 ? 24.133 -7.409 -17.248 1.00 91.69 331 ASP A C 1
ATOM 2643 O O . ASP A 1 331 ? 23.374 -7.330 -16.281 1.00 91.69 331 ASP A O 1
ATOM 2647 N N . ASN A 1 332 ? 25.098 -6.507 -17.453 1.00 91.12 332 ASN A N 1
ATOM 2648 C CA . ASN A 1 332 ? 25.301 -5.344 -16.589 1.00 91.12 332 ASN A CA 1
ATOM 2649 C C . ASN A 1 332 ? 24.061 -4.439 -16.555 1.00 91.12 332 ASN A C 1
ATOM 2651 O O . ASN A 1 332 ? 23.658 -3.993 -15.480 1.00 91.12 332 ASN A O 1
ATOM 2655 N N . TYR A 1 333 ? 23.430 -4.202 -17.709 1.00 89.81 333 TYR A N 1
ATOM 2656 C CA . TYR A 1 333 ? 22.203 -3.414 -17.805 1.00 89.81 333 TYR A CA 1
ATOM 2657 C C . TYR A 1 333 ? 21.049 -4.073 -17.040 1.00 89.81 333 TYR A C 1
ATOM 2659 O O . TYR A 1 333 ? 20.388 -3.422 -16.235 1.00 89.81 333 TYR A O 1
ATOM 2667 N N . ARG A 1 334 ? 20.828 -5.381 -17.235 1.00 90.19 334 ARG A N 1
ATOM 2668 C CA . ARG A 1 334 ? 19.797 -6.149 -16.515 1.00 90.19 334 ARG A CA 1
ATOM 2669 C C . ARG A 1 334 ? 20.021 -6.123 -15.007 1.00 90.19 334 ARG A C 1
ATOM 2671 O O . ARG A 1 334 ? 19.064 -5.950 -14.255 1.00 90.19 334 ARG A O 1
ATOM 2678 N N . ASN A 1 335 ? 21.271 -6.251 -14.564 1.00 88.38 335 ASN A N 1
ATOM 2679 C CA . ASN A 1 335 ? 21.620 -6.164 -13.148 1.00 88.38 335 ASN A CA 1
ATOM 2680 C C . ASN A 1 335 ? 21.270 -4.789 -12.564 1.00 88.38 335 ASN A C 1
ATOM 2682 O O . ASN A 1 335 ? 20.678 -4.726 -11.489 1.00 88.38 335 ASN A O 1
ATOM 2686 N N . LYS A 1 336 ? 21.561 -3.703 -13.292 1.00 85.81 336 LYS A N 1
ATOM 2687 C CA . LYS A 1 336 ? 21.224 -2.331 -12.881 1.00 85.81 336 LYS A CA 1
ATOM 2688 C C . LYS A 1 336 ? 19.722 -2.065 -12.859 1.00 85.81 336 LYS A C 1
ATOM 2690 O O . LYS A 1 336 ? 19.217 -1.491 -11.898 1.00 85.81 336 LYS A O 1
ATOM 2695 N N . LEU A 1 337 ? 18.993 -2.557 -13.857 1.00 85.94 337 LEU A N 1
ATOM 2696 C CA . LEU A 1 337 ? 17.532 -2.498 -13.877 1.00 85.94 337 LEU A CA 1
ATOM 2697 C C . LEU A 1 337 ? 16.924 -3.256 -12.686 1.00 85.94 337 LEU A C 1
ATOM 2699 O O . LEU A 1 337 ? 16.008 -2.770 -12.028 1.00 85.94 337 LEU A O 1
ATOM 2703 N N . ASN A 1 338 ? 17.459 -4.433 -12.359 1.00 83.50 338 ASN A N 1
ATOM 2704 C CA . ASN A 1 338 ? 17.028 -5.202 -11.194 1.00 83.50 338 ASN A CA 1
ATOM 2705 C C . ASN A 1 338 ? 17.342 -4.481 -9.869 1.00 83.50 338 ASN A C 1
ATOM 2707 O O . ASN A 1 338 ? 16.505 -4.477 -8.969 1.00 83.50 338 ASN A O 1
ATOM 2711 N N . GLU A 1 339 ? 18.518 -3.854 -9.749 1.00 81.75 339 GLU A N 1
ATOM 2712 C CA . GLU A 1 339 ? 18.895 -3.008 -8.605 1.00 81.75 339 GLU A CA 1
ATOM 2713 C C . GLU A 1 339 ? 17.887 -1.866 -8.418 1.00 81.75 339 GLU A C 1
ATOM 2715 O O . GLU A 1 339 ? 17.341 -1.694 -7.327 1.00 81.75 339 GLU A O 1
ATOM 2720 N N . GLN A 1 340 ? 17.550 -1.160 -9.499 1.00 84.12 340 GLN A N 1
ATOM 2721 C CA . GLN A 1 340 ? 16.571 -0.080 -9.471 1.00 84.12 340 GLN A CA 1
ATOM 2722 C C . GLN A 1 340 ? 15.160 -0.560 -9.110 1.00 84.12 340 GLN A C 1
ATOM 2724 O O . GLN A 1 340 ? 14.501 0.068 -8.283 1.00 84.12 340 GLN A O 1
ATOM 2729 N N . ASN A 1 341 ? 14.694 -1.672 -9.686 1.00 83.56 341 ASN A N 1
ATOM 2730 C CA . ASN A 1 341 ? 13.371 -2.231 -9.387 1.00 83.56 341 ASN A CA 1
ATOM 2731 C C . ASN A 1 341 ? 13.261 -2.658 -7.918 1.00 83.56 341 ASN A C 1
ATOM 2733 O O . ASN A 1 341 ? 12.258 -2.383 -7.258 1.00 83.56 341 ASN A O 1
ATOM 2737 N N . LYS A 1 342 ? 14.314 -3.281 -7.373 1.00 81.69 342 LYS A N 1
ATOM 2738 C CA . LYS A 1 342 ? 14.391 -3.611 -5.944 1.00 81.69 342 LYS A CA 1
ATOM 2739 C C . LYS A 1 342 ? 14.382 -2.355 -5.082 1.00 81.69 342 LYS A C 1
ATOM 2741 O O . LYS A 1 342 ? 13.667 -2.323 -4.083 1.00 81.69 342 LYS A O 1
ATOM 2746 N N . TYR A 1 343 ? 15.144 -1.332 -5.464 1.00 83.19 343 TYR A N 1
ATOM 2747 C CA . TYR A 1 343 ? 15.174 -0.060 -4.751 1.00 83.19 343 TYR A CA 1
ATOM 2748 C C . TYR A 1 343 ? 13.798 0.618 -4.757 1.00 83.19 343 TYR A C 1
ATOM 2750 O O . TYR A 1 343 ? 13.305 0.979 -3.692 1.00 83.19 343 TYR A O 1
ATOM 2758 N N . TYR A 1 344 ? 13.122 0.690 -5.911 1.00 86.88 344 TYR A N 1
ATOM 2759 C CA . TYR A 1 344 ? 11.752 1.199 -6.037 1.00 86.88 344 TYR A CA 1
ATOM 2760 C C . TYR A 1 344 ? 10.787 0.443 -5.124 1.00 86.88 344 TYR A C 1
ATOM 2762 O O . TYR A 1 344 ? 10.186 1.055 -4.246 1.00 86.88 344 TYR A O 1
ATOM 2770 N N . ASN A 1 345 ? 10.699 -0.884 -5.247 1.00 84.69 345 ASN A N 1
ATOM 2771 C CA . ASN A 1 345 ? 9.772 -1.699 -4.454 1.00 84.69 345 ASN A CA 1
ATOM 2772 C C . ASN A 1 345 ? 10.014 -1.584 -2.942 1.00 84.69 345 ASN A C 1
ATOM 2774 O O . ASN A 1 345 ? 9.099 -1.784 -2.152 1.00 84.69 345 ASN A O 1
ATOM 2778 N N . ARG A 1 346 ? 11.237 -1.263 -2.513 1.00 83.75 346 ARG A N 1
ATOM 2779 C CA . ARG A 1 346 ? 11.577 -1.109 -1.091 1.00 83.75 346 ARG A CA 1
ATOM 2780 C C . ARG A 1 346 ? 11.423 0.321 -0.573 1.00 83.75 346 ARG A C 1
ATOM 2782 O O . ARG A 1 346 ? 11.450 0.509 0.638 1.00 83.75 346 ARG A O 1
ATOM 2789 N N . THR A 1 347 ? 11.243 1.296 -1.461 1.00 88.19 347 THR A N 1
ATOM 2790 C CA . THR A 1 347 ? 11.164 2.727 -1.134 1.00 88.19 347 THR A CA 1
ATOM 2791 C C . THR A 1 347 ? 9.853 3.323 -1.649 1.00 88.19 347 THR A C 1
ATOM 2793 O O . THR A 1 347 ? 8.789 3.042 -1.108 1.00 88.19 347 THR A O 1
ATOM 2796 N N . TRP A 1 348 ? 9.886 4.095 -2.732 1.00 91.75 348 TRP A N 1
ATOM 2797 C CA . TRP A 1 348 ? 8.727 4.783 -3.288 1.00 91.75 348 TRP A CA 1
ATOM 2798 C C . TRP A 1 348 ? 7.606 3.840 -3.754 1.00 91.75 348 TRP A C 1
ATOM 2800 O O . TRP A 1 348 ? 6.420 4.149 -3.640 1.00 91.75 348 TRP A O 1
ATOM 2810 N N . GLY A 1 349 ? 7.963 2.671 -4.278 1.00 89.00 349 GLY A N 1
ATOM 2811 C CA . GLY A 1 349 ? 7.051 1.601 -4.683 1.00 89.00 349 GLY A CA 1
ATOM 2812 C C . GLY A 1 349 ? 6.587 0.703 -3.538 1.00 89.00 349 GLY A C 1
ATOM 2813 O O . GLY A 1 349 ? 5.804 -0.214 -3.782 1.00 89.00 349 GLY A O 1
ATOM 2814 N N . ASN A 1 350 ? 7.039 0.945 -2.302 1.00 90.50 350 ASN A N 1
ATOM 2815 C CA . ASN A 1 350 ? 6.681 0.124 -1.152 1.00 90.50 350 ASN A CA 1
ATOM 2816 C C . ASN A 1 350 ? 5.173 0.213 -0.882 1.00 90.50 350 ASN A C 1
ATOM 2818 O O . ASN A 1 350 ? 4.642 1.216 -0.406 1.00 90.50 350 ASN A O 1
ATOM 2822 N N . GLN A 1 351 ? 4.466 -0.864 -1.201 1.00 90.44 351 GLN A N 1
ATOM 2823 C CA . GLN A 1 351 ? 3.020 -0.960 -1.083 1.00 90.44 351 GLN A CA 1
ATOM 2824 C C . GLN A 1 351 ? 2.537 -0.888 0.368 1.00 90.44 351 GLN A C 1
ATOM 2826 O O . GLN A 1 351 ? 1.434 -0.402 0.607 1.00 90.44 351 GLN A O 1
ATOM 2831 N N . ALA A 1 352 ? 3.335 -1.349 1.335 1.00 91.44 352 ALA A N 1
ATOM 2832 C CA . ALA A 1 352 ? 2.994 -1.251 2.750 1.00 91.44 352 ALA A CA 1
ATOM 2833 C C . ALA A 1 352 ? 2.960 0.219 3.190 1.00 91.44 352 ALA A C 1
ATOM 2835 O O . ALA A 1 352 ? 1.964 0.667 3.764 1.00 91.44 352 ALA A O 1
ATOM 2836 N N . PHE A 1 353 ? 3.996 0.980 2.814 1.00 94.50 353 PHE A N 1
ATOM 2837 C CA . PHE A 1 353 ? 4.051 2.428 3.006 1.00 94.50 353 PHE A CA 1
ATOM 2838 C C . PHE A 1 353 ? 2.878 3.126 2.310 1.00 94.50 353 PHE A C 1
ATOM 2840 O O . PHE A 1 353 ? 2.135 3.870 2.945 1.00 94.50 353 PHE A O 1
ATOM 2847 N N . ARG A 1 354 ? 2.651 2.835 1.022 1.00 94.44 354 ARG A N 1
ATOM 2848 C CA . ARG A 1 354 ? 1.554 3.429 0.240 1.00 94.44 354 ARG A CA 1
ATOM 2849 C C . ARG A 1 354 ? 0.192 3.198 0.878 1.00 94.44 354 ARG A C 1
ATOM 2851 O O . ARG A 1 3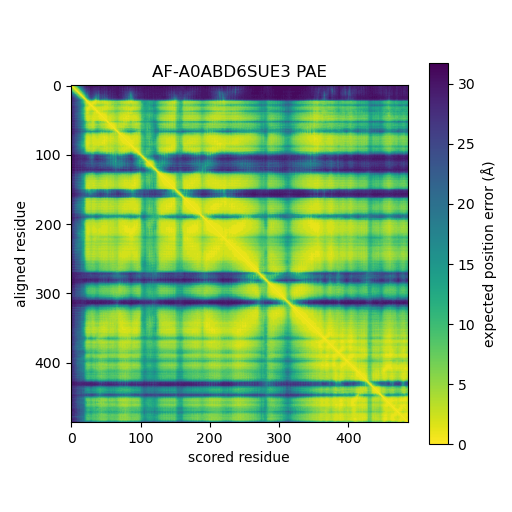54 ? -0.588 4.137 0.963 1.00 94.44 354 ARG A O 1
ATOM 2858 N N . VAL A 1 355 ? -0.094 1.981 1.350 1.00 93.06 355 VAL A N 1
ATOM 2859 C CA . VAL A 1 355 ? -1.354 1.647 2.037 1.00 93.06 355 VAL A CA 1
ATOM 2860 C C . VAL A 1 355 ? -1.516 2.442 3.330 1.00 93.06 355 VAL A C 1
ATOM 2862 O O . VAL A 1 355 ? -2.577 3.031 3.535 1.00 93.06 355 VAL A O 1
ATOM 2865 N N . ILE A 1 356 ? -0.497 2.480 4.198 1.00 94.25 356 ILE A N 1
ATOM 2866 C CA . ILE A 1 356 ? -0.635 3.161 5.493 1.00 94.25 356 ILE A CA 1
ATOM 2867 C C . ILE A 1 356 ? -0.667 4.688 5.346 1.00 94.25 356 ILE A C 1
ATOM 2869 O O . ILE A 1 356 ? -1.445 5.343 6.035 1.00 94.25 356 ILE A O 1
ATOM 2873 N N . ALA A 1 357 ? 0.106 5.238 4.407 1.00 95.94 357 ALA A N 1
ATOM 2874 C CA . ALA A 1 357 ? 0.139 6.664 4.093 1.00 95.94 357 ALA A CA 1
ATOM 2875 C C . ALA A 1 357 ? -1.009 7.111 3.171 1.00 95.94 357 ALA A C 1
ATOM 2877 O O . ALA A 1 357 ? -1.240 8.308 3.037 1.00 95.94 357 ALA A O 1
ATOM 2878 N N . ARG A 1 358 ? -1.744 6.167 2.563 1.00 95.44 358 ARG A N 1
ATOM 2879 C CA . ARG A 1 358 ? -2.832 6.406 1.601 1.00 95.44 358 ARG A CA 1
ATOM 2880 C C . ARG A 1 358 ? -2.381 7.194 0.360 1.00 95.44 358 ARG A C 1
ATOM 2882 O O . ARG A 1 358 ? -2.944 8.234 0.044 1.00 95.44 358 ARG A O 1
ATOM 2889 N N . ILE A 1 359 ? -1.370 6.686 -0.345 1.00 94.56 359 ILE A N 1
ATOM 2890 C CA . ILE A 1 359 ? -0.809 7.302 -1.563 1.00 94.56 359 ILE A CA 1
ATOM 2891 C C . ILE A 1 359 ? -0.941 6.330 -2.729 1.00 94.56 359 ILE A C 1
ATOM 2893 O O . ILE A 1 359 ? -0.416 5.218 -2.645 1.00 94.56 359 ILE A O 1
ATOM 2897 N N . ASP A 1 360 ? -1.586 6.754 -3.818 1.00 92.12 360 ASP A N 1
ATOM 2898 C CA . ASP A 1 360 ? -1.729 5.959 -5.049 1.00 92.12 360 ASP A CA 1
ATOM 2899 C C . ASP A 1 360 ? -2.166 4.510 -4.767 1.00 92.12 360 ASP A C 1
ATOM 2901 O O . ASP A 1 360 ? -1.541 3.542 -5.218 1.00 92.12 360 ASP A O 1
ATOM 2905 N N . THR A 1 361 ? -3.188 4.343 -3.924 1.00 93.38 361 THR A N 1
ATOM 2906 C CA . THR A 1 361 ? -3.503 3.037 -3.340 1.00 93.38 361 THR A CA 1
ATOM 2907 C C . THR A 1 361 ? -4.989 2.814 -3.111 1.00 93.38 361 THR A C 1
ATOM 2909 O O . THR A 1 361 ? -5.757 3.734 -2.822 1.00 93.38 361 THR A O 1
ATOM 2912 N N . TRP A 1 362 ? -5.361 1.538 -3.169 1.00 92.31 362 TRP A N 1
ATOM 2913 C CA . TRP A 1 362 ? -6.658 1.038 -2.741 1.00 92.31 362 TRP A CA 1
ATOM 2914 C C . TRP A 1 362 ? -6.634 0.711 -1.251 1.00 92.31 362 TRP A C 1
ATOM 2916 O O . TRP A 1 362 ? -5.765 -0.026 -0.779 1.00 92.31 362 TRP A O 1
ATOM 2926 N N . VAL A 1 363 ? -7.633 1.205 -0.527 1.00 89.44 363 VAL A N 1
ATOM 2927 C CA . VAL A 1 363 ? -7.842 0.918 0.893 1.00 89.44 363 VAL A CA 1
ATOM 2928 C C . VAL A 1 363 ? -9.226 0.323 1.072 1.00 89.44 363 VAL A C 1
ATOM 2930 O O . VAL A 1 363 ? -10.207 0.831 0.527 1.00 89.44 363 VAL A O 1
ATOM 2933 N N . GLN A 1 364 ? -9.299 -0.755 1.846 1.00 85.06 364 GLN A N 1
ATOM 2934 C CA . GLN A 1 364 ? -10.560 -1.362 2.228 1.00 85.06 364 GLN A CA 1
ATOM 2935 C C . GLN A 1 364 ? -10.906 -0.971 3.661 1.00 85.06 364 GLN A C 1
ATOM 2937 O O . GLN A 1 364 ? -10.112 -1.164 4.581 1.00 85.06 364 GLN A O 1
ATOM 2942 N N . GLU A 1 365 ? -12.103 -0.434 3.854 1.00 81.44 365 GLU A N 1
ATOM 2943 C CA . GLU A 1 365 ? -12.606 -0.020 5.159 1.00 81.44 365 GLU A CA 1
ATOM 2944 C C . GLU A 1 365 ? -14.030 -0.545 5.318 1.00 81.44 365 GLU A C 1
ATOM 2946 O O . GLU A 1 365 ? -14.908 -0.250 4.509 1.00 81.44 365 GLU A O 1
ATOM 2951 N N . SER A 1 366 ? -14.269 -1.357 6.352 1.00 75.31 366 SER A N 1
ATOM 2952 C CA . SER A 1 366 ? -15.583 -1.974 6.608 1.00 75.31 366 SER A CA 1
ATOM 2953 C C . SER A 1 366 ? -16.168 -2.703 5.384 1.00 75.31 366 SER A C 1
ATOM 2955 O O . SER A 1 366 ? -17.344 -2.549 5.055 1.00 75.31 366 SER A O 1
ATOM 2957 N N . GLY A 1 367 ? -15.327 -3.445 4.656 1.00 78.75 367 GLY A N 1
ATOM 2958 C CA . GLY A 1 367 ? -15.725 -4.183 3.452 1.00 78.75 367 GLY A CA 1
ATOM 2959 C C . GLY A 1 367 ? -15.948 -3.323 2.199 1.00 78.75 367 GLY A C 1
ATOM 2960 O O . GLY A 1 367 ? -16.276 -3.866 1.147 1.00 78.75 367 GLY A O 1
ATOM 2961 N N . LYS A 1 368 ? -15.761 -2.000 2.278 1.00 89.62 368 LYS A N 1
ATOM 2962 C CA . LYS A 1 368 ? -15.911 -1.059 1.160 1.00 89.62 368 LYS A CA 1
ATOM 2963 C C . LYS A 1 368 ? -14.539 -0.623 0.654 1.00 89.62 368 LYS A C 1
ATOM 2965 O O . LYS A 1 368 ? -13.627 -0.420 1.448 1.00 89.62 368 LYS A O 1
ATOM 2970 N N . TRP A 1 369 ? -14.404 -0.470 -0.659 1.00 93.88 369 TRP A N 1
ATOM 2971 C CA . TRP A 1 369 ? -13.154 -0.055 -1.297 1.00 93.88 369 TRP A CA 1
ATOM 2972 C C . TRP A 1 369 ? -13.153 1.436 -1.610 1.00 93.88 369 TRP A C 1
ATOM 2974 O O . TRP A 1 369 ? -14.125 1.963 -2.155 1.00 93.88 369 TRP A O 1
ATOM 2984 N N . TYR A 1 370 ? -12.032 2.074 -1.299 1.00 95.38 370 TYR A N 1
ATOM 2985 C CA . TYR A 1 370 ? -11.733 3.481 -1.528 1.00 95.38 370 TYR A CA 1
ATOM 2986 C C . TYR A 1 370 ? -10.376 3.590 -2.219 1.00 95.38 370 TYR A C 1
ATOM 2988 O O . TYR A 1 370 ? -9.530 2.704 -2.074 1.00 95.38 370 TYR A O 1
ATOM 2996 N N . TYR A 1 371 ? -10.151 4.680 -2.945 1.00 96.38 371 TYR A N 1
ATOM 2997 C CA . TYR A 1 371 ? -8.865 4.955 -3.576 1.00 96.38 371 TYR A CA 1
ATOM 2998 C C . TYR A 1 371 ? -8.375 6.344 -3.193 1.00 96.38 371 TYR A C 1
ATOM 3000 O O . TYR A 1 371 ? -9.151 7.301 -3.214 1.00 96.38 371 TYR A O 1
ATOM 3008 N N . TYR A 1 372 ? -7.091 6.443 -2.868 1.00 95.62 372 TYR A N 1
ATOM 3009 C CA . TYR A 1 372 ? -6.419 7.711 -2.618 1.00 95.62 372 TYR A CA 1
ATOM 3010 C C . TYR A 1 372 ? -5.416 7.982 -3.729 1.00 95.62 372 TYR A C 1
ATOM 3012 O O . TYR A 1 372 ? -4.673 7.083 -4.131 1.00 95.62 372 TYR A O 1
ATOM 3020 N N . ASP A 1 373 ? -5.432 9.207 -4.242 1.00 94.44 373 ASP A N 1
ATOM 3021 C CA . ASP A 1 373 ? -4.531 9.628 -5.305 1.00 94.44 373 ASP A CA 1
ATOM 3022 C C . ASP A 1 373 ? -3.122 9.948 -4.788 1.00 94.44 373 ASP A C 1
ATOM 3024 O O . ASP A 1 373 ? -2.770 9.732 -3.623 1.00 94.44 373 ASP A O 1
ATOM 3028 N N . HIS A 1 374 ? -2.293 10.438 -5.701 1.00 92.44 374 HIS A N 1
ATOM 3029 C CA . HIS A 1 374 ? -0.928 10.834 -5.421 1.00 92.44 374 HIS A CA 1
ATOM 3030 C C . HIS A 1 374 ? -0.850 11.949 -4.366 1.00 92.44 374 HIS A C 1
ATOM 3032 O O . HIS A 1 374 ? 0.085 11.983 -3.567 1.00 92.44 374 HIS A O 1
ATOM 3038 N N . ASP A 1 375 ? -1.843 12.838 -4.311 1.00 93.00 375 ASP A N 1
ATOM 3039 C CA . ASP A 1 375 ? -1.927 13.949 -3.359 1.00 93.00 375 ASP A CA 1
ATOM 3040 C C . ASP A 1 375 ? -2.591 13.544 -2.036 1.00 93.00 375 ASP A C 1
ATOM 3042 O O . ASP A 1 375 ? -2.866 14.396 -1.189 1.00 93.00 375 ASP A O 1
ATOM 3046 N N . MET A 1 376 ? -2.788 12.236 -1.827 1.00 94.31 376 MET A N 1
ATOM 3047 C CA . MET A 1 376 ? -3.414 11.648 -0.642 1.00 94.31 376 MET A CA 1
ATOM 3048 C C . MET A 1 376 ? -4.880 12.073 -0.481 1.00 94.31 376 MET A C 1
ATOM 3050 O O . MET A 1 376 ? -5.434 12.036 0.622 1.00 94.31 376 MET A O 1
ATOM 3054 N N . LEU A 1 377 ? -5.533 12.471 -1.576 1.00 95.44 377 LEU A N 1
ATOM 3055 C CA . LEU A 1 377 ? -6.936 12.857 -1.586 1.00 95.44 377 LEU A CA 1
ATOM 3056 C C . LEU A 1 377 ? -7.812 11.662 -1.951 1.00 95.44 377 LEU A C 1
ATOM 3058 O O . LEU A 1 377 ? -7.489 10.854 -2.823 1.00 95.44 377 LEU A O 1
ATOM 3062 N N . LEU A 1 378 ? -8.955 11.558 -1.271 1.00 96.31 378 LEU A N 1
ATOM 3063 C CA . LEU A 1 378 ? -9.953 10.539 -1.569 1.00 96.31 378 LEU A CA 1
ATOM 3064 C C . LEU A 1 378 ? -10.537 10.782 -2.963 1.00 96.31 378 LEU A C 1
ATOM 3066 O O . LEU A 1 378 ? -11.239 11.773 -3.193 1.00 96.31 378 LEU A O 1
ATOM 3070 N N . VAL A 1 379 ? -10.311 9.837 -3.870 1.00 96.06 379 VAL A N 1
ATOM 3071 C CA . VAL A 1 379 ? -10.891 9.876 -5.207 1.00 96.06 379 VAL A CA 1
ATOM 3072 C C . VAL A 1 379 ? -12.380 9.572 -5.129 1.00 96.06 379 VAL A C 1
ATOM 3074 O O . VAL A 1 379 ? -12.835 8.645 -4.462 1.00 96.06 379 VAL A O 1
ATOM 3077 N N . ASN A 1 380 ? -13.156 10.390 -5.826 1.00 95.38 380 ASN A N 1
ATOM 3078 C CA . ASN A 1 380 ? -14.615 10.408 -5.771 1.00 95.38 380 ASN A CA 1
ATOM 3079 C C . ASN A 1 380 ? -15.232 10.643 -7.165 1.00 95.38 380 ASN A C 1
ATOM 3081 O O . ASN A 1 380 ? -16.315 11.203 -7.305 1.00 95.38 380 ASN A O 1
ATOM 3085 N N . HIS A 1 381 ? -14.499 10.264 -8.208 1.00 92.38 381 HIS A N 1
ATOM 3086 C CA . HIS A 1 381 ? -14.890 10.399 -9.606 1.00 92.38 381 HIS A CA 1
ATOM 3087 C C . HIS A 1 381 ? -14.406 9.182 -10.404 1.00 92.38 381 HIS A C 1
ATOM 3089 O O . HIS A 1 381 ? -13.822 8.248 -9.845 1.00 92.38 381 HIS A O 1
ATOM 3095 N N . ILE A 1 382 ? -14.680 9.162 -11.713 1.00 93.38 382 ILE A N 1
ATOM 3096 C CA . ILE A 1 382 ? -14.119 8.130 -12.584 1.00 93.38 382 ILE A CA 1
ATOM 3097 C C . ILE A 1 382 ? -12.622 8.373 -12.781 1.00 93.38 382 ILE A C 1
ATOM 3099 O O . ILE A 1 382 ? -12.218 9.481 -13.125 1.00 93.38 382 ILE A O 1
ATOM 3103 N N . PHE A 1 383 ? -11.797 7.349 -12.616 1.00 92.81 383 PHE A N 1
ATOM 3104 C CA . PHE A 1 383 ? -10.364 7.467 -12.856 1.00 92.81 383 PHE A CA 1
ATOM 3105 C C . PHE A 1 383 ? -9.796 6.210 -13.506 1.00 92.81 383 PHE A C 1
ATOM 3107 O O . PHE A 1 383 ? -10.421 5.146 -13.515 1.00 92.81 383 PHE A O 1
ATOM 3114 N N . TYR A 1 384 ? -8.607 6.365 -14.083 1.00 89.38 384 TYR A N 1
ATOM 3115 C CA . TYR A 1 384 ? -7.885 5.305 -14.770 1.00 89.38 384 TYR A CA 1
ATOM 3116 C C . TYR A 1 384 ? -6.676 4.883 -13.944 1.00 89.38 384 TYR A C 1
ATOM 3118 O O . TYR A 1 384 ? -5.828 5.717 -13.628 1.00 89.38 384 TYR A O 1
ATOM 3126 N N . SER A 1 385 ? -6.590 3.598 -13.612 1.00 87.81 385 SER A N 1
ATOM 3127 C CA . SER A 1 385 ? -5.471 3.021 -12.869 1.00 87.81 385 SER A CA 1
ATOM 3128 C C . SER A 1 385 ? -5.237 1.574 -13.290 1.00 87.81 385 SER A C 1
ATOM 3130 O O . SER A 1 385 ? -6.180 0.847 -13.596 1.00 87.81 385 SER A O 1
ATOM 3132 N N . GLY A 1 386 ? -3.972 1.156 -13.377 1.00 83.12 386 GLY A N 1
ATOM 3133 C CA . GLY A 1 386 ? -3.610 -0.222 -13.735 1.00 83.12 386 GLY A CA 1
ATOM 3134 C C . GLY A 1 386 ? -4.176 -0.708 -15.076 1.00 83.12 386 GLY A C 1
ATOM 3135 O O . GLY A 1 386 ? -4.484 -1.886 -15.223 1.00 83.12 386 GLY A O 1
ATOM 3136 N N . GLY A 1 387 ? -4.380 0.189 -16.045 1.00 86.06 387 GLY A N 1
ATOM 3137 C CA . GLY A 1 387 ? -4.963 -0.176 -17.339 1.00 86.06 387 GLY A CA 1
ATOM 3138 C C . GLY A 1 387 ? -6.496 -0.270 -17.357 1.00 86.06 387 GLY A C 1
ATOM 3139 O O . GLY A 1 387 ? -7.069 -0.723 -18.347 1.00 86.06 387 GLY A O 1
ATOM 3140 N N . LYS A 1 388 ? -7.167 0.105 -16.262 1.00 92.31 388 LYS A N 1
ATOM 3141 C CA . LYS A 1 388 ? -8.605 -0.087 -16.048 1.00 92.31 388 LYS A CA 1
ATOM 3142 C C . LYS A 1 388 ? -9.273 1.199 -15.573 1.00 92.31 388 LYS A C 1
ATOM 3144 O O . LYS A 1 388 ? -8.644 2.049 -14.948 1.00 92.31 388 LYS A O 1
ATOM 3149 N N . TRP A 1 389 ? -10.565 1.321 -15.861 1.00 94.50 389 TRP A N 1
ATOM 3150 C CA . TRP A 1 389 ? -11.406 2.419 -15.390 1.00 94.50 389 TRP A CA 1
ATOM 3151 C C . TRP A 1 389 ? -12.199 1.999 -14.156 1.00 94.50 389 TRP A C 1
ATOM 3153 O O . TRP A 1 389 ? -12.794 0.923 -14.148 1.00 94.50 389 TRP A O 1
ATOM 3163 N N . TYR A 1 390 ? -12.251 2.872 -13.155 1.00 96.19 390 TYR A N 1
ATOM 3164 C CA . TYR A 1 390 ? -12.999 2.682 -11.911 1.00 96.19 390 TYR A CA 1
ATOM 3165 C C . TYR A 1 390 ? -13.856 3.907 -11.633 1.00 96.19 390 TYR A C 1
ATOM 3167 O O . TYR A 1 390 ? -13.468 5.017 -11.990 1.00 96.19 390 TYR A O 1
ATOM 3175 N N . TYR A 1 391 ? -14.995 3.722 -10.968 1.00 96.25 391 TYR A N 1
ATOM 3176 C CA . TYR A 1 391 ? -15.870 4.818 -10.555 1.00 96.25 391 TYR A CA 1
ATOM 3177 C C . TYR A 1 391 ? -16.041 4.842 -9.045 1.00 96.25 391 TYR A C 1
ATOM 3179 O O . TYR A 1 391 ? -16.491 3.859 -8.453 1.00 96.25 391 TYR A O 1
ATOM 3187 N N . LEU A 1 392 ? -15.696 5.973 -8.434 1.00 96.56 392 LEU A N 1
ATOM 3188 C CA . LEU A 1 392 ? -15.789 6.196 -6.995 1.00 96.56 392 LEU A CA 1
ATOM 3189 C C . LEU A 1 392 ? -16.888 7.235 -6.780 1.00 96.56 392 LEU A C 1
ATOM 3191 O O . LEU A 1 392 ? -16.934 8.236 -7.493 1.00 96.56 392 LEU A O 1
ATOM 3195 N N . SER A 1 393 ? -17.815 6.987 -5.855 1.00 95.00 393 SER A N 1
ATOM 3196 C CA . SER A 1 393 ? -19.016 7.820 -5.744 1.00 95.00 393 SER A CA 1
ATOM 3197 C C . SER A 1 393 ? -18.678 9.256 -5.302 1.00 95.00 393 SER A C 1
ATOM 3199 O O . SER A 1 393 ? -18.065 9.431 -4.250 1.00 95.00 393 SER A O 1
ATOM 3201 N N . PRO A 1 394 ? -19.104 10.312 -6.017 1.00 93.19 394 PRO A N 1
ATOM 3202 C CA . PRO A 1 394 ? -18.843 11.702 -5.618 1.00 93.19 394 PRO A CA 1
ATOM 3203 C C . PRO A 1 394 ? -19.588 12.118 -4.347 1.00 93.19 394 PRO A C 1
ATOM 3205 O O . PRO A 1 394 ? -19.172 13.034 -3.637 1.00 93.19 394 PRO A O 1
ATOM 3208 N N . GLU A 1 395 ? -20.688 11.434 -4.054 1.00 92.50 395 GLU A N 1
ATOM 3209 C CA . GLU A 1 395 ? -21.602 11.732 -2.959 1.00 92.50 395 GLU A CA 1
ATOM 3210 C C . GLU A 1 395 ? -22.162 10.444 -2.356 1.00 92.50 395 GLU A C 1
ATOM 3212 O O . GLU A 1 395 ? -22.065 9.364 -2.946 1.00 92.50 395 GLU A O 1
ATOM 3217 N N . LYS A 1 396 ? -22.759 10.562 -1.170 1.00 94.00 396 LYS A N 1
ATOM 3218 C CA . LYS A 1 396 ? -23.509 9.464 -0.572 1.00 94.00 396 LYS A CA 1
ATOM 3219 C C . LYS A 1 396 ? -24.831 9.272 -1.320 1.00 94.00 396 LYS A C 1
ATOM 3221 O O . LYS A 1 396 ? -25.525 10.236 -1.623 1.00 94.00 396 LYS A O 1
ATOM 3226 N N . THR A 1 397 ? -25.177 8.021 -1.582 1.00 89.06 397 THR A N 1
ATOM 3227 C CA . THR A 1 397 ? -26.441 7.579 -2.181 1.00 89.06 397 THR A CA 1
ATOM 3228 C C . THR A 1 397 ? -27.017 6.430 -1.354 1.00 89.06 397 THR A C 1
ATOM 3230 O O . THR A 1 397 ? -26.344 5.912 -0.463 1.00 89.06 397 THR A O 1
ATOM 3233 N N . ASP A 1 398 ? -28.213 5.952 -1.699 1.00 88.75 398 ASP A N 1
ATOM 3234 C CA . ASP A 1 398 ? -28.811 4.770 -1.057 1.00 88.75 398 ASP A CA 1
ATOM 3235 C C . ASP A 1 398 ? -27.977 3.486 -1.238 1.00 88.75 398 ASP A C 1
ATOM 3237 O O . ASP A 1 398 ? -28.184 2.506 -0.526 1.00 88.75 398 ASP A O 1
ATOM 3241 N N . LYS A 1 399 ? -27.042 3.464 -2.203 1.00 88.38 399 LYS A N 1
ATOM 3242 C CA . LYS A 1 399 ? -26.232 2.282 -2.549 1.00 88.38 399 LYS A CA 1
ATOM 3243 C C . LYS A 1 399 ? -24.744 2.421 -2.233 1.00 88.38 399 LYS A C 1
ATOM 3245 O O . LYS A 1 399 ? -24.069 1.407 -2.082 1.00 88.38 399 LYS A O 1
ATOM 3250 N N . LEU A 1 400 ? -24.222 3.646 -2.200 1.00 93.50 400 LEU A N 1
ATOM 3251 C CA . LEU A 1 400 ? -22.788 3.928 -2.113 1.00 93.50 400 LEU A CA 1
ATOM 3252 C C . LEU A 1 400 ? -22.519 5.073 -1.139 1.00 93.50 400 LEU A C 1
ATOM 3254 O O . LEU A 1 400 ? -23.183 6.106 -1.203 1.00 93.50 400 LEU A O 1
ATOM 3258 N N . GLU A 1 401 ? -21.505 4.925 -0.292 1.00 95.50 401 GLU A N 1
ATOM 3259 C CA . GLU A 1 401 ? -20.929 6.050 0.452 1.00 95.50 401 GLU A CA 1
ATOM 3260 C C . GLU A 1 401 ? -20.112 6.953 -0.477 1.00 95.50 401 GLU A C 1
ATOM 3262 O O . GLU A 1 401 ? -19.642 6.526 -1.534 1.00 95.50 401 GLU A O 1
ATOM 3267 N N . LYS A 1 402 ? -19.876 8.199 -0.056 1.00 95.31 402 LYS A N 1
ATOM 3268 C CA . LYS A 1 402 ? -18.935 9.086 -0.749 1.00 95.31 402 LYS A CA 1
ATOM 3269 C C . LYS A 1 402 ? -17.543 8.441 -0.799 1.00 95.31 402 LYS A C 1
ATOM 3271 O O . LYS A 1 402 ? -17.042 7.960 0.211 1.00 95.31 402 LYS A O 1
ATOM 3276 N N . GLY A 1 403 ? -16.940 8.430 -1.982 1.00 95.88 403 GLY A N 1
ATOM 3277 C CA . GLY A 1 403 ? -15.661 7.796 -2.292 1.00 95.88 403 GLY A CA 1
ATOM 3278 C C . GLY A 1 403 ? -15.710 6.273 -2.395 1.00 95.88 403 GLY A C 1
ATOM 3279 O O . GLY A 1 403 ? -14.684 5.675 -2.682 1.00 95.88 403 GLY A O 1
ATOM 3280 N N . GLN A 1 404 ? -16.857 5.620 -2.183 1.00 97.00 404 GLN A N 1
ATOM 3281 C CA . GLN A 1 404 ? -16.945 4.167 -2.322 1.00 97.00 404 GLN A CA 1
ATOM 3282 C C . GLN A 1 404 ? -16.867 3.763 -3.798 1.00 97.00 404 GLN A C 1
ATOM 3284 O O . GLN A 1 404 ? -17.551 4.341 -4.649 1.00 97.00 404 GLN A O 1
ATOM 3289 N N . MET A 1 405 ? -16.078 2.729 -4.087 1.00 97.31 405 MET A N 1
ATOM 3290 C CA . MET A 1 405 ? -15.980 2.114 -5.407 1.00 97.31 405 MET A CA 1
ATOM 3291 C C . MET A 1 405 ? -17.304 1.461 -5.810 1.00 97.31 405 MET A C 1
ATOM 3293 O O . MET A 1 405 ? -17.863 0.644 -5.072 1.00 97.31 405 MET A O 1
ATOM 3297 N N . ALA A 1 406 ? -17.792 1.793 -7.002 1.00 96.75 406 ALA A N 1
ATOM 3298 C CA . ALA A 1 406 ? -18.958 1.148 -7.580 1.00 96.75 406 ALA A CA 1
ATOM 3299 C C . ALA A 1 406 ? -18.624 -0.263 -8.082 1.00 96.75 406 ALA A C 1
ATOM 3301 O O . ALA A 1 406 ? -17.598 -0.498 -8.716 1.00 96.75 406 ALA A O 1
ATOM 3302 N N . THR A 1 407 ? -19.543 -1.194 -7.839 1.00 96.25 407 THR A N 1
ATOM 3303 C CA . THR A 1 407 ? -19.542 -2.547 -8.406 1.00 96.25 407 THR A CA 1
ATOM 3304 C C . THR A 1 407 ? -20.940 -2.863 -8.936 1.00 96.25 407 THR A C 1
ATOM 3306 O O . THR A 1 407 ? -21.938 -2.300 -8.478 1.00 96.25 407 THR A O 1
ATOM 3309 N N . GLY A 1 408 ? -21.030 -3.745 -9.929 1.00 96.19 408 GLY A N 1
ATOM 3310 C CA . GLY A 1 408 ? -22.291 -4.104 -10.569 1.00 96.19 408 GLY A CA 1
ATOM 3311 C C . GLY A 1 408 ? -22.896 -2.978 -11.412 1.00 96.19 408 GLY A C 1
ATOM 3312 O O . GLY A 1 408 ? -22.193 -2.143 -11.983 1.00 96.19 408 GLY A O 1
ATOM 3313 N N . TRP A 1 409 ? -24.225 -2.991 -11.530 1.00 96.12 409 TRP A N 1
ATOM 3314 C CA . TRP A 1 409 ? -24.973 -2.024 -12.334 1.00 96.12 409 TRP A CA 1
ATOM 3315 C C . TRP A 1 409 ? -25.065 -0.656 -11.655 1.00 96.12 409 TRP A C 1
ATOM 3317 O O . TRP A 1 409 ? -25.575 -0.535 -10.538 1.00 96.12 409 TRP A O 1
ATOM 3327 N N . LEU A 1 410 ? -24.669 0.387 -12.383 1.00 95.12 410 LEU A N 1
ATOM 3328 C CA . LEU A 1 410 ? -24.774 1.782 -11.970 1.00 95.12 410 LEU A CA 1
ATOM 3329 C C . LEU A 1 410 ? -25.552 2.580 -13.019 1.00 95.12 410 LEU A C 1
ATOM 3331 O O . LEU A 1 410 ? -25.200 2.571 -14.195 1.00 95.12 410 LEU A O 1
ATOM 3335 N N . SER A 1 411 ? -26.586 3.306 -12.591 1.00 93.31 411 SER A N 1
ATOM 3336 C CA . SER A 1 411 ? -27.297 4.254 -13.452 1.00 93.31 411 SER A CA 1
ATOM 3337 C C . SER A 1 411 ? -26.831 5.681 -13.171 1.00 93.31 411 SER A C 1
ATOM 3339 O O . SER A 1 411 ? -26.979 6.148 -12.039 1.00 93.31 411 SER A O 1
ATOM 3341 N N . LEU A 1 412 ? -26.341 6.392 -14.185 1.00 91.50 412 LEU A N 1
ATOM 3342 C CA . LEU A 1 412 ? -25.956 7.799 -14.085 1.00 91.50 412 LEU A CA 1
ATOM 3343 C C . LEU A 1 412 ? -26.900 8.693 -14.900 1.00 91.50 412 LEU A C 1
ATOM 3345 O O . LEU A 1 412 ? -27.237 8.343 -16.031 1.00 91.50 412 LEU A O 1
ATOM 3349 N N . PRO A 1 413 ? -27.318 9.858 -14.377 1.00 91.19 413 PRO A N 1
ATOM 3350 C CA . PRO A 1 413 ? -27.999 10.862 -15.186 1.00 91.19 413 PRO A CA 1
ATOM 3351 C C . PRO A 1 413 ? -27.061 11.438 -16.260 1.00 91.19 413 PRO A C 1
ATOM 3353 O O . PRO A 1 413 ? -25.836 11.429 -16.104 1.00 91.19 413 PRO A O 1
ATOM 3356 N N . SER A 1 414 ? -27.635 11.971 -17.341 1.00 88.88 414 SER A N 1
ATOM 3357 C CA . SER A 1 414 ? -26.908 12.486 -18.513 1.00 88.88 414 SER A CA 1
ATOM 3358 C C . SER A 1 414 ? -25.779 13.459 -18.186 1.00 88.88 414 SER A C 1
ATOM 3360 O O . SER A 1 414 ? -24.696 13.344 -18.756 1.00 88.88 414 SER A O 1
ATOM 3362 N N . ASN A 1 415 ? -25.995 14.371 -17.238 1.00 87.06 415 ASN A N 1
ATOM 3363 C CA . ASN A 1 415 ? -24.988 15.346 -16.830 1.00 87.06 415 ASN A CA 1
ATOM 3364 C C . ASN A 1 415 ? -23.762 14.677 -16.181 1.00 87.06 415 ASN A C 1
ATOM 3366 O O . ASN A 1 415 ? -22.629 14.997 -16.537 1.00 87.06 415 ASN A O 1
ATOM 3370 N N . LYS A 1 416 ? -23.971 13.699 -15.288 1.00 89.19 416 LYS A N 1
ATOM 3371 C CA . LYS A 1 416 ? -22.883 12.918 -14.674 1.00 89.19 416 LYS A CA 1
ATOM 3372 C C . LYS A 1 416 ? -22.184 12.020 -15.695 1.00 89.19 416 LYS A C 1
ATOM 3374 O O . LYS A 1 416 ? -20.964 11.892 -15.649 1.00 89.19 416 LYS A O 1
ATOM 3379 N N . MET A 1 417 ? -22.931 11.443 -16.638 1.00 91.06 417 MET A N 1
ATOM 3380 C CA . MET A 1 417 ? -22.343 10.656 -17.724 1.00 91.06 417 MET A CA 1
ATOM 3381 C C . MET A 1 417 ? -21.464 11.520 -18.641 1.00 91.06 417 MET A C 1
ATOM 3383 O O . MET A 1 417 ? -20.377 11.096 -19.021 1.00 91.06 417 MET A O 1
ATOM 3387 N N . GLY A 1 418 ? -21.880 12.753 -18.942 1.00 87.88 418 GLY A N 1
ATOM 3388 C CA . GLY A 1 418 ? -21.064 13.699 -19.707 1.00 87.88 418 GLY A CA 1
ATOM 3389 C C . GLY A 1 418 ? -19.711 13.981 -19.042 1.00 87.88 418 GLY A C 1
ATOM 3390 O O . GLY A 1 418 ? -18.683 13.958 -19.715 1.00 87.88 418 GLY A O 1
ATOM 3391 N N . VAL A 1 419 ? -19.685 14.143 -17.713 1.00 87.81 419 VAL A N 1
ATOM 3392 C CA . VAL A 1 419 ? -18.433 14.282 -16.943 1.00 87.81 419 VAL A CA 1
ATOM 3393 C C . VAL A 1 419 ? -17.569 13.024 -17.061 1.00 87.81 419 VAL A C 1
ATOM 3395 O O . VAL A 1 419 ? -16.377 13.126 -17.342 1.00 87.81 419 VAL A O 1
ATOM 3398 N N . VAL A 1 420 ? -18.162 11.834 -16.914 1.00 89.88 420 VAL A N 1
ATOM 3399 C CA . VAL A 1 420 ? -17.451 10.556 -17.080 1.00 89.88 420 VAL A CA 1
ATOM 3400 C C . VAL A 1 420 ? -16.793 10.454 -18.459 1.00 89.88 420 VAL A C 1
ATOM 3402 O O . VAL A 1 420 ? -15.594 10.189 -18.561 1.00 89.88 420 VAL A O 1
ATOM 3405 N N . MET A 1 421 ? -17.553 10.730 -19.520 1.00 89.56 421 MET A N 1
ATOM 3406 C CA . MET A 1 421 ? -17.041 10.700 -20.888 1.00 89.56 421 MET A CA 1
ATOM 3407 C C . MET A 1 421 ? -15.926 11.724 -21.104 1.00 89.56 421 MET A C 1
ATOM 3409 O O . MET A 1 421 ? -14.979 11.424 -21.823 1.00 89.56 421 MET A O 1
ATOM 3413 N N . MET A 1 422 ? -15.998 12.899 -20.472 1.00 87.38 422 MET A N 1
ATOM 3414 C CA . MET A 1 422 ? -14.953 13.923 -20.556 1.00 87.38 422 MET A CA 1
ATOM 3415 C C . MET A 1 422 ? -13.622 13.442 -19.955 1.00 87.38 422 MET A C 1
ATOM 3417 O O . MET A 1 422 ? -12.570 13.631 -20.569 1.00 87.38 422 MET A O 1
ATOM 3421 N N . PHE A 1 423 ? -13.652 12.771 -18.799 1.00 87.38 423 PHE A N 1
ATOM 3422 C CA . PHE A 1 423 ? -12.455 12.169 -18.194 1.00 87.38 423 PHE A CA 1
ATOM 3423 C C . PHE A 1 423 ? -11.882 11.031 -19.049 1.00 87.38 423 PHE A C 1
ATOM 3425 O O . PHE A 1 423 ? -10.673 10.959 -19.269 1.00 87.38 423 PHE A O 1
ATOM 3432 N N . MET A 1 424 ? -12.742 10.157 -19.577 1.00 87.12 424 MET A N 1
ATOM 3433 C CA . MET A 1 424 ? -12.301 9.073 -20.462 1.00 87.12 424 MET A CA 1
ATOM 3434 C C . MET A 1 424 ? -11.732 9.600 -21.777 1.00 87.12 424 MET A C 1
ATOM 3436 O O . MET A 1 424 ? -10.746 9.078 -22.295 1.00 87.12 424 MET A O 1
ATOM 3440 N N . TYR A 1 425 ? -12.332 10.662 -22.306 1.00 83.75 425 TYR A N 1
ATOM 3441 C CA . TYR A 1 425 ? -11.856 11.351 -23.491 1.00 83.75 425 TYR A CA 1
ATOM 3442 C C . TYR A 1 425 ? -10.457 11.938 -23.270 1.00 83.75 425 TYR A C 1
ATOM 3444 O O . TYR A 1 425 ? -9.577 11.679 -24.085 1.00 83.75 425 TYR A O 1
ATOM 3452 N N . SER A 1 426 ? -10.222 12.654 -22.161 1.00 79.00 426 SER A N 1
ATOM 3453 C CA . SER A 1 426 ? -8.944 13.334 -21.888 1.00 79.00 426 SER A CA 1
ATOM 3454 C C . SER A 1 426 ? -7.757 12.383 -21.686 1.00 79.00 426 SER A C 1
ATOM 3456 O O . SER A 1 426 ? -6.631 12.733 -22.035 1.00 79.00 426 SER A O 1
ATOM 3458 N N . LYS A 1 427 ? -7.987 11.163 -21.186 1.00 74.12 427 LYS A N 1
ATOM 3459 C CA . LYS A 1 427 ? -6.936 10.138 -21.044 1.00 74.12 427 LYS A CA 1
ATOM 3460 C C . LYS A 1 427 ? -6.637 9.370 -22.334 1.00 74.12 427 LYS A C 1
ATOM 3462 O O . LYS A 1 427 ? -5.534 8.860 -22.482 1.00 74.12 427 LYS A O 1
ATOM 3467 N N . ASN A 1 428 ? -7.570 9.329 -23.284 1.00 67.31 428 ASN A N 1
ATOM 3468 C CA . ASN A 1 428 ? -7.393 8.656 -24.577 1.00 67.31 428 ASN A CA 1
ATOM 3469 C C . ASN A 1 428 ? -6.736 9.549 -25.654 1.00 67.31 428 ASN A C 1
ATOM 3471 O O . ASN A 1 428 ? -6.708 9.174 -26.830 1.00 67.31 428 ASN A O 1
ATOM 3475 N N . VAL A 1 429 ? -6.218 10.737 -25.304 1.00 51.06 429 VAL A N 1
ATOM 3476 C CA . VAL A 1 429 ? -5.737 11.724 -26.288 1.00 51.06 429 VAL A CA 1
ATOM 3477 C C . VAL A 1 429 ? -4.321 11.408 -26.780 1.00 51.06 429 VAL A C 1
ATOM 3479 O O . VAL A 1 429 ? -3.362 12.122 -26.521 1.00 51.06 429 VAL A O 1
ATOM 3482 N N . GLY A 1 430 ? -4.244 10.378 -27.622 1.00 44.88 430 GLY A N 1
ATOM 3483 C CA . GLY A 1 430 ? -3.345 10.314 -28.777 1.00 44.88 430 GLY A CA 1
ATOM 3484 C C . GLY A 1 430 ? -3.956 10.993 -30.017 1.00 44.88 430 GLY A C 1
ATOM 3485 O O . GLY A 1 430 ? -3.879 10.459 -31.120 1.00 44.88 430 GLY A O 1
ATOM 3486 N N . GLY A 1 431 ? -4.634 12.137 -29.840 1.00 45.41 431 GLY A N 1
ATOM 3487 C CA . GLY A 1 431 ? -4.932 13.093 -30.918 1.00 45.41 431 GLY A CA 1
ATOM 3488 C C . GLY A 1 431 ? -5.974 12.733 -31.994 1.00 45.41 431 GLY A C 1
ATOM 3489 O O . GLY A 1 431 ? -5.857 13.261 -33.095 1.00 45.41 431 GLY A O 1
ATOM 3490 N N . LYS A 1 432 ? -6.991 11.884 -31.753 1.00 52.59 432 LYS A N 1
ATOM 3491 C CA . LYS A 1 432 ? -7.907 11.431 -32.838 1.00 52.59 432 LYS A CA 1
ATOM 3492 C C . LYS A 1 432 ? -9.433 11.587 -32.663 1.00 52.59 432 LYS A C 1
ATOM 3494 O O . LYS A 1 432 ? -10.166 10.939 -33.400 1.00 52.59 432 LYS A O 1
ATOM 3499 N N . TYR A 1 433 ? -9.959 12.449 -31.783 1.00 55.34 433 TYR A N 1
ATOM 3500 C CA . TYR A 1 433 ? -11.428 12.545 -31.597 1.00 55.34 433 TYR A CA 1
ATOM 3501 C C . TYR A 1 433 ? -12.012 13.970 -31.462 1.00 55.34 433 TYR A C 1
ATOM 3503 O O . TYR A 1 433 ? -12.856 14.221 -30.609 1.00 55.34 433 TYR A O 1
ATOM 3511 N N . SER A 1 434 ? -11.671 14.904 -32.360 1.00 57.69 434 SER A N 1
ATOM 3512 C CA . SER A 1 434 ? -12.280 16.256 -32.389 1.00 57.69 434 SER A CA 1
ATOM 3513 C C . SER A 1 434 ? -13.818 16.264 -32.477 1.00 57.69 434 SER A C 1
ATOM 3515 O O . SER A 1 434 ? -14.461 17.209 -32.029 1.00 57.69 434 SER A O 1
ATOM 3517 N N . ASN A 1 435 ? -14.424 15.208 -33.028 1.00 70.75 435 ASN A N 1
ATOM 3518 C CA . ASN A 1 435 ? -15.849 15.182 -33.380 1.00 70.75 435 ASN A CA 1
ATOM 3519 C C . ASN A 1 435 ? -16.777 14.759 -32.224 1.00 70.75 435 ASN A C 1
ATOM 3521 O O . ASN A 1 435 ? -17.997 14.772 -32.382 1.00 70.75 435 ASN A O 1
ATOM 3525 N N . GLU A 1 436 ? -16.231 14.368 -31.069 1.00 77.94 436 GLU A N 1
ATOM 3526 C CA . GLU A 1 436 ? -17.025 13.849 -29.941 1.00 77.94 436 GLU A CA 1
ATOM 3527 C C . GLU A 1 436 ? -17.205 14.845 -28.804 1.00 77.94 436 GLU A C 1
ATOM 3529 O O . GLU A 1 436 ? -18.185 14.761 -28.064 1.00 77.94 436 GLU A O 1
ATOM 3534 N N . LEU A 1 437 ? -16.324 15.844 -28.720 1.00 81.38 437 LEU A N 1
ATOM 3535 C CA . LEU A 1 437 ? -16.421 16.907 -27.728 1.00 81.38 437 LEU A CA 1
ATOM 3536 C C . LEU A 1 437 ? -17.781 17.635 -27.766 1.00 81.38 437 LEU A C 1
ATOM 3538 O O . LEU A 1 437 ? -18.353 17.831 -26.694 1.00 81.38 437 LEU A O 1
ATOM 3542 N N . PRO A 1 438 ? -18.377 17.961 -28.937 1.00 85.44 438 PRO A N 1
ATOM 3543 C CA . PRO A 1 438 ? -19.710 18.567 -28.975 1.00 85.44 438 PRO A CA 1
ATOM 3544 C C . PRO A 1 438 ? -20.794 17.681 -28.347 1.00 85.44 438 PRO A C 1
ATOM 3546 O O . PRO A 1 438 ? -21.629 18.184 -27.598 1.00 85.44 438 PRO A O 1
ATOM 3549 N N . LYS A 1 439 ? -20.747 16.361 -28.581 1.00 81.81 439 LYS A N 1
ATOM 3550 C CA . LYS A 1 439 ? -21.705 15.395 -28.012 1.00 81.81 439 LYS A CA 1
ATOM 3551 C C . LYS A 1 439 ? -21.565 15.295 -26.492 1.00 81.81 439 LYS A C 1
ATOM 3553 O O . LYS A 1 439 ? -22.565 15.287 -25.779 1.00 81.81 439 LYS A O 1
ATOM 3558 N N . ILE A 1 440 ? -20.328 15.264 -25.992 1.00 83.50 440 ILE A N 1
ATOM 3559 C CA . ILE A 1 440 ? -20.029 15.253 -24.551 1.00 83.50 440 ILE A CA 1
ATOM 3560 C C . ILE A 1 440 ? -20.551 16.541 -23.894 1.00 83.50 440 ILE A C 1
ATOM 3562 O O . ILE A 1 440 ? -21.239 16.490 -22.875 1.00 83.50 440 ILE A O 1
ATOM 3566 N N . MET A 1 441 ? -20.291 17.696 -24.514 1.00 83.06 441 MET A N 1
ATOM 3567 C CA . MET A 1 441 ? -20.767 19.000 -24.041 1.00 83.06 441 MET A CA 1
ATOM 3568 C C . MET A 1 441 ? -22.297 19.100 -24.035 1.00 83.06 441 MET A C 1
ATOM 3570 O O . MET A 1 441 ? -22.866 19.697 -23.123 1.00 83.06 441 MET A O 1
ATOM 3574 N N . GLU A 1 442 ? -22.977 18.509 -25.018 1.00 83.69 442 GLU A N 1
ATOM 3575 C CA . GLU A 1 442 ? -24.440 18.444 -25.055 1.00 83.69 442 GLU A CA 1
ATOM 3576 C C . GLU A 1 442 ? -24.998 17.587 -23.907 1.00 83.69 442 GLU A C 1
ATOM 3578 O O . GLU A 1 442 ? -25.931 18.010 -23.225 1.00 83.69 442 GLU A O 1
ATOM 3583 N N . LEU A 1 443 ? -24.403 16.420 -23.633 1.00 82.19 443 LEU A N 1
ATOM 3584 C CA . LEU A 1 443 ? -24.809 15.552 -22.519 1.00 82.19 443 LEU A CA 1
ATOM 3585 C C . LEU A 1 443 ? -24.653 16.235 -21.155 1.00 82.19 443 LEU A C 1
ATOM 3587 O O . LEU A 1 443 ? -25.542 16.109 -20.314 1.00 82.19 443 LEU A O 1
ATOM 3591 N N . MET A 1 444 ? -23.578 17.006 -20.959 1.00 80.56 444 MET A N 1
ATOM 3592 C CA . MET A 1 444 ? -23.364 17.785 -19.731 1.00 80.56 444 MET A CA 1
ATOM 3593 C C . MET A 1 444 ? -24.407 18.895 -19.529 1.00 80.56 444 MET A C 1
ATOM 3595 O O . MET A 1 444 ? -24.688 19.258 -18.389 1.00 80.56 444 MET A O 1
ATOM 3599 N N . LYS A 1 445 ? -24.998 19.418 -20.614 1.00 81.44 445 LYS A N 1
ATOM 3600 C CA . LYS A 1 445 ? -26.032 20.469 -20.582 1.00 81.44 445 LYS A CA 1
ATOM 3601 C C . LYS A 1 445 ? -27.464 19.927 -20.473 1.00 81.44 445 LYS A C 1
ATOM 3603 O O . LYS A 1 445 ? -28.369 20.690 -20.143 1.00 81.44 445 LYS A O 1
ATOM 3608 N N . LYS A 1 446 ? -27.697 18.642 -20.771 1.00 76.69 446 LYS A N 1
ATOM 3609 C CA . LYS A 1 446 ? -29.032 18.019 -20.715 1.00 76.69 446 LYS A CA 1
ATOM 3610 C C . LYS A 1 446 ? -29.534 17.859 -19.278 1.00 76.69 446 LYS A C 1
ATOM 3612 O O . LYS A 1 446 ? -28.762 17.554 -18.370 1.00 76.69 446 LYS A O 1
ATOM 3617 N N . SER A 1 447 ? -30.850 18.000 -19.093 1.00 66.94 447 SER A N 1
ATOM 3618 C CA . SER A 1 447 ? -31.515 17.734 -17.813 1.00 66.94 447 SER A CA 1
ATOM 3619 C C . SER A 1 447 ? -31.356 16.265 -17.401 1.00 66.94 447 SER A C 1
ATOM 3621 O O . SER A 1 447 ? -31.3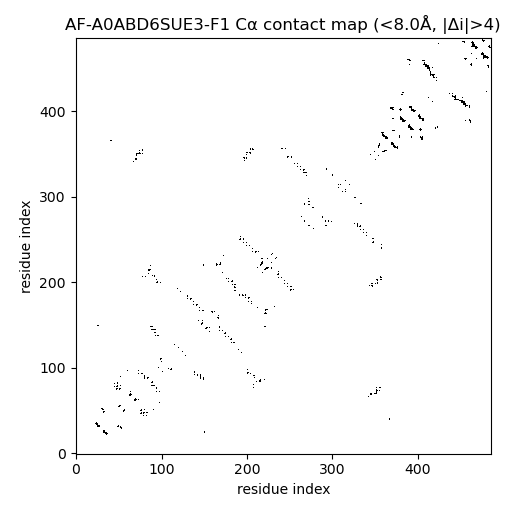74 15.367 -18.243 1.00 66.94 447 SER A O 1
ATOM 3623 N N . ALA A 1 448 ? -31.226 16.016 -16.094 1.00 73.88 448 ALA A N 1
ATOM 3624 C CA . ALA A 1 448 ? -30.868 14.725 -15.487 1.00 73.88 448 ALA A CA 1
ATOM 3625 C C . ALA A 1 448 ? -31.892 13.577 -15.681 1.00 73.88 448 ALA A C 1
ATOM 3627 O O . ALA A 1 448 ? -31.783 12.531 -15.041 1.00 73.88 448 ALA A O 1
ATOM 3628 N N . ASN A 1 449 ? -32.883 13.750 -16.557 1.00 78.19 449 ASN A N 1
ATOM 3629 C CA . ASN A 1 449 ? -33.992 12.817 -16.749 1.00 78.19 449 ASN A CA 1
ATOM 3630 C C . ASN A 1 449 ? -33.590 11.578 -17.563 1.00 78.19 449 ASN A C 1
ATOM 3632 O O . ASN A 1 449 ? -34.204 10.525 -17.416 1.00 78.19 449 ASN A O 1
ATOM 3636 N N . THR A 1 450 ? -32.556 11.681 -18.406 1.00 84.25 450 THR A N 1
ATOM 3637 C CA . THR A 1 450 ? -32.026 10.523 -19.145 1.00 84.25 450 THR A CA 1
ATOM 3638 C C . THR A 1 450 ? -30.996 9.797 -18.291 1.00 84.25 450 THR A C 1
ATOM 3640 O O . THR A 1 450 ? -30.033 10.415 -17.836 1.00 84.25 450 THR A O 1
ATOM 3643 N N . LYS A 1 451 ? -31.185 8.487 -18.096 1.00 89.94 451 LYS A N 1
ATOM 3644 C CA . LYS A 1 451 ? -30.259 7.624 -17.355 1.00 89.94 451 LYS A CA 1
ATOM 3645 C C . LYS A 1 451 ? -29.468 6.735 -18.307 1.00 89.94 451 LYS A C 1
ATOM 3647 O O . LYS A 1 451 ? -30.042 6.116 -19.197 1.00 89.94 451 LYS A O 1
ATOM 3652 N N . PHE A 1 452 ? -28.170 6.643 -18.063 1.00 93.38 452 PHE A N 1
ATOM 3653 C CA . PHE A 1 452 ? -27.245 5.745 -18.739 1.00 93.38 452 PHE A CA 1
ATOM 3654 C C . PHE A 1 452 ? -26.826 4.645 -17.776 1.00 93.38 452 PHE A C 1
ATOM 3656 O O . PHE A 1 452 ? -26.542 4.919 -16.609 1.00 93.38 452 PHE A O 1
ATOM 3663 N N . TRP A 1 453 ? -26.805 3.409 -18.260 1.00 96.25 453 TRP A N 1
ATOM 3664 C CA . TRP A 1 453 ? -26.435 2.245 -17.467 1.00 96.25 453 TRP A CA 1
ATOM 3665 C C . TRP A 1 453 ? -25.005 1.837 -17.778 1.00 96.25 453 TRP A C 1
ATOM 3667 O O . TRP A 1 453 ? -24.653 1.636 -18.937 1.00 96.25 453 TRP A O 1
ATOM 3677 N N . LEU A 1 454 ? -24.205 1.703 -16.730 1.00 96.50 454 LEU A N 1
ATOM 3678 C CA . LEU A 1 454 ? -22.849 1.173 -16.770 1.00 96.50 454 LEU A CA 1
ATOM 3679 C C . LEU A 1 454 ? -22.805 -0.107 -15.945 1.00 96.50 454 LEU A C 1
ATOM 3681 O O . LEU A 1 454 ? -23.581 -0.273 -14.996 1.00 96.50 454 LEU A O 1
ATOM 3685 N N . TYR A 1 455 ? -21.861 -0.982 -16.267 1.00 97.38 455 TYR A N 1
ATOM 3686 C CA . TYR A 1 455 ? -21.587 -2.158 -15.458 1.00 97.38 455 TYR A CA 1
ATOM 3687 C C . TYR A 1 455 ? -20.124 -2.193 -15.031 1.00 97.38 455 TYR A C 1
ATOM 3689 O O . TYR A 1 455 ? -19.212 -2.159 -15.859 1.00 97.38 455 TYR A O 1
ATOM 3697 N N . PHE A 1 456 ? -19.918 -2.314 -13.726 1.00 96.81 456 PHE A N 1
ATOM 3698 C CA . PHE A 1 456 ? -18.619 -2.522 -13.108 1.00 96.81 456 PHE A CA 1
ATOM 3699 C C . PHE A 1 456 ? -18.517 -3.978 -12.656 1.00 96.81 456 PHE A C 1
ATOM 3701 O O . PHE A 1 456 ? -19.451 -4.544 -12.086 1.00 96.81 456 PHE A O 1
ATOM 3708 N N . SER A 1 457 ? -17.385 -4.618 -12.930 1.00 95.44 457 SER A N 1
ATOM 3709 C CA . SER A 1 457 ? -17.110 -5.979 -12.467 1.00 95.44 457 SER A CA 1
ATOM 3710 C C . SER A 1 457 ? -17.116 -6.066 -10.927 1.00 95.44 457 SER A C 1
ATOM 3712 O O . SER A 1 457 ? -17.098 -5.033 -10.254 1.00 95.44 457 SER A O 1
ATOM 3714 N N . PRO A 1 458 ? -17.097 -7.276 -10.336 1.00 92.94 458 PRO A N 1
ATOM 3715 C CA . PRO A 1 458 ? -16.943 -7.430 -8.885 1.00 92.94 458 PRO A CA 1
ATOM 3716 C C . PRO A 1 458 ? -15.692 -6.741 -8.311 1.00 92.94 458 PRO A C 1
ATOM 3718 O O . PRO A 1 458 ? -15.717 -6.302 -7.168 1.00 92.94 458 PRO A O 1
ATOM 3721 N N . ASN A 1 459 ? -14.640 -6.577 -9.122 1.00 92.19 459 ASN A N 1
ATOM 3722 C CA . ASN A 1 459 ? -13.413 -5.863 -8.754 1.00 92.19 459 ASN A CA 1
ATOM 3723 C C . ASN A 1 459 ? -13.495 -4.347 -9.025 1.00 92.19 459 ASN A C 1
ATOM 3725 O O . ASN A 1 459 ? -12.495 -3.649 -8.913 1.00 92.19 459 ASN A O 1
ATOM 3729 N N . GLY A 1 460 ? -14.656 -3.832 -9.440 1.00 95.00 460 GLY A N 1
ATOM 3730 C CA . GLY A 1 460 ? -14.876 -2.415 -9.736 1.00 95.00 460 GLY A CA 1
ATOM 3731 C C . GLY A 1 460 ? -14.389 -1.945 -11.107 1.00 95.00 460 GLY A C 1
ATOM 3732 O O . GLY A 1 460 ? -14.528 -0.769 -11.420 1.00 95.00 460 GLY A O 1
ATOM 3733 N N . GLU A 1 461 ? -13.847 -2.834 -11.946 1.00 96.25 461 GLU A N 1
ATOM 3734 C CA . GLU A 1 461 ? -13.434 -2.480 -13.313 1.00 96.25 461 GLU A CA 1
ATOM 3735 C C . GLU A 1 461 ? -14.655 -2.199 -14.201 1.00 96.25 461 GLU A C 1
ATOM 3737 O O . GLU A 1 461 ? -15.534 -3.060 -14.327 1.00 96.25 461 GLU A O 1
ATOM 3742 N N . LEU A 1 462 ? -14.692 -1.041 -14.861 1.00 96.94 462 LEU A N 1
ATOM 3743 C CA . LEU A 1 462 ? -15.704 -0.703 -15.860 1.00 96.94 462 LEU A CA 1
ATOM 3744 C C . LEU A 1 462 ? -15.624 -1.661 -17.051 1.00 96.94 462 LEU A C 1
ATOM 3746 O O . LEU A 1 462 ? -14.562 -1.859 -17.644 1.00 96.94 462 LEU A O 1
ATOM 3750 N N . VAL A 1 463 ? -16.768 -2.204 -17.452 1.00 96.56 463 VAL A N 1
ATOM 3751 C CA . VAL A 1 463 ? -16.899 -2.947 -18.705 1.00 96.56 463 VAL A CA 1
ATOM 3752 C C . VAL A 1 463 ? -17.187 -1.961 -19.832 1.00 96.56 463 VAL A C 1
ATOM 3754 O O . VAL A 1 463 ? -18.184 -1.247 -19.792 1.00 96.56 463 VAL A O 1
ATOM 3757 N N . HIS A 1 464 ? -16.308 -1.915 -20.831 1.00 94.50 464 HIS A N 1
ATOM 3758 C CA . HIS A 1 464 ? -16.429 -1.022 -21.981 1.00 94.50 464 HIS A CA 1
ATOM 3759 C C . HIS A 1 464 ? -15.829 -1.655 -23.242 1.00 94.50 464 HIS A C 1
ATOM 3761 O O . HIS A 1 464 ? -14.969 -2.533 -23.158 1.00 94.50 464 HIS A O 1
ATOM 3767 N N . ASN A 1 465 ? -16.283 -1.189 -24.406 1.00 93.38 465 ASN A N 1
ATOM 3768 C CA . ASN A 1 465 ? -15.844 -1.613 -25.736 1.00 93.38 465 ASN A CA 1
ATOM 3769 C C . ASN A 1 465 ? -15.905 -3.137 -25.946 1.00 93.38 465 ASN A C 1
ATOM 3771 O O . ASN A 1 465 ? -14.965 -3.739 -26.467 1.00 93.38 465 ASN A O 1
ATOM 3775 N N . THR A 1 466 ? -16.966 -3.779 -25.456 1.00 96.31 466 THR A N 1
ATOM 3776 C CA . THR A 1 466 ? -17.068 -5.242 -25.456 1.00 96.31 466 THR A CA 1
ATOM 3777 C C . THR A 1 466 ? -18.502 -5.727 -25.250 1.00 96.31 466 THR A C 1
ATOM 3779 O O . THR A 1 466 ? -19.386 -4.963 -24.857 1.00 96.31 466 THR A O 1
ATOM 3782 N N . LYS A 1 467 ? -18.715 -7.026 -25.469 1.00 96.94 467 LYS A N 1
ATOM 3783 C CA . LYS A 1 467 ? -19.921 -7.755 -25.069 1.00 96.94 467 LYS A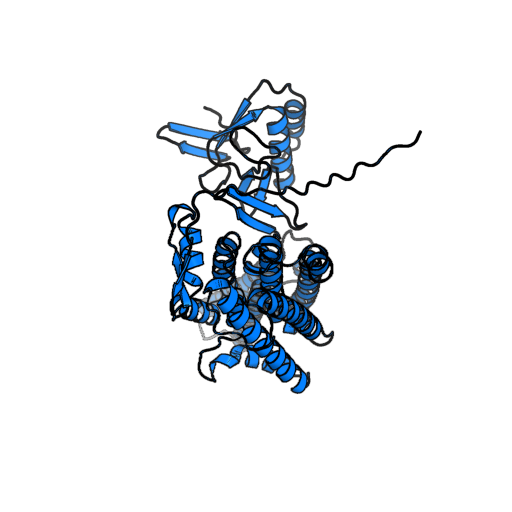 CA 1
ATOM 3784 C C . LYS A 1 467 ? -19.643 -8.576 -23.815 1.00 96.94 467 LYS A C 1
ATOM 3786 O O . LYS A 1 467 ? -18.547 -9.114 -23.653 1.00 96.94 467 LYS A O 1
ATOM 3791 N N . LYS A 1 468 ? -20.621 -8.679 -22.915 1.00 96.12 468 LYS A N 1
ATOM 3792 C CA . LYS A 1 468 ? -20.481 -9.444 -21.670 1.00 96.12 468 LYS A CA 1
ATOM 3793 C C . LYS A 1 468 ? -21.794 -10.081 -21.239 1.00 96.12 468 LYS A C 1
ATOM 3795 O O . LYS A 1 468 ? -22.825 -9.416 -21.183 1.00 96.12 468 LYS A O 1
ATOM 3800 N N . THR A 1 469 ? -21.730 -11.351 -20.852 1.00 96.50 469 THR A N 1
ATOM 3801 C CA . THR A 1 469 ? -22.857 -12.060 -20.239 1.00 96.50 469 THR A CA 1
ATOM 3802 C C . THR A 1 469 ? -22.908 -11.771 -18.743 1.00 96.50 469 THR A C 1
ATOM 3804 O O . THR A 1 469 ? -21.950 -12.042 -18.018 1.00 96.50 469 THR A O 1
ATOM 3807 N N . ILE A 1 470 ? -24.026 -11.218 -18.272 1.00 95.75 470 ILE A N 1
ATOM 3808 C CA . ILE A 1 470 ? -24.259 -10.853 -16.870 1.00 95.75 470 ILE A CA 1
ATOM 3809 C C . ILE A 1 470 ? -25.603 -11.455 -16.462 1.00 95.75 470 ILE A C 1
ATOM 3811 O O . ILE A 1 470 ? -26.627 -11.164 -17.072 1.00 95.75 470 ILE A O 1
ATOM 3815 N N . GLY A 1 471 ? -25.606 -12.339 -15.460 1.00 92.38 471 GLY A N 1
ATOM 3816 C CA . GLY A 1 471 ? -26.838 -13.006 -15.013 1.00 92.38 471 GLY A CA 1
ATOM 3817 C C . GLY A 1 471 ? -27.542 -13.826 -16.106 1.00 92.38 471 GLY A C 1
ATOM 3818 O O . GLY A 1 471 ? -28.761 -13.924 -16.097 1.00 92.38 471 GLY A O 1
ATOM 3819 N N . GLY A 1 472 ? -26.793 -14.369 -17.074 1.00 94.56 472 GLY A N 1
ATOM 3820 C CA . GLY A 1 472 ? -27.336 -15.173 -18.177 1.00 94.56 472 GLY A CA 1
ATOM 3821 C C . GLY A 1 472 ? -27.861 -14.382 -19.384 1.00 94.56 472 GLY A C 1
ATOM 3822 O O . GLY A 1 472 ? -28.210 -15.001 -20.384 1.00 94.56 472 GLY A O 1
ATOM 3823 N N . LYS A 1 473 ? -27.873 -13.042 -19.340 1.00 96.50 473 LYS A N 1
ATOM 3824 C CA . LYS A 1 473 ? -28.213 -12.171 -20.481 1.00 96.50 473 LYS A CA 1
ATOM 3825 C C . LYS A 1 473 ? -26.943 -11.544 -21.067 1.00 96.50 473 LYS A C 1
ATOM 3827 O O . LYS A 1 473 ? -26.052 -11.143 -20.317 1.00 96.50 473 LYS A O 1
ATOM 3832 N N . GLU A 1 474 ? -26.847 -11.478 -22.395 1.00 97.56 474 GLU A N 1
ATOM 3833 C CA . GLU A 1 474 ? -25.753 -10.793 -23.097 1.00 97.56 474 GLU A CA 1
ATOM 3834 C C . GLU A 1 474 ? -26.033 -9.287 -23.194 1.00 97.56 474 GLU A C 1
ATOM 3836 O O . GLU A 1 474 ? -27.113 -8.863 -23.613 1.00 97.56 474 GLU A O 1
ATOM 3841 N N . TYR A 1 475 ? -25.037 -8.484 -22.828 1.00 97.94 475 TYR A N 1
ATOM 3842 C CA . TYR A 1 475 ? -25.070 -7.029 -22.902 1.00 97.94 475 TYR A CA 1
ATOM 3843 C C . TYR A 1 475 ? -23.921 -6.504 -23.757 1.00 97.94 475 TYR A C 1
ATOM 3845 O O . TYR A 1 475 ? -22.811 -7.037 -23.706 1.00 97.94 475 TYR A O 1
ATOM 3853 N N . GLU A 1 476 ? -24.177 -5.441 -24.511 1.00 98.00 476 GLU A N 1
ATOM 3854 C CA . GLU A 1 476 ? -23.188 -4.747 -25.331 1.00 98.00 476 GLU A CA 1
ATOM 3855 C C . GLU A 1 476 ? -22.879 -3.374 -24.732 1.00 98.00 476 GLU A C 1
ATOM 3857 O O . GLU A 1 476 ? -23.788 -2.626 -24.363 1.00 98.00 476 GLU A O 1
ATOM 3862 N N . PHE A 1 477 ? -21.588 -3.058 -24.622 1.00 96.50 477 PHE A N 1
ATOM 3863 C CA . PHE A 1 477 ? -21.092 -1.824 -24.024 1.00 96.50 477 PHE A CA 1
ATOM 3864 C C . PHE A 1 477 ? -20.241 -1.050 -25.021 1.00 96.50 477 PHE A C 1
ATOM 3866 O O . PHE A 1 477 ? -19.292 -1.589 -25.600 1.00 96.50 477 PHE A O 1
ATOM 3873 N N . ASP A 1 478 ? -20.541 0.238 -25.175 1.00 93.19 478 ASP A N 1
ATOM 3874 C CA . ASP A 1 478 ? -19.752 1.123 -26.024 1.00 93.19 478 ASP A CA 1
ATOM 3875 C C . ASP A 1 478 ? -18.372 1.432 -25.419 1.00 93.19 478 ASP A C 1
ATOM 3877 O O . ASP A 1 478 ? -18.012 0.991 -24.32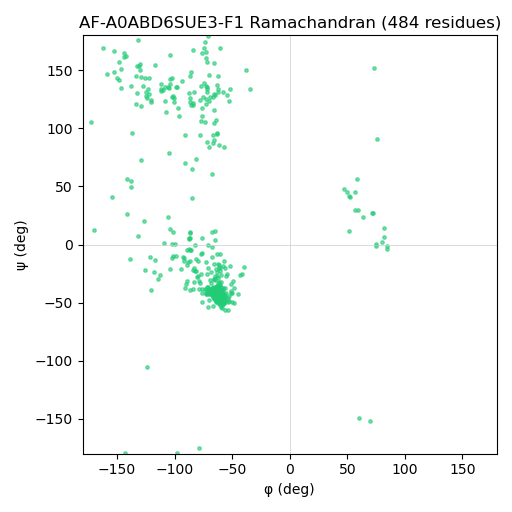3 1.00 93.19 478 ASP A O 1
ATOM 3881 N N . LYS A 1 479 ? -17.570 2.228 -26.127 1.00 90.31 479 LYS A N 1
ATOM 3882 C CA . LYS A 1 479 ? -16.216 2.598 -25.691 1.00 90.31 479 LYS A CA 1
ATOM 3883 C C . LYS A 1 479 ? -16.141 3.396 -24.382 1.00 90.31 479 LYS A C 1
ATOM 3885 O O . LYS A 1 479 ? -15.062 3.455 -23.796 1.00 90.31 479 LYS A O 1
ATOM 3890 N N . TYR A 1 480 ? -17.250 3.983 -23.934 1.00 91.31 480 TYR A N 1
ATOM 3891 C CA . TYR A 1 480 ? -17.384 4.692 -22.659 1.00 91.31 480 TYR A CA 1
ATOM 3892 C C . TYR A 1 480 ? -18.048 3.834 -21.573 1.00 91.31 480 TYR A C 1
ATOM 3894 O O . TYR A 1 480 ? -18.240 4.303 -20.454 1.00 91.31 480 TYR A O 1
ATOM 3902 N N . GLY A 1 481 ? -18.398 2.586 -21.892 1.00 93.88 481 GLY A N 1
ATOM 3903 C CA . GLY A 1 481 ? -19.051 1.652 -20.983 1.00 93.88 481 GLY A CA 1
ATOM 3904 C C . GLY A 1 481 ? -20.561 1.846 -20.863 1.00 93.88 481 GLY A C 1
ATOM 3905 O O . GLY A 1 481 ? -21.165 1.295 -19.944 1.00 93.88 481 GLY A O 1
ATOM 3906 N N . ILE A 1 482 ? -21.186 2.611 -21.764 1.00 95.12 482 ILE A N 1
ATOM 3907 C CA . ILE A 1 482 ? -22.644 2.736 -21.813 1.00 95.12 482 ILE A CA 1
ATOM 3908 C C . ILE A 1 482 ? -23.220 1.429 -22.356 1.00 95.12 482 ILE A C 1
ATOM 3910 O O . ILE A 1 482 ? -22.860 0.990 -23.449 1.00 95.12 482 ILE A O 1
ATOM 3914 N N . CYS A 1 483 ? -24.143 0.829 -21.609 1.00 96.94 483 CYS A N 1
ATOM 3915 C CA . CYS A 1 483 ? -24.904 -0.326 -22.059 1.00 96.94 483 CYS A CA 1
ATOM 3916 C C . CYS A 1 483 ? -25.895 0.078 -23.159 1.00 96.94 483 CYS A C 1
ATOM 3918 O O . CYS A 1 483 ? -26.736 0.957 -22.958 1.00 96.94 483 CYS A O 1
ATOM 3920 N N . LEU A 1 484 ? -25.798 -0.580 -24.312 1.00 95.38 484 LEU A N 1
ATOM 3921 C CA . LEU A 1 484 ? -26.618 -0.303 -25.494 1.00 95.38 484 LEU A CA 1
ATOM 3922 C C . LEU A 1 484 ? -27.956 -1.060 -25.483 1.00 95.38 484 LEU A C 1
ATOM 3924 O O . LEU A 1 484 ? -28.857 -0.734 -26.253 1.00 95.38 484 LEU A O 1
ATOM 3928 N N . ASN A 1 485 ? -28.094 -2.054 -24.603 1.00 94.06 485 ASN A N 1
ATOM 3929 C CA . ASN A 1 485 ? -29.264 -2.925 -24.474 1.00 94.06 485 ASN A CA 1
ATOM 3930 C C . ASN A 1 485 ? -29.612 -3.254 -22.994 1.00 94.06 485 ASN A C 1
ATOM 3932 O O . ASN A 1 485 ? -29.653 -4.438 -22.632 1.00 94.06 485 ASN A O 1
ATOM 3936 N N . PRO A 1 486 ? -29.838 -2.230 -22.139 1.00 82.25 486 PRO A N 1
ATOM 3937 C CA . PRO A 1 486 ? -30.041 -2.396 -20.694 1.00 82.25 486 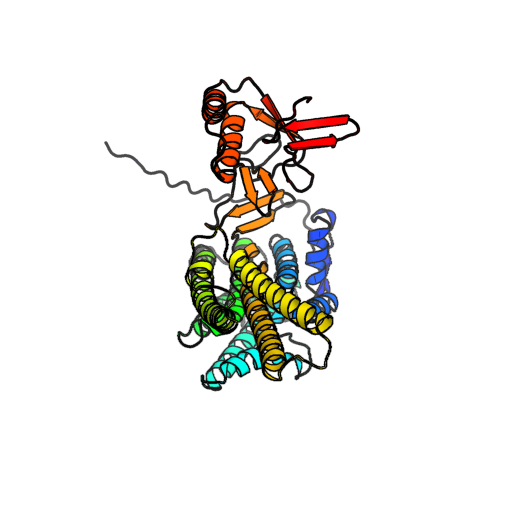PRO A CA 1
ATOM 3938 C C . PRO A 1 486 ? -31.205 -3.329 -20.312 1.00 82.25 486 PRO A C 1
ATOM 3940 O O . PRO A 1 486 ? -32.184 -3.462 -21.082 1.00 82.25 486 PRO A O 1
#